Protein 3DWA (pdb70)

Structure (mmCIF, N/CA/C/O backbone):
data_3DWA
#
_entry.id   3DWA
#
_cell.length_a   97.63
_cell.length_b   97.63
_cell.length_c   165.36
_cell.angle_alpha   90.00
_cell.angle_beta   90.00
_cell.angle_gamma   120.00
#
_symmetry.space_group_name_H-M   'P 65'
#
loop_
_entity.id
_entity.type
_entity.pdbx_description
1 polymer 'Subtilase cytotoxin, subunit B'
2 non-polymer 'PENTAETHYLENE GLYCOL'
3 water water
#
loop_
_atom_site.group_PDB
_atom_site.id
_atom_site.type_symbol
_atom_site.label_atom_id
_atom_site.label_alt_id
_atom_site.label_comp_id
_atom_site.label_asym_id
_atom_site.label_entity_id
_atom_site.label_seq_id
_atom_site.pdbx_PDB_ins_code
_atom_site.Cartn_x
_atom_site.Cartn_y
_atom_site.Cartn_z
_atom_site.occupancy
_atom_site.B_iso_or_equiv
_atom_site.auth_seq_id
_atom_site.auth_comp_id
_atom_site.auth_asym_id
_atom_site.auth_atom_id
_atom_site.pdbx_PDB_model_num
ATOM 1 N N . GLU A 1 1 ? 13.982 61.689 23.196 1.00 30.05 1 GLU A N 1
ATOM 2 C CA . GLU A 1 1 ? 14.469 61.376 21.807 1.00 29.91 1 GLU A CA 1
ATOM 3 C C . GLU A 1 1 ? 13.575 62.129 20.849 1.00 28.02 1 GLU A C 1
ATOM 4 O O . GLU A 1 1 ? 12.510 62.545 21.250 1.00 28.12 1 GLU A O 1
ATOM 10 N N . TRP A 1 2 ? 14.008 62.286 19.598 1.00 27.01 2 TRP A N 1
ATOM 11 C CA . TRP A 1 2 ? 13.181 62.933 18.553 1.00 26.62 2 TRP A CA 1
ATOM 12 C C . TRP A 1 2 ? 13.643 62.411 17.217 1.00 26.28 2 TRP A C 1
ATOM 13 O O . TRP A 1 2 ? 14.845 62.283 16.990 1.00 24.83 2 TRP A O 1
ATOM 24 N N . THR A 1 3 ? 12.690 62.104 16.332 1.00 26.22 3 THR A N 1
ATOM 25 C CA . THR A 1 3 ? 13.023 61.851 14.912 1.00 26.39 3 THR A CA 1
ATOM 26 C C . THR A 1 3 ? 14.104 62.767 14.307 1.00 26.55 3 THR A C 1
ATOM 27 O O . THR A 1 3 ? 14.987 62.288 13.630 1.00 26.52 3 THR A O 1
ATOM 31 N N . GLY A 1 4 ? 14.038 64.073 14.562 1.00 27.18 4 GLY A N 1
ATOM 32 C CA . GLY A 1 4 ? 14.983 65.010 13.971 1.00 28.51 4 GLY A CA 1
ATOM 33 C C . GLY A 1 4 ? 16.224 65.333 14.802 1.00 30.78 4 GLY A C 1
ATOM 34 O O . GLY A 1 4 ? 16.894 66.348 14.539 1.00 31.03 4 GLY A O 1
ATOM 35 N N . ASP A 1 5 ? 16.554 64.496 15.794 1.00 31.15 5 ASP A N 1
ATOM 36 C CA . ASP A 1 5 ? 17.873 64.600 16.465 1.00 32.04 5 ASP A CA 1
ATOM 37 C C . ASP A 1 5 ? 18.997 64.600 15.442 1.00 33.07 5 ASP A C 1
ATOM 38 O O . ASP A 1 5 ? 18.863 64.007 14.366 1.00 32.27 5 ASP A O 1
ATOM 43 N N . ALA A 1 6 ? 20.112 65.255 15.795 1.00 34.08 6 ALA A N 1
ATOM 44 C CA . ALA A 1 6 ? 21.324 65.260 15.005 1.00 34.39 6 ALA A CA 1
ATOM 45 C C . ALA A 1 6 ? 22.108 63.979 15.238 1.00 34.88 6 ALA A C 1
ATOM 46 O O . ALA A 1 6 ? 23.104 63.965 15.988 1.00 35.22 6 ALA A O 1
ATOM 48 N N . ARG A 1 7 ? 21.671 62.922 14.544 1.00 34.93 7 ARG A N 1
ATOM 49 C CA . ARG A 1 7 ? 22.128 61.535 14.699 1.00 34.54 7 ARG A CA 1
ATOM 50 C C . ARG A 1 7 ? 22.010 60.827 13.331 1.00 34.45 7 ARG A C 1
ATOM 51 O O . ARG A 1 7 ? 21.277 61.318 12.450 1.00 33.64 7 ARG A O 1
ATOM 59 N N . ASP A 1 8 ? 22.732 59.725 13.120 1.00 33.42 8 ASP A N 1
ATOM 60 C CA . ASP A 1 8 ? 22.451 58.854 11.953 1.00 33.73 8 ASP A CA 1
ATOM 61 C C . ASP A 1 8 ? 21.040 58.320 12.153 1.00 31.39 8 ASP A C 1
ATOM 62 O O . ASP A 1 8 ? 20.690 58.002 13.269 1.00 30.19 8 ASP A O 1
ATOM 67 N N . GLY A 1 9 ? 20.203 58.296 11.122 1.00 29.99 9 GLY A N 1
ATOM 68 C CA . GLY A 1 9 ? 20.407 58.989 9.864 1.00 28.29 9 GLY A CA 1
ATOM 69 C C . GLY A 1 9 ? 19.106 59.055 9.056 1.00 27.71 9 GLY A C 1
ATOM 70 O O . GLY A 1 9 ? 18.016 58.766 9.564 1.00 23.83 9 GLY A O 1
ATOM 79 N N . PHE A 1 11 ? 17.661 58.679 4.711 1.00 28.69 11 PHE A N 1
ATOM 80 C CA . PHE A 1 11 ? 17.884 58.587 3.262 1.00 29.10 11 PHE A CA 1
ATOM 81 C C . PHE A 1 11 ? 16.682 59.171 2.560 1.00 28.71 11 PHE A C 1
ATOM 82 O O . PHE A 1 11 ? 15.538 58.809 2.900 1.00 28.47 11 PHE A O 1
ATOM 90 N N . SER A 1 12 ? 16.936 60.091 1.632 1.00 26.69 12 SER A N 1
ATOM 91 C CA . SER A 1 12 ? 15.893 60.881 0.958 1.00 27.65 12 SER A CA 1
ATOM 92 C C . SER A 1 12 ? 15.665 60.411 -0.472 1.00 27.09 12 SER A C 1
ATOM 93 O O . SER A 1 12 ? 16.597 59.905 -1.107 1.00 26.54 12 SER A O 1
ATOM 96 N N . GLY A 1 13 ? 14.439 60.550 -0.984 1.00 26.46 13 GLY A N 1
ATOM 97 C CA . GLY A 1 13 ? 14.164 60.159 -2.365 1.00 25.15 13 GLY A CA 1
ATOM 98 C C . GLY A 1 13 ? 14.158 58.648 -2.579 1.00 26.14 13 GLY A C 1
ATOM 99 O O . GLY A 1 13 ? 14.454 58.153 -3.684 1.00 25.17 13 GLY A O 1
ATOM 100 N N . VAL A 1 14 ? 13.785 57.909 -1.532 1.00 25.17 14 VAL A N 1
ATOM 101 C CA . VAL A 1 14 ? 13.701 56.445 -1.605 1.00 25.07 14 VAL A CA 1
ATOM 102 C C . VAL A 1 14 ? 12.313 55.901 -1.976 1.00 24.34 14 VAL A C 1
ATOM 103 O O . VAL A 1 14 ? 11.296 56.257 -1.361 1.00 24.03 14 VAL A O 1
ATOM 107 N N . VAL A 1 15 ? 12.262 55.018 -2.970 1.00 22.38 15 VAL A N 1
ATOM 108 C CA . VAL A 1 15 ? 11.047 54.270 -3.212 1.00 22.41 15 VAL A CA 1
ATOM 109 C C . VAL A 1 15 ? 10.985 52.998 -2.352 1.00 22.09 15 VAL A C 1
ATOM 110 O O . VAL A 1 15 ? 11.906 52.183 -2.404 1.00 22.27 15 VAL A O 1
ATOM 114 N N . ILE A 1 16 ? 9.880 52.800 -1.618 1.00 20.94 16 ILE A N 1
ATOM 115 C CA . ILE A 1 16 ? 9.745 51.622 -0.758 1.00 20.09 16 ILE A CA 1
ATOM 116 C C . ILE A 1 16 ? 9.318 50.449 -1.613 1.00 21.03 16 ILE A C 1
ATOM 117 O O . ILE A 1 16 ? 8.188 50.437 -2.104 1.00 20.99 16 ILE A O 1
ATOM 122 N N . THR A 1 17 ? 10.198 49.458 -1.819 1.00 21.15 17 THR A N 1
ATOM 123 C CA . THR A 1 17 ? 9.881 48.399 -2.768 1.00 22.66 17 THR A CA 1
ATOM 124 C C . THR A 1 17 ? 9.660 47.021 -2.188 1.00 21.10 17 THR A C 1
ATOM 125 O O . THR A 1 17 ? 9.223 46.122 -2.896 1.00 21.04 17 THR A O 1
ATOM 129 N N . GLN A 1 18 ? 9.971 46.847 -0.911 1.00 20.99 18 GLN A N 1
ATOM 130 C CA . GLN A 1 18 ? 9.791 45.557 -0.261 1.00 21.00 18 GLN A CA 1
ATOM 131 C C . GLN A 1 18 ? 9.199 45.796 1.111 1.00 19.92 18 GLN A C 1
ATOM 132 O O . GLN A 1 18 ? 9.455 46.814 1.733 1.00 18.64 18 GLN A O 1
ATOM 138 N N . PHE A 1 19 ? 8.447 44.808 1.591 1.00 19.84 19 PHE A N 1
ATOM 139 C CA . PHE A 1 19 ? 7.684 44.912 2.819 1.00 19.72 19 PHE A CA 1
ATOM 140 C C . PHE A 1 19 ? 7.568 43.508 3.423 1.00 19.10 19 PHE A C 1
ATOM 141 O O . PHE A 1 19 ? 7.233 42.540 2.727 1.00 19.10 19 PHE A O 1
ATOM 149 N N . HIS A 1 20 ? 7.851 43.421 4.716 1.00 17.83 20 HIS A N 1
ATOM 150 C CA . HIS A 1 20 ? 7.762 42.173 5.447 1.00 17.65 20 HIS A CA 1
ATOM 151 C C . HIS A 1 20 ? 7.129 42.472 6.781 1.00 16.82 20 HIS A C 1
ATOM 152 O O . HIS A 1 20 ? 7.468 43.504 7.407 1.00 16.92 20 HIS A O 1
ATOM 159 N N . THR A 1 21 ? 6.235 41.575 7.210 1.00 16.65 21 THR A N 1
ATOM 160 C CA . THR A 1 21 ? 5.677 41.649 8.555 1.00 16.94 21 THR A CA 1
ATOM 161 C C . THR A 1 21 ? 5.853 40.314 9.285 1.00 15.47 21 THR A C 1
ATOM 162 O O . THR A 1 21 ? 5.747 39.244 8.704 1.00 14.82 21 THR A O 1
ATOM 166 N N . GLY A 1 22 ? 6.096 40.374 10.590 1.00 15.53 22 GLY A N 1
ATOM 167 C CA . GLY A 1 22 ? 6.268 39.132 11.360 1.00 15.03 22 GLY A CA 1
ATOM 168 C C . GLY A 1 22 ? 6.030 39.380 12.825 1.00 15.61 22 GLY A C 1
ATOM 169 O O . GLY A 1 22 ? 5.430 40.381 13.210 1.00 14.21 22 GLY A O 1
ATOM 170 N N . GLN A 1 23 ? 6.474 38.435 13.648 1.00 16.63 23 GLN A N 1
ATOM 171 C CA . GLN A 1 23 ? 6.401 38.602 15.102 1.00 17.82 23 GLN A CA 1
ATOM 172 C C . GLN A 1 23 ? 7.707 38.135 15.723 1.00 18.05 23 GLN A C 1
ATOM 173 O O . GLN A 1 23 ? 8.298 37.183 15.256 1.00 18.30 23 GLN A O 1
ATOM 179 N N . ILE A 1 24 ? 8.131 38.794 16.786 1.00 19.31 24 ILE A N 1
ATOM 180 C CA . ILE A 1 24 ? 9.246 38.289 17.619 1.00 20.47 24 ILE A CA 1
ATOM 181 C C . ILE A 1 24 ? 8.931 38.616 19.119 1.00 21.49 24 ILE A C 1
ATOM 182 O O . ILE A 1 24 ? 8.514 39.720 19.435 1.00 21.19 24 ILE A O 1
ATOM 187 N N . ASP A 1 25 ? 9.079 37.649 20.020 1.00 22.91 25 ASP A N 1
ATOM 188 C CA . ASP A 1 25 ? 8.893 37.900 21.455 1.00 24.65 25 ASP A CA 1
ATOM 189 C C . ASP A 1 25 ? 7.587 38.548 21.778 1.00 24.67 25 ASP A C 1
ATOM 190 O O . ASP A 1 25 ? 7.556 39.547 22.499 1.00 23.49 25 ASP A O 1
ATOM 195 N N . ASN A 1 26 ? 6.520 37.981 21.205 1.00 24.71 26 ASN A N 1
ATOM 196 C CA . ASN A 1 26 ? 5.162 38.400 21.447 1.00 25.30 26 ASN A CA 1
ATOM 197 C C . ASN A 1 26 ? 4.781 39.802 20.963 1.00 24.4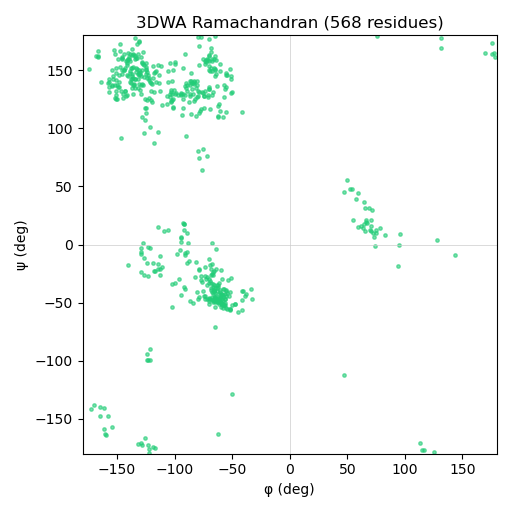6 26 ASN A C 1
ATOM 198 O O . ASN A 1 26 ? 3.769 40.377 21.400 1.00 23.11 26 ASN A O 1
ATOM 203 N N . LYS A 1 27 ? 5.561 40.342 20.037 1.00 23.86 27 LYS A N 1
ATOM 204 C CA . LYS A 1 27 ? 5.308 41.686 19.497 1.00 24.44 27 LYS A CA 1
ATOM 205 C C . LYS A 1 27 ? 5.322 41.589 17.972 1.00 23.46 27 LYS A C 1
ATOM 206 O O . LYS A 1 27 ? 6.293 41.084 17.442 1.00 23.51 27 LYS A O 1
ATOM 212 N N . PRO A 1 28 ? 4.284 42.125 17.279 1.00 21.30 28 PRO A N 1
ATOM 213 C CA . PRO A 1 28 ? 4.411 42.244 15.833 1.00 20.29 28 PRO A CA 1
ATOM 214 C C . PRO A 1 28 ? 5.460 43.294 15.425 1.00 19.86 28 PRO A C 1
ATOM 215 O O . PRO A 1 28 ? 5.739 44.244 16.171 1.00 20.05 28 PRO A O 1
ATOM 219 N N . TYR A 1 29 ? 6.055 43.097 14.255 1.00 18.15 29 TYR A N 1
ATOM 220 C CA . TYR A 1 29 ? 7.016 44.062 13.708 1.00 18.35 29 TYR A CA 1
ATOM 221 C C . TYR A 1 29 ? 6.766 44.143 12.200 1.00 17.93 29 TYR A C 1
ATOM 222 O O . TYR A 1 29 ? 6.208 43.202 11.588 1.00 16.69 29 TYR A O 1
ATOM 231 N N . PHE A 1 30 ? 7.196 45.234 11.591 1.00 17.48 30 PHE A N 1
ATOM 232 C CA . PHE A 1 30 ? 7.335 45.215 10.126 1.00 19.20 30 PHE A CA 1
ATOM 233 C C . PHE A 1 30 ? 8.677 45.789 9.679 1.00 19.29 30 PHE A C 1
ATOM 234 O O . PHE A 1 30 ? 9.334 46.476 10.430 1.00 18.80 30 PHE A O 1
ATOM 242 N N . CYS A 1 31 ? 9.073 45.473 8.459 1.00 20.50 31 CYS A N 1
ATOM 243 C CA . CYS A 1 31 ? 10.293 46.023 7.885 1.00 22.32 31 CYS A CA 1
ATOM 244 C C . CYS A 1 31 ? 10.075 46.440 6.440 1.00 20.98 31 CYS A C 1
ATOM 245 O O . CYS A 1 31 ? 9.302 45.833 5.712 1.00 20.52 31 CYS A O 1
ATOM 248 N N . ILE A 1 32 ? 10.773 47.493 6.038 1.00 19.55 32 ILE A N 1
ATOM 249 C CA . ILE A 1 32 ? 10.655 47.986 4.673 1.00 19.89 32 ILE A CA 1
ATOM 250 C C . ILE A 1 32 ? 12.048 48.097 4.075 1.00 20.40 32 ILE A C 1
ATOM 251 O O . ILE A 1 32 ? 13.001 48.236 4.801 1.00 19.44 32 ILE A O 1
ATOM 256 N N . GLU A 1 33 ? 12.143 48.032 2.760 1.00 22.41 33 GLU A N 1
ATOM 257 C CA . GLU A 1 33 ? 13.404 48.207 2.066 1.00 24.70 33 GLU A CA 1
ATOM 258 C C . GLU A 1 33 ? 13.143 49.083 0.866 1.00 26.38 33 GLU A C 1
ATOM 259 O O . GLU A 1 33 ? 12.087 48.992 0.220 1.00 25.07 33 GLU A O 1
ATOM 265 N N . GLY A 1 34 ? 14.098 49.951 0.583 1.00 28.50 34 GLY A N 1
ATOM 266 C CA . GLY A 1 34 ? 13.988 50.784 -0.604 1.00 32.60 34 GLY A CA 1
ATOM 267 C C . GLY A 1 34 ? 15.320 51.196 -1.179 1.00 34.74 34 GLY A C 1
ATOM 268 O O . GLY A 1 34 ? 16.350 51.069 -0.522 1.00 33.62 34 GLY A O 1
ATOM 269 N N . LYS A 1 35 ? 15.296 51.672 -2.418 1.00 37.98 35 LYS A N 1
ATOM 270 C CA . LYS A 1 35 ? 16.510 52.208 -3.053 1.00 42.34 35 LYS A CA 1
ATOM 271 C C . LYS A 1 35 ? 16.302 53.647 -3.485 1.00 43.68 35 LYS A C 1
ATOM 272 O O . LYS A 1 35 ? 15.212 54.034 -3.930 1.00 44.03 35 LYS A O 1
ATOM 278 N N . GLN A 1 36 ? 17.353 54.427 -3.312 1.00 46.53 36 GLN A N 1
ATOM 279 C CA . GLN A 1 36 ? 17.504 55.721 -3.966 1.00 49.33 36 GLN A CA 1
ATOM 280 C C . GLN A 1 36 ? 17.744 55.543 -5.475 1.00 51.30 36 GLN A C 1
ATOM 281 O O . GLN A 1 36 ? 17.861 54.407 -5.974 1.00 51.74 36 GLN A O 1
ATOM 287 N N . SER A 1 37 ? 17.833 56.668 -6.192 1.00 53.31 37 SER A N 1
ATOM 288 C CA . SER A 1 37 ? 18.409 56.703 -7.548 1.00 55.06 37 SER A CA 1
ATOM 289 C C . SER A 1 37 ? 19.860 56.186 -7.544 1.00 55.56 37 SER A C 1
ATOM 290 O O . SER A 1 37 ? 20.287 55.488 -8.477 1.00 56.62 37 SER A O 1
ATOM 293 N N . ALA A 1 38 ? 20.607 56.524 -6.490 1.00 55.51 38 ALA A N 1
ATOM 294 C CA . ALA A 1 38 ? 22.006 56.099 -6.323 1.00 55.37 38 ALA A CA 1
ATOM 295 C C . ALA A 1 38 ? 22.199 54.573 -6.185 1.00 55.03 38 ALA A C 1
ATOM 296 O O . ALA A 1 38 ? 23.342 54.079 -6.112 1.00 55.29 38 ALA A O 1
ATOM 298 N N . GLY A 1 39 ? 21.090 53.829 -6.155 1.00 53.98 39 GLY A N 1
ATOM 299 C CA . GLY A 1 39 ? 21.145 52.382 -5.960 1.00 52.25 39 GLY A CA 1
ATOM 300 C C . GLY A 1 39 ? 21.475 51.996 -4.535 1.00 50.88 39 GLY A C 1
ATOM 301 O O . GLY A 1 39 ? 21.546 50.814 -4.217 1.00 51.30 39 GLY A O 1
ATOM 302 N N . SER A 1 40 ? 21.692 53.007 -3.690 1.00 49.91 40 SER A N 1
ATOM 303 C CA . SER A 1 40 ? 21.810 52.859 -2.220 1.00 48.17 40 SER A CA 1
ATOM 304 C C . SER A 1 40 ? 20.520 52.323 -1.572 1.00 46.01 40 SER A C 1
ATOM 305 O O . SER A 1 40 ? 19.499 53.042 -1.513 1.00 46.58 40 SER A O 1
ATOM 308 N N . SER A 1 41 ? 20.605 51.081 -1.089 1.00 42.89 41 SER A N 1
ATOM 309 C CA . SER A 1 41 ? 19.556 50.369 -0.349 1.00 40.04 41 SER A CA 1
ATOM 310 C C . SER A 1 41 ? 19.571 50.675 1.153 1.00 37.53 41 SER A C 1
ATOM 311 O O . SER A 1 41 ? 20.632 50.825 1.757 1.00 37.16 41 SER A O 1
ATOM 314 N N . ILE A 1 42 ? 18.386 50.809 1.741 1.00 33.72 42 ILE A N 1
ATOM 315 C CA . ILE A 1 42 ? 18.218 50.999 3.181 1.00 30.10 42 ILE A CA 1
ATOM 316 C C . ILE A 1 42 ? 17.057 50.109 3.665 1.00 28.10 42 ILE A C 1
ATOM 317 O O . ILE A 1 42 ? 16.055 50.012 2.981 1.00 27.03 42 ILE A O 1
ATOM 322 N N . SER A 1 43 ? 17.239 49.401 4.782 1.00 25.55 43 SER A N 1
ATOM 323 C CA . SER A 1 43 ? 16.164 48.662 5.434 1.00 23.97 43 SER A CA 1
ATOM 324 C C . SER A 1 43 ? 15.977 49.290 6.804 1.00 23.12 43 SER A C 1
ATOM 325 O O . SER A 1 43 ? 16.933 49.796 7.392 1.00 23.05 43 SER A O 1
ATOM 328 N N . ALA A 1 44 ? 14.753 49.270 7.311 1.00 21.25 44 ALA A N 1
ATOM 329 C CA . ALA A 1 44 ? 14.507 49.630 8.725 1.00 20.63 44 ALA A CA 1
ATOM 330 C C . ALA A 1 44 ? 13.225 48.939 9.164 1.00 19.62 44 ALA A C 1
ATOM 331 O O . ALA A 1 44 ? 12.366 48.687 8.328 1.00 18.45 44 ALA A O 1
ATOM 333 N N . CYS A 1 45 ? 13.141 48.610 10.459 1.00 18.81 45 CYS A N 1
ATOM 334 C CA . CYS A 1 45 ? 12.052 47.871 11.044 1.00 20.45 45 CYS A CA 1
ATOM 335 C C . CYS A 1 45 ? 11.426 48.643 12.199 1.00 19.51 45 CYS A C 1
ATOM 336 O O . CYS A 1 45 ? 12.089 49.412 12.894 1.00 18.12 45 CYS A O 1
ATOM 339 N N . SER A 1 46 ? 10.128 48.464 12.389 1.00 20.34 46 SER A N 1
ATOM 340 C CA . SER A 1 46 ? 9.436 49.079 13.489 1.00 21.99 46 SER A CA 1
ATOM 341 C C . SER A 1 46 ? 8.777 47.965 14.291 1.00 24.63 46 SER A C 1
ATOM 342 O O . SER A 1 46 ? 8.121 47.067 13.726 1.00 23.39 46 SER A O 1
ATOM 353 N N . LYS A 1 48 ? 6.120 46.919 17.509 1.00 30.78 48 LYS A N 1
ATOM 354 C CA . LYS A 1 48 ? 5.035 47.372 18.378 1.00 32.00 48 LYS A CA 1
ATOM 355 C C . LYS A 1 48 ? 5.391 47.294 19.853 1.00 34.40 48 LYS A C 1
ATOM 356 O O . LYS A 1 48 ? 5.785 46.238 20.349 1.00 33.66 48 LYS A O 1
ATOM 362 N N . ASN A 1 49 ? 5.240 48.413 20.559 1.00 37.40 49 ASN A N 1
ATOM 363 C CA . ASN A 1 49 ? 5.486 48.456 22.007 1.00 40.36 49 ASN A CA 1
ATOM 364 C C . ASN A 1 49 ? 6.940 48.229 22.385 1.00 41.52 49 ASN A C 1
ATOM 365 O O . ASN A 1 49 ? 7.229 47.861 23.519 1.00 42.28 49 ASN A O 1
ATOM 370 N N . SER A 1 50 ? 7.858 48.442 21.450 1.00 43.53 50 SER A N 1
ATOM 371 C CA . SER A 1 50 ? 9.303 48.328 21.751 1.00 45.61 50 SER A CA 1
ATOM 372 C C . SER A 1 50 ? 9.789 49.401 22.781 1.00 46.90 50 SER A C 1
ATOM 373 O O . SER A 1 50 ? 9.002 50.264 23.252 1.00 47.88 50 SER A O 1
ATOM 376 N N . SER A 1 51 ? 11.070 49.372 23.134 1.00 47.34 51 SER A N 1
ATOM 377 C CA . SER A 1 51 ? 11.522 50.306 24.146 1.00 47.51 51 SER A CA 1
ATOM 378 C C . SER A 1 51 ? 11.399 51.738 23.645 1.00 47.06 51 SER A C 1
ATOM 379 O O . SER A 1 51 ? 10.538 52.514 24.125 1.00 47.93 51 SER A O 1
ATOM 382 N N . VAL A 1 52 ? 12.252 52.103 22.691 1.00 45.17 52 VAL A N 1
ATOM 383 C CA . VAL A 1 52 ? 12.391 53.518 22.357 1.00 43.10 52 VAL A CA 1
ATOM 384 C C . VAL A 1 52 ? 11.357 53.979 21.322 1.00 41.01 52 VAL A C 1
ATOM 385 O O . VAL A 1 52 ? 10.708 54.977 21.522 1.00 40.37 52 VAL A O 1
ATOM 389 N N . TRP A 1 53 ? 11.200 53.236 20.236 1.00 39.06 53 TRP A N 1
ATOM 390 C CA . TRP A 1 53 ? 10.378 53.701 19.112 1.00 37.40 53 TRP A CA 1
ATOM 391 C C . TRP A 1 53 ? 9.044 53.003 18.881 1.00 35.16 53 TRP A C 1
ATOM 392 O O . TRP A 1 53 ? 8.418 53.219 17.860 1.00 34.07 53 TRP A O 1
ATOM 403 N N . GLY A 1 54 ? 8.602 52.195 19.841 1.00 33.56 54 GLY A N 1
ATOM 404 C CA . GLY A 1 54 ? 7.344 51.446 19.719 1.00 31.27 54 GLY A CA 1
ATOM 405 C C . GLY A 1 54 ? 6.053 52.265 19.743 1.00 30.49 54 GLY A C 1
ATOM 406 O O . GLY A 1 54 ? 5.012 51.808 19.246 1.00 30.40 54 GLY A O 1
ATOM 407 N N . ALA A 1 55 ? 6.105 53.482 20.286 1.00 28.50 55 ALA A N 1
ATOM 408 C CA . ALA A 1 55 ? 4.919 54.333 20.324 1.00 28.54 55 ALA A CA 1
ATOM 409 C C . ALA A 1 55 ? 4.448 54.715 18.922 1.00 27.14 55 ALA A C 1
ATOM 410 O O . ALA A 1 55 ? 3.276 55.057 18.713 1.00 28.23 55 ALA A O 1
ATOM 412 N N . SER A 1 56 ? 5.367 54.619 17.968 1.00 26.28 56 SER A N 1
ATOM 413 C CA . SER A 1 56 ? 5.166 55.024 16.589 1.00 25.24 56 SER A CA 1
ATOM 414 C C . SER A 1 56 ? 4.801 53.872 15.651 1.00 24.19 56 SER A C 1
ATOM 415 O O . SER A 1 56 ? 4.484 54.099 14.490 1.00 23.63 56 SER A O 1
ATOM 418 N N . PHE A 1 57 ? 4.871 52.637 16.136 1.00 23.54 57 PHE A N 1
ATOM 419 C CA . PHE A 1 57 ? 4.550 51.448 15.290 1.00 21.92 57 PHE A CA 1
ATOM 420 C C . PHE A 1 57 ? 3.324 51.605 14.362 1.00 21.39 57 PHE A C 1
ATOM 421 O O . PHE A 1 57 ? 3.375 51.342 13.165 1.00 20.42 57 PHE A O 1
ATOM 429 N N . SER A 1 58 ? 2.239 52.086 14.932 1.00 21.18 58 SER A N 1
ATOM 430 C CA . SER A 1 58 ? 0.961 52.063 14.292 1.00 21.27 58 SER A CA 1
ATOM 431 C C . SER A 1 58 ? 0.901 53.094 13.192 1.00 20.61 58 SER A C 1
ATOM 432 O O . SER A 1 58 ? 0.424 52.790 12.136 1.00 19.38 58 SER A O 1
ATOM 435 N N . THR A 1 59 ? 1.401 54.304 13.469 1.00 19.02 59 THR A N 1
ATOM 436 C CA . THR A 1 59 ? 1.474 55.395 12.485 1.00 19.95 59 THR A CA 1
ATOM 437 C C . THR A 1 59 ? 2.408 55.044 11.333 1.00 18.59 59 THR A C 1
ATOM 438 O O . THR A 1 59 ? 2.083 55.247 10.176 1.00 18.79 59 THR A O 1
ATOM 442 N N . LEU A 1 60 ? 3.577 54.538 11.672 1.00 18.23 60 LEU A N 1
ATOM 443 C CA . LEU A 1 60 ? 4.613 54.192 10.701 1.00 18.81 60 LEU A CA 1
ATOM 444 C C . LEU A 1 60 ? 4.197 53.012 9.793 1.00 19.16 60 LEU A C 1
ATOM 445 O O . LEU A 1 60 ? 4.437 53.024 8.585 1.00 19.19 60 LEU A O 1
ATOM 450 N N . TYR A 1 61 ? 3.484 52.038 10.349 1.00 19.70 61 TYR A N 1
ATOM 451 C CA . TYR A 1 61 ? 2.964 50.948 9.548 1.00 20.20 61 TYR A CA 1
ATOM 452 C C . TYR A 1 61 ? 1.980 51.439 8.500 1.00 21.10 61 TYR A C 1
ATOM 453 O O . TYR A 1 61 ? 2.108 51.062 7.319 1.00 18.87 61 TYR A O 1
ATOM 462 N N . ASN A 1 62 ? 1.014 52.249 8.955 1.00 20.86 62 ASN A N 1
ATOM 463 C CA . ASN A 1 62 ? 0.024 52.903 8.100 1.00 22.47 62 ASN A CA 1
ATOM 464 C C . ASN A 1 62 ? 0.721 53.706 6.994 1.00 21.19 62 ASN A C 1
ATOM 465 O O . ASN A 1 62 ? 0.483 53.443 5.823 1.00 19.26 62 ASN A O 1
ATOM 470 N N . GLN A 1 63 ? 1.622 54.618 7.392 1.00 20.46 63 GLN A N 1
ATOM 471 C CA . GLN A 1 63 ? 2.349 55.486 6.478 1.00 20.86 63 GLN A CA 1
ATOM 472 C C . GLN A 1 63 ? 3.160 54.652 5.502 1.00 19.48 63 GLN A C 1
ATOM 473 O O . GLN A 1 63 ? 3.100 54.890 4.303 1.00 20.26 63 GLN A O 1
ATOM 479 N N . ALA A 1 64 ? 3.928 53.695 6.013 1.00 18.02 64 ALA A N 1
ATOM 480 C CA . ALA A 1 64 ? 4.798 52.856 5.165 1.00 18.43 64 ALA A CA 1
ATOM 481 C C . ALA A 1 64 ? 4.036 52.065 4.127 1.00 18.15 64 ALA A C 1
ATOM 482 O O . ALA A 1 64 ? 4.465 52.000 2.959 1.00 18.73 64 ALA A O 1
ATOM 484 N N . LEU A 1 65 ? 2.940 51.434 4.547 1.00 17.51 65 LEU A N 1
ATOM 485 C CA . LEU A 1 65 ? 2.137 50.654 3.613 1.00 17.93 65 LEU A CA 1
ATOM 486 C C . LEU A 1 65 ? 1.500 51.571 2.565 1.00 17.73 65 LEU A C 1
ATOM 487 O O . LEU A 1 65 ? 1.415 51.215 1.387 1.00 16.56 65 LEU A O 1
ATOM 492 N N . TYR A 1 66 ? 1.033 52.737 3.019 1.00 18.85 66 TYR A N 1
ATOM 493 C CA . TYR A 1 66 ? 0.563 53.809 2.121 1.00 18.42 66 TYR A CA 1
ATOM 494 C C . TYR A 1 66 ? 1.627 54.144 1.045 1.00 18.49 66 TYR A C 1
ATOM 495 O O . TYR A 1 66 ? 1.350 54.085 -0.177 1.00 18.77 66 TYR A O 1
ATOM 504 N N . PHE A 1 67 ? 2.840 54.501 1.480 1.00 18.92 67 PHE A N 1
ATOM 505 C CA . PHE A 1 67 ? 3.957 54.808 0.528 1.00 18.97 67 PHE A CA 1
ATOM 506 C C . PHE A 1 67 ? 4.442 53.650 -0.378 1.00 20.02 67 PHE A C 1
ATOM 507 O O . PHE A 1 67 ? 4.890 53.886 -1.544 1.00 19.94 67 PHE A O 1
ATOM 515 N N . TYR A 1 68 ? 4.413 52.423 0.155 1.00 19.65 68 TYR A N 1
ATOM 516 C CA . TYR A 1 68 ? 4.670 51.228 -0.647 1.00 20.07 68 TYR A CA 1
ATOM 517 C C . TYR A 1 68 ? 3.618 51.143 -1.775 1.00 21.35 68 TYR A C 1
ATOM 518 O O . TYR A 1 68 ? 3.959 50.807 -2.917 1.00 20.72 68 TYR A O 1
ATOM 527 N N . THR A 1 69 ? 2.358 51.453 -1.444 1.00 20.49 69 THR A N 1
ATOM 528 C CA . THR A 1 69 ? 1.266 51.451 -2.387 1.00 21.44 69 THR A CA 1
ATOM 529 C C . THR A 1 69 ? 1.390 52.522 -3.520 1.00 22.89 69 THR A C 1
ATOM 530 O O . THR A 1 69 ? 1.204 52.197 -4.696 1.00 22.83 69 THR A O 1
ATOM 534 N N . THR A 1 70 ? 1.664 53.780 -3.169 1.00 22.90 70 THR A N 1
ATOM 535 C CA . THR A 1 70 ? 1.772 54.837 -4.195 1.00 23.95 70 THR A CA 1
ATOM 536 C C . THR A 1 70 ? 3.064 54.745 -5.024 1.00 24.66 70 THR A C 1
ATOM 537 O O . THR A 1 70 ? 3.063 55.147 -6.193 1.00 25.44 70 THR A O 1
ATOM 541 N N . GLY A 1 71 ? 4.128 54.182 -4.434 1.00 23.99 71 GLY A N 1
ATOM 542 C CA . GLY A 1 71 ? 5.444 54.139 -5.053 1.00 23.81 71 GLY A CA 1
ATOM 543 C C . GLY A 1 71 ? 6.130 55.513 -5.129 1.00 23.90 71 GLY A C 1
ATOM 544 O O . GLY A 1 71 ? 7.098 55.675 -5.878 1.00 24.42 71 GLY A O 1
ATOM 545 N N . GLN A 1 72 ? 5.651 56.508 -4.374 1.00 22.61 72 GLN A N 1
ATOM 546 C CA . GLN A 1 72 ? 6.277 57.844 -4.405 1.00 22.06 72 GLN A CA 1
ATOM 547 C C . GLN A 1 72 ? 7.613 57.771 -3.656 1.00 22.39 72 GLN A C 1
ATOM 548 O O . GLN A 1 72 ? 7.757 56.896 -2.774 1.00 21.33 72 GLN A O 1
ATOM 554 N N . PRO A 1 73 ? 8.573 58.685 -3.983 1.00 21.95 73 PRO A N 1
ATOM 555 C CA . PRO A 1 73 ? 9.860 58.697 -3.292 1.00 22.22 73 PRO A CA 1
ATOM 556 C C . PRO A 1 73 ? 9.687 59.420 -1.958 1.00 21.20 73 PRO A C 1
ATOM 557 O O . PRO A 1 73 ? 8.992 60.445 -1.926 1.00 21.69 73 PRO A O 1
ATOM 561 N N . VAL A 1 74 ? 10.279 58.890 -0.880 1.00 21.24 74 VAL A N 1
ATOM 562 C CA . VAL A 1 74 ? 10.029 59.385 0.497 1.00 20.79 74 VAL A CA 1
ATOM 563 C C . VAL A 1 74 ? 11.333 59.487 1.287 1.00 21.54 74 VAL A C 1
ATOM 564 O O . VAL A 1 74 ? 12.354 58.995 0.851 1.00 21.03 74 VAL A O 1
ATOM 568 N N . ARG A 1 75 ? 11.307 60.131 2.447 1.00 21.71 75 ARG A N 1
ATOM 569 C CA . ARG A 1 75 ? 12.481 60.100 3.322 1.00 22.08 75 ARG A CA 1
ATOM 570 C C . ARG A 1 75 ? 12.319 59.040 4.372 1.00 22.63 75 ARG A C 1
ATOM 571 O O . ARG A 1 75 ? 11.307 59.024 5.066 1.00 22.15 75 ARG A O 1
ATOM 579 N N . ILE A 1 76 ? 13.324 58.172 4.508 1.00 22.62 76 ILE A N 1
ATOM 580 C CA . ILE A 1 76 ? 13.329 57.191 5.570 1.00 22.46 76 ILE A CA 1
ATOM 581 C C . ILE A 1 76 ? 14.292 57.709 6.611 1.00 22.67 76 ILE A C 1
ATOM 582 O O . ILE A 1 76 ? 15.480 57.921 6.312 1.00 21.08 76 ILE A O 1
ATOM 587 N N . TYR A 1 77 ? 13.771 57.856 7.828 1.00 21.87 77 TYR A N 1
ATOM 588 C CA . TYR A 1 77 ? 14.533 58.221 8.980 1.00 21.48 77 TYR A CA 1
ATOM 589 C C . TYR A 1 77 ? 14.716 56.931 9.737 1.00 22.57 77 TYR A C 1
ATOM 590 O O . TYR A 1 77 ? 13.727 56.196 9.972 1.00 20.72 77 TYR A O 1
ATOM 599 N N . TYR A 1 78 ? 15.959 56.672 10.159 1.00 22.74 78 TYR A N 1
ATOM 600 C CA . TYR A 1 78 ? 16.297 55.444 10.871 1.00 24.73 78 TYR A CA 1
ATOM 601 C C . TYR A 1 78 ? 17.281 55.717 12.031 1.00 25.48 78 TYR A C 1
ATOM 602 O O . TYR A 1 78 ? 17.989 56.754 12.085 1.00 25.30 78 TYR A O 1
ATOM 611 N N . GLU A 1 79 ? 17.337 54.772 12.952 1.00 25.83 79 GLU A N 1
ATOM 612 C CA . GLU A 1 79 ? 18.403 54.756 13.960 1.00 27.18 79 GLU A CA 1
ATOM 613 C C . GLU A 1 79 ? 19.107 53.406 13.902 1.00 25.63 79 GLU A C 1
ATOM 614 O O . GLU A 1 79 ? 18.497 52.404 14.260 1.00 26.04 79 GLU A O 1
ATOM 620 N N . PRO A 1 80 ? 20.380 53.375 13.480 1.00 25.87 80 PRO A N 1
ATOM 621 C CA . PRO A 1 80 ? 21.093 52.101 13.478 1.00 26.43 80 PRO A CA 1
ATOM 622 C C . PRO A 1 80 ? 21.342 51.506 14.886 1.00 26.88 80 PRO A C 1
ATOM 623 O O . PRO A 1 80 ? 21.269 52.215 15.879 1.00 27.19 80 PRO A O 1
ATOM 627 N N . GLY A 1 81 ? 21.589 50.199 14.942 1.00 27.95 81 GLY A N 1
ATOM 628 C CA . GLY A 1 81 ? 21.926 49.493 16.181 1.00 28.62 81 GLY A CA 1
ATOM 629 C C . GLY A 1 81 ? 20.846 49.305 17.223 1.00 29.39 81 GLY A C 1
ATOM 630 O O . GLY A 1 81 ? 21.156 49.056 18.402 1.00 30.70 81 GLY A O 1
ATOM 631 N N . VAL A 1 82 ? 19.581 49.384 16.827 1.00 29.36 82 VAL A N 1
ATOM 632 C CA . VAL A 1 82 ? 18.508 49.230 17.792 1.00 28.64 82 VAL A CA 1
ATOM 633 C C . VAL A 1 82 ? 18.163 47.744 18.057 1.00 29.01 82 VAL A C 1
ATOM 634 O O . VAL A 1 82 ? 18.069 47.310 19.229 1.00 28.12 82 VAL A O 1
ATOM 638 N N . TRP A 1 83 ? 17.950 46.962 16.991 1.00 28.69 83 TRP A N 1
ATOM 639 C CA . TRP A 1 83 ? 17.577 45.536 17.164 1.00 27.09 83 TRP A CA 1
ATOM 640 C C . TRP A 1 83 ? 18.836 44.703 17.366 1.00 27.07 83 TRP A C 1
ATOM 641 O O . TRP A 1 83 ? 19.875 44.961 16.726 1.00 26.59 83 TRP A O 1
ATOM 652 N N . THR A 1 84 ? 18.769 43.744 18.293 1.00 26.83 84 THR A N 1
ATOM 653 C CA . THR A 1 84 ? 19.995 43.060 18.756 1.00 27.13 84 THR A CA 1
ATOM 654 C C . THR A 1 84 ? 20.013 41.548 18.758 1.00 25.57 84 THR A C 1
ATOM 655 O O . THR A 1 84 ? 21.079 40.970 18.952 1.00 25.46 84 THR A O 1
ATOM 659 N N . TYR A 1 85 ? 18.878 40.900 18.496 1.00 23.83 85 TYR A N 1
ATOM 660 C CA . TYR A 1 85 ? 18.865 39.468 18.416 1.00 22.78 85 TYR A CA 1
ATOM 661 C C . TYR A 1 85 ? 19.637 39.163 17.145 1.00 23.12 85 TYR A C 1
ATOM 662 O O . TYR A 1 85 ? 19.230 39.602 16.063 1.00 23.78 85 TYR A O 1
ATOM 671 N N . PRO A 1 86 ? 20.803 38.474 17.261 1.00 23.45 86 PRO A N 1
ATOM 672 C CA . PRO A 1 86 ? 21.691 38.310 16.096 1.00 22.78 86 PRO A CA 1
ATOM 673 C C . PRO A 1 86 ? 21.091 37.672 14.839 1.00 23.34 86 PRO A C 1
ATOM 674 O O . PRO A 1 86 ? 21.408 38.101 13.715 1.00 22.96 86 PRO A O 1
ATOM 678 N N . PRO A 1 87 ? 20.281 36.606 14.988 1.00 23.17 87 PRO A N 1
ATOM 679 C CA . PRO A 1 87 ? 19.668 36.088 13.745 1.00 23.01 87 PRO A CA 1
ATOM 680 C C . PRO A 1 87 ? 18.736 37.132 13.040 1.00 22.76 87 PRO A C 1
ATOM 681 O O . PRO A 1 87 ? 18.689 37.191 11.826 1.00 23.75 87 PRO A O 1
ATOM 685 N N . PHE A 1 88 ? 18.049 37.953 13.812 1.00 21.34 88 PHE A N 1
ATOM 686 C CA . PHE A 1 88 ? 17.203 39.043 13.311 1.00 21.33 88 PHE A CA 1
ATOM 687 C C . PHE A 1 88 ? 18.025 40.110 12.560 1.00 22.01 88 PHE A C 1
ATOM 688 O O . PHE A 1 88 ? 17.678 40.526 11.435 1.00 22.34 88 PHE A O 1
ATOM 696 N N . VAL A 1 89 ? 19.106 40.562 13.186 1.00 22.07 89 VAL A N 1
ATOM 697 C CA . VAL A 1 89 ? 19.994 41.555 12.606 1.00 22.61 89 VAL A CA 1
ATOM 698 C C . VAL A 1 89 ? 20.570 41.029 11.290 1.00 23.40 89 VAL A C 1
ATOM 699 O O . VAL A 1 89 ? 20.611 41.754 10.300 1.00 23.03 89 VAL A O 1
ATOM 703 N N . LYS A 1 90 ? 21.006 39.772 11.301 1.00 23.67 90 LYS A N 1
ATOM 704 C CA . LYS A 1 90 ? 21.573 39.107 10.147 1.00 25.43 90 LYS A CA 1
ATOM 705 C C . LYS A 1 90 ? 20.612 38.988 8.965 1.00 25.63 90 LYS A C 1
ATOM 706 O O . LYS A 1 90 ? 21.023 39.238 7.840 1.00 26.40 90 LYS A O 1
ATOM 712 N N . ALA A 1 91 ? 19.365 38.535 9.192 1.00 25.41 91 ALA A N 1
ATOM 713 C CA . ALA A 1 91 ? 18.358 38.435 8.082 1.00 24.94 91 ALA A CA 1
ATOM 714 C C . ALA A 1 91 ? 17.716 39.755 7.659 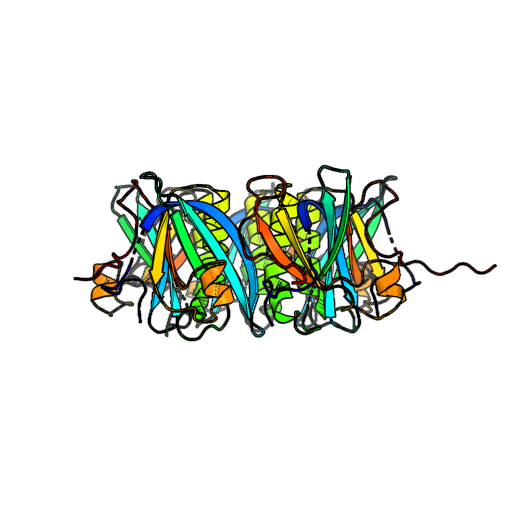1.00 24.82 91 ALA A C 1
ATOM 715 O O . ALA A 1 91 ? 17.234 39.887 6.516 1.00 26.30 91 ALA A O 1
ATOM 717 N N . LEU A 1 92 ? 17.646 40.704 8.580 1.00 24.23 92 LEU A N 1
ATOM 718 C CA . LEU A 1 92 ? 16.964 41.962 8.340 1.00 23.65 92 LEU A CA 1
ATOM 719 C C . LEU A 1 92 ? 17.909 43.128 8.567 1.00 24.23 92 LEU A C 1
ATOM 720 O O . LEU A 1 92 ? 18.704 43.453 7.684 1.00 24.81 92 LEU A O 1
ATOM 725 N N . THR A 1 93 ? 17.844 43.765 9.737 1.00 23.57 93 THR A N 1
ATOM 726 C CA . THR A 1 93 ? 18.682 44.923 9.954 1.00 22.39 93 THR A CA 1
ATOM 727 C C . THR A 1 93 ? 18.656 45.244 11.427 1.00 22.09 93 THR A C 1
ATOM 728 O O . THR A 1 93 ? 17.758 44.790 12.119 1.00 22.46 93 THR A O 1
ATOM 732 N N . SER A 1 94 ? 19.630 46.019 11.900 1.00 20.99 94 SER A N 1
ATOM 733 C CA . SER A 1 94 ? 19.580 46.583 13.259 1.00 21.04 94 SER A CA 1
ATOM 734 C C . SER A 1 94 ? 18.846 47.912 13.280 1.00 20.97 94 SER A C 1
ATOM 735 O O . SER A 1 94 ? 18.497 48.410 14.381 1.00 20.54 94 SER A O 1
ATOM 738 N N . ASN A 1 95 ? 18.638 48.489 12.080 1.00 20.41 95 ASN A N 1
ATOM 739 C CA . ASN A 1 95 ? 17.977 49.810 11.896 1.00 20.65 95 ASN A CA 1
ATOM 740 C C . ASN A 1 95 ? 16.557 49.872 12.377 1.00 20.14 95 ASN A C 1
ATOM 741 O O . ASN A 1 95 ? 15.712 49.165 11.857 1.00 19.75 95 ASN A O 1
ATOM 746 N N . ALA A 1 96 ? 16.270 50.735 13.346 1.00 19.64 96 ALA A N 1
ATOM 747 C CA . ALA A 1 96 ? 14.861 51.056 13.658 1.00 19.52 96 ALA A CA 1
ATOM 748 C C . ALA A 1 96 ? 14.325 52.130 12.726 1.00 19.42 96 ALA A C 1
ATOM 749 O O . ALA A 1 96 ? 15.001 53.130 12.464 1.00 20.06 96 ALA A O 1
ATOM 751 N N . LEU A 1 97 ? 13.077 51.980 12.295 1.00 19.07 97 LEU A N 1
ATOM 752 C CA . LEU A 1 97 ? 12.408 53.050 11.519 1.00 18.66 97 LEU A CA 1
ATOM 753 C C . LEU A 1 97 ? 11.837 54.061 12.507 1.00 18.74 97 LEU A C 1
ATOM 754 O O . LEU A 1 97 ? 11.081 53.688 13.400 1.00 19.56 97 LEU A O 1
ATOM 759 N N . VAL A 1 98 ? 12.227 55.330 12.359 1.00 18.84 98 VAL A N 1
ATOM 760 C CA . VAL A 1 98 ? 11.860 56.380 13.294 1.00 19.47 98 VAL A CA 1
ATOM 761 C C . VAL A 1 98 ? 11.073 57.564 12.680 1.00 19.10 98 VAL A C 1
ATOM 762 O O . VAL A 1 98 ? 10.658 58.490 13.408 1.00 20.21 98 VAL A O 1
ATOM 766 N N . GLY A 1 99 ? 10.850 57.557 11.370 1.00 19.52 99 GLY A N 1
ATOM 767 C CA . GLY A 1 99 ? 10.061 58.643 10.758 1.00 18.00 99 GLY A CA 1
ATOM 768 C C . GLY A 1 99 ? 9.984 58.443 9.262 1.00 18.88 99 GLY A C 1
ATOM 769 O O . GLY A 1 99 ? 10.788 57.693 8.708 1.00 18.41 99 GLY A O 1
ATOM 770 N N . LEU A 1 100 ? 9.014 59.102 8.621 1.00 17.88 100 LEU A N 1
ATOM 771 C CA . LEU A 1 100 ? 8.871 59.125 7.156 1.00 19.58 100 LEU A CA 1
ATOM 772 C C . LEU A 1 100 ? 8.402 60.490 6.748 1.00 18.84 100 LEU A C 1
ATOM 773 O O . LEU A 1 100 ? 7.700 61.127 7.515 1.00 19.54 100 LEU A O 1
ATOM 778 N N . SER A 1 101 ? 8.751 60.889 5.526 1.00 18.88 101 SER A N 1
ATOM 779 C CA . SER A 1 101 ? 8.281 62.143 4.891 1.00 19.38 101 SER A CA 1
ATOM 780 C C . SER A 1 101 ? 8.116 61.951 3.417 1.00 20.77 101 SER A C 1
ATOM 781 O O . SER A 1 101 ? 8.836 61.173 2.813 1.00 19.99 101 SER A O 1
ATOM 784 N N . THR A 1 102 ? 7.177 62.704 2.851 1.00 20.11 102 THR A N 1
ATOM 785 C CA . THR A 1 102 ? 7.062 62.895 1.415 1.00 21.10 102 THR A CA 1
ATOM 786 C C . THR A 1 102 ? 8.256 63.821 0.987 1.00 22.71 102 THR A C 1
ATOM 787 O O . THR A 1 102 ? 8.862 64.492 1.815 1.00 22.96 102 THR A O 1
ATOM 791 N N . CYS A 1 103 ? 8.605 63.796 -0.295 1.00 24.72 103 CYS A N 1
ATOM 792 C CA . CYS A 1 103 ? 9.740 64.538 -0.835 1.00 26.67 103 CYS A CA 1
ATOM 793 C C . CYS A 1 103 ? 9.288 65.351 -2.015 1.00 27.68 103 CYS A C 1
ATOM 794 O O . CYS A 1 103 ? 8.380 64.938 -2.753 1.00 26.42 103 CYS A O 1
ATOM 797 N N . THR A 1 104 ? 9.962 66.481 -2.219 1.00 30.02 104 THR A N 1
ATOM 798 C CA . THR A 1 104 ? 9.720 67.274 -3.443 1.00 32.30 104 THR A CA 1
ATOM 799 C C . THR A 1 104 ? 10.810 66.996 -4.502 1.00 33.32 104 THR A C 1
ATOM 800 O O . THR A 1 104 ? 10.531 66.995 -5.716 1.00 33.34 104 THR A O 1
ATOM 804 N N . THR A 1 105 ? 12.029 66.727 -4.033 1.00 34.03 105 THR A N 1
ATOM 805 C CA . THR A 1 105 ? 13.089 66.241 -4.936 1.00 35.36 105 THR A CA 1
ATOM 806 C C . THR A 1 105 ? 13.702 64.931 -4.412 1.00 36.03 105 THR A C 1
ATOM 807 O O . THR A 1 105 ? 13.148 64.280 -3.518 1.00 37.37 105 THR A O 1
ATOM 811 N N . SER A 1 106 ? 14.838 64.541 -4.974 1.00 37.26 106 SER A N 1
ATOM 812 C CA . SER A 1 106 ? 15.528 63.344 -4.541 1.00 37.39 106 SER A CA 1
ATOM 813 C C . SER A 1 106 ? 16.272 63.685 -3.255 1.00 36.97 106 SER A C 1
ATOM 814 O O . SER A 1 106 ? 16.578 62.791 -2.452 1.00 36.79 106 SER A O 1
ATOM 817 N N . THR A 1 107 ? 16.525 64.980 -3.034 1.00 35.90 107 THR A N 1
ATOM 818 C CA . THR A 1 107 ? 17.231 65.399 -1.821 1.00 35.31 107 THR A CA 1
ATOM 819 C C . THR A 1 107 ? 16.427 66.210 -0.821 1.00 34.35 107 THR A C 1
ATOM 820 O O . THR A 1 107 ? 16.765 66.215 0.367 1.00 35.01 107 THR A O 1
ATOM 824 N N . GLU A 1 108 ? 15.400 66.917 -1.285 1.00 33.39 108 GLU A N 1
ATOM 825 C CA . GLU A 1 108 ? 14.620 67.764 -0.398 1.00 33.47 108 GLU A CA 1
ATOM 826 C C . GLU A 1 108 ? 13.246 67.132 -0.131 1.00 32.09 108 GLU A C 1
ATOM 827 O O . GLU A 1 108 ? 12.496 66.778 -1.059 1.00 31.94 108 GLU A O 1
ATOM 833 N N . CYS A 1 109 ? 12.932 67.011 1.148 1.00 30.86 109 CYS A N 1
ATOM 834 C CA . CYS A 1 109 ? 11.754 66.288 1.600 1.00 29.94 109 CYS A CA 1
ATOM 835 C C . CYS A 1 109 ? 11.253 67.094 2.745 1.00 30.24 109 CYS A C 1
ATOM 836 O O . CYS A 1 109 ? 12.036 67.819 3.349 1.00 29.95 109 CYS A O 1
ATOM 839 N N . PHE A 1 110 ? 9.965 66.945 3.062 1.00 29.47 110 PHE A N 1
ATOM 840 C CA . PHE A 1 110 ? 9.351 67.708 4.130 1.00 29.29 110 PHE A CA 1
ATOM 841 C C . PHE A 1 110 ? 9.772 67.119 5.484 1.00 30.16 110 PHE A C 1
ATOM 842 O O . PHE A 1 110 ? 9.721 65.907 5.681 1.00 32.42 110 PHE A O 1
ATOM 850 N N . GLY A 1 111 ? 10.212 67.937 6.418 1.00 29.89 111 GLY A N 1
ATOM 851 C CA . GLY A 1 111 ? 10.553 67.386 7.711 1.00 30.42 111 GLY A CA 1
ATOM 852 C C . GLY A 1 111 ? 11.899 67.842 8.200 1.00 30.73 111 GLY A C 1
ATOM 853 O O . GLY A 1 111 ? 12.577 68.610 7.507 1.00 30.97 111 GLY A O 1
ATOM 854 N N . PRO A 1 112 ? 12.279 67.418 9.421 1.00 31.38 112 PRO A N 1
ATOM 855 C CA . PRO A 1 112 ? 13.604 67.739 9.947 1.00 32.08 112 PRO A CA 1
ATOM 856 C C . PRO A 1 112 ? 14.688 66.990 9.214 1.00 33.72 112 PRO A C 1
ATOM 857 O O . PRO A 1 112 ? 14.418 65.984 8.526 1.00 33.60 112 PRO A O 1
ATOM 861 N N . ASP A 1 113 ? 15.914 67.476 9.348 1.00 34.75 113 ASP A N 1
ATOM 862 C CA . ASP A 1 113 ? 17.054 66.673 8.948 1.00 36.59 113 ASP A CA 1
ATOM 863 C C . ASP A 1 113 ? 17.461 65.870 10.164 1.00 36.27 113 ASP A C 1
ATOM 864 O O . ASP A 1 113 ? 17.418 66.380 11.275 1.00 36.56 113 ASP A O 1
ATOM 869 N N . ARG A 1 114 ? 17.763 64.598 9.939 1.00 36.93 114 ARG A N 1
ATOM 870 C CA . ARG A 1 114 ? 18.333 63.708 10.957 1.00 38.07 114 ARG A CA 1
ATOM 871 C C . ARG A 1 114 ? 19.746 63.336 10.509 1.00 39.21 114 ARG A C 1
ATOM 872 O O . ARG A 1 114 ? 19.923 62.442 9.690 1.00 37.46 114 ARG A O 1
ATOM 880 N N . LYS A 1 115 ? 20.747 64.054 11.029 1.00 41.97 115 LYS A N 1
ATOM 881 C CA . LYS A 1 115 ? 22.156 63.791 10.688 1.00 45.10 115 LYS A CA 1
ATOM 882 C C . LYS A 1 115 ? 23.163 64.285 11.730 1.00 46.53 115 LYS A C 1
ATOM 883 O O . LYS A 1 115 ? 22.967 65.333 12.338 1.00 45.74 115 LYS A O 1
ATOM 889 N N . LYS A 1 116 ? 24.221 63.501 11.937 1.00 49.28 116 LYS A N 1
ATOM 890 C CA . LYS A 1 116 ? 25.324 63.870 12.836 1.00 52.79 116 LYS A CA 1
ATOM 891 C C . LYS A 1 116 ? 25.829 65.279 12.535 1.00 54.83 116 LYS A C 1
ATOM 892 O O . LYS A 1 116 ? 26.074 65.610 11.370 1.00 55.29 116 LYS A O 1
ATOM 898 N N . ASN A 1 117 ? 25.974 66.099 13.578 1.00 57.52 117 ASN A N 1
ATOM 899 C CA . ASN A 1 117 ? 26.471 67.493 13.447 1.00 60.10 117 ASN A CA 1
ATOM 900 C C . ASN A 1 117 ? 27.641 67.676 12.469 1.00 61.11 117 ASN A C 1
ATOM 901 O O . ASN A 1 117 ? 28.755 67.177 12.724 1.00 61.20 117 ASN A O 1
ATOM 906 N N . SER A 1 118 ? 27.368 68.401 11.373 1.00 62.47 118 SER A N 1
ATOM 907 C CA . SER A 1 118 ? 28.317 68.644 10.247 1.00 63.33 118 SER A CA 1
ATOM 908 C C . SER A 1 118 ? 29.277 67.470 9.905 1.00 63.58 118 SER A C 1
ATOM 909 O O . SER A 1 118 ? 30.428 67.396 10.376 1.00 63.71 118 SER A O 1
ATOM 912 N N . GLU B 1 1 ? -18.115 27.883 21.463 1.00 25.38 1 GLU B N 1
ATOM 913 C CA . GLU B 1 1 ? -18.785 28.195 20.170 1.00 25.88 1 GLU B CA 1
ATOM 914 C C . GLU B 1 1 ? -17.714 28.340 19.056 1.00 25.91 1 GLU B C 1
ATOM 915 O O . GLU B 1 1 ? -16.533 28.674 19.348 1.00 25.47 1 GLU B O 1
ATOM 921 N N . TRP B 1 2 ? -18.131 28.097 17.809 1.00 23.72 2 TRP B N 1
ATOM 922 C CA . TRP B 1 2 ? -17.262 28.206 16.636 1.00 23.64 2 TRP B CA 1
ATOM 923 C C . TRP B 1 2 ? -18.160 28.436 15.401 1.00 23.42 2 TRP B C 1
ATOM 924 O O . TRP B 1 2 ? -19.164 27.735 15.206 1.00 23.89 2 TRP B O 1
ATOM 935 N N . THR B 1 3 ? -17.799 29.431 14.598 1.00 21.42 3 THR B N 1
ATOM 936 C CA . THR B 1 3 ? -18.349 29.630 13.245 1.00 20.92 3 THR B CA 1
ATOM 937 C C . THR B 1 3 ? -18.729 28.344 12.488 1.00 20.74 3 THR B C 1
ATOM 938 O O . THR B 1 3 ? -19.816 28.239 11.892 1.00 22.13 3 THR B O 1
ATOM 942 N N . GLY B 1 4 ? -17.852 27.360 12.497 1.00 21.36 4 GLY B N 1
ATOM 943 C CA . GLY B 1 4 ? -18.092 26.144 11.731 1.00 23.33 4 GLY B CA 1
ATOM 944 C C . GLY B 1 4 ? -18.804 25.023 12.471 1.00 25.08 4 GLY B C 1
ATOM 945 O O . GLY B 1 4 ? -18.727 23.886 12.056 1.00 25.39 4 GLY B O 1
ATOM 946 N N . ASP B 1 5 ? -19.462 25.345 13.585 1.00 26.60 5 ASP B N 1
ATOM 947 C CA . ASP B 1 5 ? -20.291 24.387 14.310 1.00 27.94 5 ASP B CA 1
ATOM 948 C C . ASP B 1 5 ? -21.337 23.820 13.344 1.00 28.43 5 ASP B C 1
ATOM 949 O O . ASP B 1 5 ? -21.831 24.527 12.464 1.00 28.41 5 ASP B O 1
ATOM 954 N N . ALA B 1 6 ? -21.692 22.555 13.526 1.00 29.44 6 ALA B N 1
ATOM 955 C CA . ALA B 1 6 ? -22.804 21.932 12.819 1.00 29.88 6 ALA B CA 1
ATOM 956 C C . ALA B 1 6 ? -24.188 22.441 13.302 1.00 30.31 6 ALA B C 1
ATOM 957 O O . ALA B 1 6 ? -24.919 21.729 13.999 1.00 30.16 6 ALA B O 1
ATOM 959 N N . ARG B 1 7 ? -24.540 23.658 12.876 1.00 30.04 7 ARG B N 1
ATOM 960 C CA . ARG B 1 7 ? -25.668 24.438 13.384 1.00 30.96 7 ARG B CA 1
ATOM 961 C C . ARG B 1 7 ? -26.230 25.226 12.205 1.00 29.83 7 ARG B C 1
ATOM 962 O O . ARG B 1 7 ? -25.526 25.420 11.243 1.00 29.74 7 ARG B O 1
ATOM 970 N N . ASP B 1 8 ? -27.473 25.700 12.291 1.00 28.90 8 ASP B N 1
ATOM 971 C CA . ASP B 1 8 ? -27.974 26.764 11.433 1.00 28.61 8 ASP B CA 1
ATOM 972 C C . ASP B 1 8 ? -27.088 28.027 11.566 1.00 25.72 8 ASP B C 1
ATOM 973 O O . ASP B 1 8 ? -26.846 28.454 12.690 1.00 25.22 8 ASP B O 1
ATOM 978 N N . GLY B 1 9 ? -26.572 28.605 10.484 1.00 23.87 9 GLY B N 1
ATOM 979 C CA . GLY B 1 9 ? -26.574 28.115 9.106 1.00 23.30 9 GLY B CA 1
ATOM 980 C C . GLY B 1 9 ? -25.661 28.968 8.243 1.00 23.36 9 GLY B C 1
ATOM 981 O O . GLY B 1 9 ? -24.981 29.837 8.756 1.00 21.66 9 GLY B O 1
ATOM 990 N N . PHE B 1 11 ? -25.395 30.962 4.120 1.00 27.13 11 PHE B N 1
ATOM 991 C CA . PHE B 1 11 ? -25.802 31.174 2.744 1.00 28.14 11 PHE B CA 1
ATOM 992 C C . PHE B 1 11 ? -24.574 31.478 1.923 1.00 27.36 11 PHE B C 1
ATOM 993 O O . PHE B 1 11 ? -23.820 32.423 2.236 1.00 26.49 11 PHE B O 1
ATOM 1001 N N . SER B 1 12 ? -24.396 30.700 0.859 1.00 25.44 12 SER B N 1
ATOM 1002 C CA . SER B 1 12 ? -23.231 30.805 -0.009 1.00 25.30 12 SER B CA 1
ATOM 1003 C C . SER B 1 12 ? -23.560 31.586 -1.257 1.00 25.56 12 SER B C 1
ATOM 1004 O O . SER B 1 12 ? -24.703 31.653 -1.646 1.00 26.66 12 SER B O 1
ATOM 1007 N N . GLY B 1 13 ? -22.553 32.181 -1.877 1.00 26.14 13 GLY B N 1
ATOM 1008 C CA . GLY B 1 13 ? -22.722 32.887 -3.145 1.00 26.01 13 GLY B CA 1
ATOM 1009 C C . GLY B 1 13 ? -23.595 34.120 -3.042 1.00 26.05 13 GLY B C 1
ATOM 1010 O O . GLY B 1 13 ? -24.270 34.490 -4.001 1.00 26.38 13 GLY B O 1
ATOM 1011 N N . VAL B 1 14 ? -23.566 34.765 -1.884 1.00 24.77 14 VAL B N 1
ATOM 1012 C CA . VAL B 1 14 ? -24.330 36.000 -1.658 1.00 23.53 14 VAL B CA 1
ATOM 1013 C C . VAL B 1 14 ? -23.595 37.283 -2.093 1.00 23.33 14 VAL B C 1
ATOM 1014 O O . VAL B 1 14 ? -22.424 37.475 -1.754 1.00 21.49 14 VAL B O 1
ATOM 1018 N N . VAL B 1 15 ? -24.265 38.139 -2.875 1.00 22.02 15 VAL B N 1
ATOM 1019 C CA . VAL B 1 15 ? -23.794 39.501 -3.043 1.00 21.49 15 VAL B CA 1
ATOM 1020 C C . VAL B 1 15 ? -24.374 40.422 -1.921 1.00 21.83 15 VAL B C 1
ATOM 1021 O O . VAL B 1 15 ? -25.595 40.514 -1.750 1.00 21.78 15 VAL B O 1
ATOM 1025 N N . ILE B 1 16 ? -23.487 41.071 -1.161 1.00 21.63 16 ILE B N 1
ATOM 1026 C CA . ILE B 1 16 ? -23.882 42.045 -0.120 1.00 21.95 16 ILE B CA 1
ATOM 1027 C C . ILE B 1 16 ? -24.260 43.331 -0.794 1.00 22.05 16 ILE B C 1
ATOM 1028 O O . ILE B 1 16 ? -23.443 43.910 -1.457 1.00 21.08 16 ILE B O 1
ATOM 1033 N N . THR B 1 17 ? -25.533 43.738 -0.654 1.00 23.22 17 THR B N 1
ATOM 1034 C CA . THR B 1 17 ? -26.127 44.835 -1.419 1.00 23.70 17 THR B CA 1
ATOM 1035 C C . THR B 1 17 ? -26.597 45.975 -0.546 1.00 23.39 17 THR B C 1
ATOM 1036 O O . THR B 1 17 ? -26.884 47.047 -1.067 1.00 22.73 17 THR B O 1
ATOM 1040 N N . GLN B 1 18 ? -26.730 45.742 0.764 1.00 22.46 18 GLN B N 1
ATOM 1041 C CA . GLN B 1 18 ? -27.180 46.810 1.653 1.00 22.72 18 GLN B CA 1
ATOM 1042 C C . GLN B 1 18 ? -26.374 46.773 2.919 1.00 21.17 18 GLN B C 1
ATOM 1043 O O . GLN B 1 18 ? -25.941 45.727 3.337 1.00 20.59 18 GLN B O 1
ATOM 1049 N N . PHE B 1 19 ? -26.185 47.936 3.516 1.00 18.72 19 PHE B N 1
ATOM 1050 C CA . PHE B 1 19 ? -25.350 48.086 4.674 1.00 18.37 19 PHE B CA 1
ATOM 1051 C C . PHE B 1 19 ? -26.035 49.088 5.601 1.00 18.08 19 PHE B C 1
ATOM 1052 O O . PHE B 1 19 ? -26.420 50.132 5.132 1.00 18.47 19 PHE B O 1
ATOM 1060 N N . HIS B 1 20 ? -26.219 48.745 6.882 1.00 17.18 20 HIS B N 1
ATOM 1061 C CA . HIS B 1 20 ? -26.821 49.668 7.874 1.00 17.61 20 HIS B CA 1
ATOM 1062 C C . HIS B 1 20 ? -25.945 49.669 9.121 1.00 17.23 20 HIS B C 1
ATOM 1063 O O . HIS B 1 20 ? -25.374 48.668 9.482 1.00 16.19 20 HIS B O 1
ATOM 1070 N N . THR B 1 21 ? -25.815 50.838 9.722 1.00 17.11 21 THR B N 1
ATOM 1071 C CA . THR B 1 21 ? -25.045 50.999 10.912 1.00 18.35 21 THR B CA 1
ATOM 1072 C C . THR B 1 21 ? -25.931 51.778 11.904 1.00 18.01 21 THR B C 1
ATOM 1073 O O . THR B 1 21 ? -26.624 52.705 11.523 1.00 17.99 21 THR B O 1
ATOM 1077 N N . GLY B 1 22 ? -25.914 51.371 13.159 1.00 17.05 22 GLY B N 1
ATOM 1078 C CA . GLY B 1 22 ? -26.556 52.137 14.185 1.00 16.82 22 GLY B CA 1
ATOM 1079 C C . GLY B 1 22 ? -26.047 51.743 15.551 1.00 16.96 22 GLY B C 1
ATOM 1080 O O . GLY B 1 22 ? -24.937 51.241 15.665 1.00 17.15 22 GLY B O 1
ATOM 1081 N N . GLN B 1 23 ? -26.834 52.039 16.591 1.00 17.14 23 GLN B N 1
ATOM 1082 C CA . GLN B 1 23 ? -26.432 51.773 17.975 1.00 18.12 23 GLN B CA 1
ATOM 1083 C C . GLN B 1 23 ? -27.667 51.277 18.723 1.00 17.37 23 GLN B C 1
ATOM 1084 O O . GLN B 1 23 ? -28.764 51.765 18.462 1.00 17.76 23 GLN B O 1
ATOM 1090 N N . ILE B 1 24 ? -27.490 50.349 19.669 1.00 18.50 24 ILE B N 1
ATOM 1091 C CA . ILE B 1 24 ? -28.564 49.954 20.589 1.00 19.16 24 ILE B CA 1
ATOM 1092 C C . ILE B 1 24 ? -27.913 49.687 21.980 1.00 20.34 24 ILE B C 1
ATOM 1093 O O . ILE B 1 24 ? -26.862 49.075 22.072 1.00 20.40 24 ILE B O 1
ATOM 1098 N N . ASP B 1 25 ? -28.488 50.240 23.054 1.00 21.29 25 ASP B N 1
ATOM 1099 C CA . ASP B 1 25 ? -27.983 49.975 24.399 1.00 22.90 25 ASP B CA 1
ATOM 1100 C C . ASP B 1 25 ? -26.495 50.174 24.504 1.00 22.79 25 ASP B C 1
ATOM 1101 O O . ASP B 1 25 ? -25.738 49.278 24.923 1.00 21.96 25 ASP B O 1
ATOM 1106 N N . ASN B 1 26 ? -26.074 51.367 24.128 1.00 23.92 26 ASN B N 1
ATOM 1107 C CA . ASN B 1 26 ? -24.680 51.757 24.246 1.00 24.99 26 ASN B CA 1
ATOM 1108 C C . ASN B 1 26 ? -23.686 50.943 23.396 1.00 23.64 26 ASN B C 1
ATOM 1109 O O . ASN B 1 26 ? -22.481 51.041 23.610 1.00 23.29 26 ASN B O 1
ATOM 1114 N N . LYS B 1 27 ? -24.192 50.167 22.425 1.00 23.31 27 LYS B N 1
ATOM 1115 C CA . LYS B 1 27 ? -23.342 49.364 21.516 1.00 22.62 27 LYS B CA 1
ATOM 1116 C C . LYS B 1 27 ? -23.558 49.645 20.016 1.00 21.79 27 LYS B C 1
ATOM 1117 O O . LYS B 1 27 ? -24.684 49.468 19.518 1.00 20.67 27 LYS B O 1
ATOM 1123 N N . PRO B 1 28 ? -22.472 50.005 19.274 1.00 20.32 28 PRO B N 1
ATOM 1124 C CA . PRO B 1 28 ? -22.621 50.128 17.840 1.00 19.69 28 PRO B CA 1
ATOM 1125 C C . PRO B 1 28 ? -22.889 48.738 17.225 1.00 18.02 28 PRO B C 1
ATOM 1126 O O . PRO B 1 28 ? -22.441 47.732 17.743 1.00 17.48 28 PRO B O 1
ATOM 1130 N N . TYR B 1 29 ? -23.631 48.674 16.137 1.00 16.93 29 TYR B N 1
ATOM 1131 C CA . TYR B 1 29 ? -23.772 47.381 15.447 1.00 16.88 29 TYR B CA 1
ATOM 1132 C C . TYR B 1 29 ? -23.821 47.725 13.930 1.00 16.31 29 TYR B C 1
ATOM 1133 O O . TYR B 1 29 ? -24.094 48.876 13.610 1.00 16.64 29 TYR B O 1
ATOM 1142 N N . PHE B 1 30 ? -23.627 46.761 13.027 1.00 15.30 30 PHE B N 1
ATOM 1143 C CA . PHE B 1 30 ? -23.985 46.960 11.623 1.00 16.66 30 PHE B CA 1
ATOM 1144 C C . PHE B 1 30 ? -24.830 45.783 11.172 1.00 17.95 30 PHE B C 1
ATOM 1145 O O . PHE B 1 30 ? -24.807 44.704 11.789 1.00 18.63 30 PHE B O 1
ATOM 1153 N N . CYS B 1 31 ? -25.547 45.976 10.077 1.00 20.86 31 CYS B N 1
ATOM 1154 C CA . CYS B 1 31 ? -26.352 44.915 9.519 1.00 21.95 31 CYS B CA 1
ATOM 1155 C C . CYS B 1 31 ? -26.121 44.935 8.007 1.00 20.91 31 CYS B C 1
ATOM 1156 O O . CYS B 1 31 ? -25.921 46.004 7.415 1.00 20.43 31 CYS B O 1
ATOM 1159 N N . ILE B 1 32 ? -26.091 43.760 7.397 1.00 19.75 32 ILE B N 1
ATOM 1160 C CA . ILE B 1 32 ? -25.968 43.653 5.932 1.00 21.01 32 ILE B CA 1
ATOM 1161 C C . ILE B 1 32 ? -27.117 42.829 5.390 1.00 22.09 32 ILE B C 1
ATOM 1162 O O . ILE B 1 32 ? -27.682 41.988 6.093 1.00 22.58 32 ILE B O 1
ATOM 1167 N N . GLU B 1 33 ? -27.423 43.052 4.127 1.00 22.49 33 GLU B N 1
ATOM 1168 C CA . GLU B 1 33 ? -28.391 42.267 3.429 1.00 23.65 33 GLU B CA 1
ATOM 1169 C C . GLU B 1 33 ? -27.734 41.855 2.143 1.00 23.69 33 GLU B C 1
ATOM 1170 O O . GLU B 1 33 ? -27.130 42.659 1.435 1.00 23.27 33 GLU B O 1
ATOM 1176 N N . GLY B 1 34 ? -27.871 40.590 1.852 1.00 25.07 34 GLY B N 1
ATOM 1177 C CA . GLY B 1 34 ? -27.369 40.059 0.615 1.00 28.18 34 GLY B CA 1
ATOM 1178 C C . GLY B 1 34 ? -28.439 39.284 -0.105 1.00 28.92 34 GLY B C 1
ATOM 1179 O O . GLY B 1 34 ? -29.373 38.822 0.509 1.00 29.25 34 GLY B O 1
ATOM 1180 N N . LYS B 1 35 ? -28.274 39.166 -1.407 1.00 30.38 35 LYS B N 1
ATOM 1181 C CA . LYS B 1 35 ? -29.108 38.339 -2.226 1.00 32.23 35 LYS B CA 1
ATOM 1182 C C . LYS B 1 35 ? -28.314 37.150 -2.783 1.00 32.77 35 LYS B C 1
ATOM 1183 O O . LYS B 1 35 ? -27.204 37.315 -3.325 1.00 30.45 35 LYS B O 1
ATOM 1189 N N . GLN B 1 36 ? -28.872 35.946 -2.666 1.00 35.27 36 GLN B N 1
ATOM 1190 C CA . GLN B 1 36 ? -28.307 34.801 -3.400 1.00 38.37 36 GLN B CA 1
ATOM 1191 C C . GLN B 1 36 ? -28.825 34.950 -4.821 1.00 39.64 36 GLN B C 1
ATOM 1192 O O . GLN B 1 36 ? -29.634 35.842 -5.041 1.00 39.24 36 GLN B O 1
ATOM 1198 N N . SER B 1 37 ? -28.352 34.179 -5.806 1.00 41.87 37 SER B N 1
ATOM 1199 C CA . SER B 1 37 ? -29.138 34.095 -7.088 1.00 45.53 37 SER B CA 1
ATOM 1200 C C . SER B 1 37 ? -29.047 32.740 -7.736 1.00 46.63 37 SER B C 1
ATOM 1201 O O . SER B 1 37 ? -28.133 32.543 -8.498 1.00 47.13 37 SER B O 1
ATOM 1204 N N . ALA B 1 38 ? -29.959 31.799 -7.444 1.00 48.88 38 ALA B N 1
ATOM 1205 C CA . ALA B 1 38 ? -31.102 31.915 -6.482 1.00 49.94 38 ALA B CA 1
ATOM 1206 C C . ALA B 1 38 ? -31.983 33.204 -6.565 1.00 50.16 38 ALA B C 1
ATOM 1207 O O . ALA B 1 38 ? -32.701 33.385 -7.566 1.00 51.48 38 ALA B O 1
ATOM 1209 N N . GLY B 1 39 ? -31.945 34.073 -5.546 1.00 49.69 39 GLY B N 1
ATOM 1210 C CA . GLY B 1 39 ? -32.661 35.368 -5.566 1.00 48.79 39 GLY B CA 1
ATOM 1211 C C . GLY B 1 39 ? -33.242 35.801 -4.230 1.00 48.34 39 GLY B C 1
ATOM 1212 O O . GLY B 1 39 ? -33.724 36.928 -4.078 1.00 48.09 39 GLY B O 1
ATOM 1213 N N . SER B 1 40 ? -33.196 34.891 -3.255 1.00 48.46 40 SER B N 1
ATOM 1214 C CA . SER B 1 40 ? -33.687 35.144 -1.891 1.00 47.80 40 SER B CA 1
ATOM 1215 C C . SER B 1 40 ? -32.687 35.963 -1.060 1.00 47.42 40 SER B C 1
ATOM 1216 O O . SER B 1 40 ? -31.481 35.959 -1.336 1.00 48.18 40 SER B O 1
ATOM 1219 N N . SER B 1 41 ? -33.204 36.675 -0.059 1.00 45.77 41 SER B N 1
ATOM 1220 C CA . SER B 1 41 ? -32.385 37.532 0.802 1.00 44.26 41 SER B CA 1
ATOM 1221 C C . SER B 1 41 ? -32.060 36.934 2.163 1.00 42.38 41 SER B C 1
ATOM 1222 O O . SER B 1 41 ? -32.822 36.117 2.726 1.00 42.57 41 SER B O 1
ATOM 1225 N N . ILE B 1 42 ? -30.899 37.328 2.676 1.00 38.65 42 ILE B N 1
ATOM 1226 C CA . ILE B 1 42 ? -30.505 37.003 4.038 1.00 35.15 42 ILE B CA 1
ATOM 1227 C C . ILE B 1 42 ? -30.078 38.337 4.678 1.00 32.13 42 ILE B C 1
ATOM 1228 O O . ILE B 1 42 ? -29.571 39.219 4.010 1.00 33.02 42 ILE B O 1
ATOM 1233 N N . SER B 1 43 ? -30.340 38.518 5.948 1.00 28.66 43 SER B N 1
ATOM 1234 C CA . SER B 1 43 ? -29.764 39.628 6.667 1.00 26.65 43 SER B CA 1
ATOM 1235 C C . SER B 1 43 ? -29.049 38.999 7.846 1.00 24.04 43 SER B C 1
ATOM 1236 O O . SER B 1 43 ? -29.455 37.931 8.285 1.00 23.15 43 SER B O 1
ATOM 1239 N N . ALA B 1 44 ? -28.013 39.674 8.340 1.00 21.67 44 ALA B N 1
ATOM 1240 C CA . ALA B 1 44 ? -27.297 39.292 9.549 1.00 20.90 44 ALA B CA 1
ATOM 1241 C C . ALA B 1 44 ? -26.681 40.553 10.157 1.00 21.45 44 ALA B C 1
ATOM 1242 O O . ALA B 1 44 ? -26.249 41.447 9.409 1.00 20.21 44 ALA B O 1
ATOM 1244 N N . CYS B 1 45 ? -26.630 40.628 11.490 1.00 20.31 45 CYS B N 1
ATOM 1245 C CA . CYS B 1 45 ? -26.042 41.779 12.144 1.00 20.38 45 CYS B CA 1
ATOM 1246 C C . CYS B 1 45 ? -24.946 41.379 13.107 1.00 19.97 45 CYS B C 1
ATOM 1247 O O . CYS B 1 45 ? -24.990 40.291 13.669 1.00 19.95 45 CYS B O 1
ATOM 1250 N N . SER B 1 46 ? -23.957 42.264 13.286 1.00 18.58 46 SER B N 1
ATOM 1251 C CA . SER B 1 46 ? -22.913 42.075 14.259 1.00 18.34 46 SER B CA 1
ATOM 1252 C C . SER B 1 46 ? -22.943 43.274 15.203 1.00 19.59 46 SER B C 1
ATOM 1253 O O . SER B 1 46 ? -23.170 44.408 14.768 1.00 19.81 46 SER B O 1
ATOM 1264 N N . LYS B 1 48 ? -21.051 45.304 18.593 1.00 21.03 48 LYS B N 1
ATOM 1265 C CA . LYS B 1 48 ? -19.802 45.395 19.365 1.00 22.76 48 LYS B CA 1
ATOM 1266 C C . LYS B 1 48 ? -20.096 45.035 20.819 1.00 23.45 48 LYS B C 1
ATOM 1267 O O . LYS B 1 48 ? -21.172 45.386 21.348 1.00 22.89 48 LYS B O 1
ATOM 1273 N N . ASN B 1 49 ? -19.190 44.278 21.431 1.00 26.13 49 ASN B N 1
ATOM 1274 C CA . ASN B 1 49 ? -19.350 43.824 22.817 1.00 28.63 49 ASN B CA 1
ATOM 1275 C C . ASN B 1 49 ? -20.612 42.990 23.052 1.00 29.52 49 ASN B C 1
ATOM 1276 O O . ASN B 1 49 ? -21.005 42.861 24.204 1.00 30.82 49 ASN B O 1
ATOM 1281 N N . SER B 1 50 ? -21.284 42.485 22.010 1.00 29.65 50 SER B N 1
ATOM 1282 C CA . SER B 1 50 ? -22.450 41.616 22.228 1.00 30.04 50 SER B CA 1
ATOM 1283 C C . SER B 1 50 ? -22.001 40.328 22.916 1.00 30.85 50 SER B C 1
ATOM 1284 O O . SER B 1 50 ? -20.816 40.004 22.924 1.00 30.44 50 SER B O 1
ATOM 1287 N N . SER B 1 51 ? -22.936 39.588 23.509 1.00 31.86 51 SER B N 1
ATOM 1288 C CA . SER B 1 51 ? -22.524 38.556 24.462 1.00 32.97 51 SER B CA 1
ATOM 1289 C C . SER B 1 51 ? -21.716 37.431 23.865 1.00 32.52 51 SER B C 1
ATOM 1290 O O . SER B 1 51 ? -20.661 37.125 24.371 1.00 33.59 51 SER B O 1
ATOM 1293 N N . VAL B 1 52 ? -22.212 36.785 22.814 1.00 32.04 52 VAL B N 1
ATOM 1294 C CA . VAL B 1 52 ? -21.535 35.586 22.318 1.00 31.42 52 VAL B CA 1
ATOM 1295 C C . VAL B 1 52 ? -20.545 35.911 21.174 1.00 30.58 52 VAL B C 1
ATOM 1296 O O . VAL B 1 52 ? -19.430 35.398 21.156 1.00 30.32 52 VAL B O 1
ATOM 1300 N N . TRP B 1 53 ? -20.965 36.762 20.238 1.00 28.28 53 TRP B N 1
ATOM 1301 C CA . TRP B 1 53 ? -20.241 36.926 19.008 1.00 26.30 53 TRP B CA 1
ATOM 1302 C C . TRP B 1 53 ? -19.624 38.296 18.825 1.00 25.75 53 TRP B C 1
ATOM 1303 O O . TRP B 1 53 ? -19.204 38.643 17.700 1.00 26.58 53 TRP B O 1
ATOM 1314 N N . GLY B 1 54 ? -19.536 39.065 19.906 1.00 24.76 54 GLY B N 1
ATOM 1315 C CA . GLY B 1 54 ? -19.076 40.434 19.810 1.00 23.66 54 GLY B CA 1
ATOM 1316 C C . GLY B 1 54 ? -17.577 40.614 19.691 1.00 23.46 54 GLY B C 1
ATOM 1317 O O . GLY B 1 54 ? -17.123 41.665 19.204 1.00 23.15 54 GLY B O 1
ATOM 1318 N N . ALA B 1 55 ? -16.820 39.600 20.133 1.00 22.22 55 ALA B N 1
ATOM 1319 C CA . ALA B 1 55 ? -15.369 39.539 19.922 1.00 22.16 55 ALA B CA 1
ATOM 1320 C C . ALA B 1 55 ? -14.985 39.752 18.444 1.00 21.65 55 ALA B C 1
ATOM 1321 O O . ALA B 1 55 ? -13.908 40.273 18.144 1.00 22.03 55 ALA B O 1
ATOM 1323 N N . SER B 1 56 ? -15.902 39.373 17.558 1.00 20.62 56 SER B N 1
ATOM 1324 C CA . SER B 1 56 ? -15.757 39.410 16.104 1.00 20.86 56 SER B CA 1
ATOM 1325 C C . SER B 1 56 ? -16.202 40.677 15.388 1.00 19.40 56 SER B C 1
ATOM 1326 O O . SER B 1 56 ? -15.999 40.808 14.182 1.00 18.10 56 SER B O 1
ATOM 1329 N N . PHE B 1 57 ? -16.820 41.595 16.120 1.00 18.94 57 PHE B N 1
ATOM 1330 C CA . PHE B 1 57 ? -17.386 42.811 15.503 1.00 18.58 57 PHE B CA 1
ATOM 1331 C C . PHE B 1 57 ? -16.430 43.595 14.575 1.00 18.49 57 PHE B C 1
ATOM 1332 O O . PHE B 1 57 ? -16.779 43.900 13.429 1.00 16.12 57 PHE B O 1
ATOM 1340 N N . SER B 1 58 ? -15.233 43.915 15.068 1.00 18.79 58 SER B N 1
ATOM 1341 C CA . SER B 1 58 ? -14.353 44.794 14.299 1.00 20.09 58 SER B CA 1
ATOM 1342 C C . SER B 1 58 ? -13.824 44.128 13.007 1.00 19.41 58 SER B C 1
ATOM 1343 O O . SER B 1 58 ? -13.733 44.788 11.991 1.00 19.37 58 SER B O 1
ATOM 1346 N N . THR B 1 59 ? -13.527 42.821 13.045 1.00 18.40 59 THR B N 1
ATOM 1347 C CA . THR B 1 59 ? -13.041 42.080 11.871 1.00 18.70 59 THR B CA 1
ATOM 1348 C C . THR B 1 59 ? -14.149 41.908 10.844 1.00 17.03 59 THR B C 1
ATOM 1349 O O . THR B 1 59 ? -13.957 42.116 9.638 1.00 17.98 59 THR B O 1
ATOM 1353 N N . LEU B 1 60 ? -15.321 41.523 11.322 1.00 17.35 60 LEU B N 1
ATOM 1354 C CA . LEU B 1 60 ? -16.489 41.360 10.426 1.00 17.64 60 LEU B CA 1
ATOM 1355 C C . LEU B 1 60 ? -16.952 42.681 9.796 1.00 17.27 60 LEU B C 1
ATOM 1356 O O . LEU B 1 60 ? -17.394 42.686 8.631 1.00 17.87 60 LEU B O 1
ATOM 1361 N N . TYR B 1 61 ? -16.894 43.785 10.548 1.00 16.36 61 TYR B N 1
ATOM 1362 C CA . TYR B 1 61 ? -17.293 45.093 9.987 1.00 18.05 61 TYR B CA 1
ATOM 1363 C C . TYR B 1 61 ? -16.416 45.390 8.784 1.00 18.21 61 TYR B C 1
ATOM 1364 O O . TYR B 1 61 ? -16.896 45.733 7.700 1.00 17.22 61 TYR B O 1
ATOM 1373 N N . ASN B 1 62 ? -15.118 45.289 9.029 1.00 19.11 62 ASN B N 1
ATOM 1374 C CA . ASN B 1 62 ? -14.096 45.570 8.045 1.00 21.00 62 ASN B CA 1
ATOM 1375 C C . ASN B 1 62 ? -14.286 44.684 6.787 1.00 19.37 62 ASN B C 1
ATOM 1376 O O . ASN B 1 62 ? -14.323 45.195 5.668 1.00 19.97 62 ASN B O 1
ATOM 1381 N N . GLN B 1 63 ? -14.394 43.367 6.996 1.00 18.05 63 GLN B N 1
ATOM 1382 C CA . GLN B 1 63 ? -14.575 42.350 5.928 1.00 18.02 63 GLN B CA 1
ATOM 1383 C C . GLN B 1 63 ? -15.888 42.560 5.113 1.00 17.25 63 GLN B C 1
ATOM 1384 O O . GLN B 1 63 ? -15.865 42.560 3.867 1.00 15.24 63 GLN B O 1
ATOM 1390 N N . ALA B 1 64 ? -17.012 42.728 5.820 1.00 15.70 64 ALA B N 1
ATOM 1391 C CA . ALA B 1 64 ? -18.320 42.963 5.197 1.00 16.38 64 ALA B CA 1
ATOM 1392 C C . ALA B 1 64 ? -18.329 44.262 4.348 1.00 16.40 64 ALA B C 1
ATOM 1393 O O . ALA B 1 64 ? -18.826 44.286 3.222 1.00 17.20 64 ALA B O 1
ATOM 1395 N N . LEU B 1 65 ? -17.793 45.335 4.897 1.00 14.99 65 LEU B N 1
ATOM 1396 C CA . LEU B 1 65 ? -17.608 46.544 4.125 1.00 16.30 65 LEU B CA 1
ATOM 1397 C C . LEU B 1 65 ? -16.728 46.365 2.876 1.00 16.27 65 LEU B C 1
ATOM 1398 O O . LEU B 1 65 ? -17.033 46.923 1.812 1.00 17.20 65 LEU B O 1
ATOM 1403 N N . TYR B 1 66 ? -15.628 45.622 3.023 1.00 17.47 66 TYR B N 1
ATOM 1404 C CA . TYR B 1 66 ? -14.775 45.216 1.906 1.00 17.46 66 TYR B CA 1
ATOM 1405 C C . TYR B 1 66 ? -15.596 44.477 0.838 1.00 17.69 66 TYR B C 1
ATOM 1406 O O . TYR B 1 66 ? -15.528 44.831 -0.356 1.00 17.79 66 TYR B O 1
ATOM 1415 N N . PHE B 1 67 ? -16.321 43.421 1.235 1.00 17.06 67 PHE B N 1
ATOM 1416 C CA . PHE B 1 67 ? -17.080 42.633 0.282 1.00 16.27 67 PHE B CA 1
ATOM 1417 C C . PHE B 1 67 ? -18.284 43.413 -0.280 1.00 17.08 67 PHE B C 1
ATOM 1418 O O . PHE B 1 67 ? -18.672 43.228 -1.427 1.00 17.09 67 PHE B O 1
ATOM 1426 N N . TYR B 1 68 ? -18.872 44.307 0.498 1.00 16.77 68 TYR B N 1
ATOM 1427 C CA . TYR B 1 68 ? -19.884 45.226 -0.084 1.00 17.24 68 TYR B CA 1
ATOM 1428 C C . TYR B 1 68 ? -19.284 46.048 -1.246 1.00 17.62 68 TYR B C 1
ATOM 1429 O O . TYR B 1 68 ? -19.894 46.196 -2.301 1.00 17.32 68 TYR B O 1
ATOM 1438 N N . THR B 1 69 ? -18.063 46.541 -1.043 1.00 17.75 69 THR B N 1
ATOM 1439 C CA . THR B 1 69 ? -17.366 47.350 -2.001 1.00 19.05 69 THR B CA 1
ATOM 1440 C C . THR B 1 69 ? -17.025 46.526 -3.234 1.00 19.04 69 THR B C 1
ATOM 1441 O O . THR B 1 69 ? -17.277 46.949 -4.334 1.00 20.48 69 THR B O 1
ATOM 1445 N N . THR B 1 70 ? -16.444 45.358 -3.080 1.00 18.50 70 THR B N 1
ATOM 1446 C CA . THR B 1 70 ? -16.114 44.591 -4.292 1.00 19.55 70 THR B CA 1
ATOM 1447 C C . THR B 1 70 ? -17.351 44.027 -5.048 1.00 20.46 70 THR B C 1
ATOM 1448 O O . THR B 1 70 ? -17.297 43.862 -6.267 1.00 20.23 70 THR B O 1
ATOM 1452 N N . GLY B 1 71 ? -18.407 43.673 -4.313 1.00 19.77 71 GLY B N 1
ATOM 1453 C CA . GLY B 1 71 ? -19.611 43.065 -4.872 1.00 20.29 71 GLY B CA 1
ATOM 1454 C C . GLY B 1 71 ? -19.440 41.593 -5.254 1.00 21.25 71 GLY B C 1
ATOM 1455 O O . GLY B 1 71 ? -20.284 41.017 -5.941 1.00 20.56 71 GLY B O 1
ATOM 1456 N N . GLN B 1 72 ? -18.348 40.983 -4.816 1.00 20.14 72 GLN B N 1
ATOM 1457 C CA . GLN B 1 72 ? -18.118 39.561 -5.031 1.00 18.76 72 GLN B CA 1
ATOM 1458 C C . GLN B 1 72 ? -19.063 38.698 -4.211 1.00 19.31 72 GLN B C 1
ATOM 1459 O O . GLN B 1 72 ? -19.464 39.091 -3.124 1.00 18.30 72 GLN B O 1
ATOM 1465 N N . PRO B 1 73 ? -19.408 37.498 -4.727 1.00 20.02 73 PRO B N 1
ATOM 1466 C CA . PRO B 1 73 ? -20.233 36.582 -3.992 1.00 20.28 73 PRO B CA 1
ATOM 1467 C C . PRO B 1 73 ? -19.469 35.983 -2.791 1.00 20.38 73 PRO B C 1
ATOM 1468 O O . PRO B 1 73 ? -18.343 35.520 -2.980 1.00 20.23 73 PRO B O 1
ATOM 1472 N N . VAL B 1 74 ? -20.103 35.950 -1.612 1.00 19.45 74 VAL B N 1
ATOM 1473 C CA . VAL B 1 74 ? -19.449 35.477 -0.379 1.00 19.69 74 VAL B CA 1
ATOM 1474 C C . VAL B 1 74 ? -20.396 34.597 0.388 1.00 20.30 74 VAL B C 1
ATOM 1475 O O . VAL B 1 74 ? -21.612 34.571 0.115 1.00 20.45 74 VAL B O 1
ATOM 1479 N N . ARG B 1 75 ? -19.835 33.835 1.317 1.00 19.37 75 ARG B N 1
ATOM 1480 C CA . ARG B 1 75 ? -20.612 33.044 2.208 1.00 19.51 75 ARG B CA 1
ATOM 1481 C C . ARG B 1 75 ? -20.813 33.870 3.457 1.00 20.63 75 ARG B C 1
ATOM 1482 O O . ARG B 1 75 ? -19.842 34.407 4.006 1.00 19.26 75 ARG B O 1
ATOM 1490 N N . ILE B 1 76 ? -22.069 33.971 3.888 1.00 20.41 76 ILE B N 1
ATOM 1491 C CA . ILE B 1 76 ? -22.426 34.535 5.179 1.00 21.87 76 ILE B CA 1
ATOM 1492 C C . ILE B 1 76 ? -22.718 33.371 6.104 1.00 21.64 76 ILE B C 1
ATOM 1493 O O . ILE B 1 76 ? -23.567 32.525 5.806 1.00 21.98 76 ILE B O 1
ATOM 1498 N N . TYR B 1 77 ? -22.037 33.352 7.235 1.00 21.04 77 TYR B N 1
ATOM 1499 C CA . TYR B 1 77 ? -22.332 32.425 8.322 1.00 21.21 77 TYR B CA 1
ATOM 1500 C C . TYR B 1 77 ? -23.121 33.188 9.362 1.00 21.49 77 TYR B C 1
ATOM 1501 O O . TYR B 1 77 ? -22.748 34.296 9.720 1.00 19.97 77 TYR B O 1
ATOM 1510 N N . TYR B 1 78 ? -24.217 32.591 9.845 1.00 21.81 78 TYR B N 1
ATOM 1511 C CA . TYR B 1 78 ? -25.098 33.282 10.741 1.00 22.59 78 TYR B CA 1
ATOM 1512 C C . TYR B 1 78 ? -25.613 32.343 11.848 1.00 23.67 78 TYR B C 1
ATOM 1513 O O . TYR B 1 78 ? -25.634 31.079 11.737 1.00 21.95 78 TYR B O 1
ATOM 1522 N N . GLU B 1 79 ? -26.071 32.972 12.920 1.00 24.35 79 GLU B N 1
ATOM 1523 C CA . GLU B 1 79 ? -26.761 32.250 13.931 1.00 25.41 79 GLU B CA 1
ATOM 1524 C C . GLU B 1 79 ? -28.128 32.887 14.170 1.00 25.25 79 GLU B C 1
ATOM 1525 O O . GLU B 1 79 ? -28.192 34.032 14.619 1.00 26.11 79 GLU B O 1
ATOM 1531 N N . PRO B 1 80 ? -29.220 32.134 13.914 1.00 24.99 80 PRO B N 1
ATOM 1532 C CA . PRO B 1 80 ? -30.578 32.651 14.101 1.00 24.95 80 PRO B CA 1
ATOM 1533 C C . PRO B 1 80 ? -30.865 32.923 15.578 1.00 23.98 80 PRO B C 1
ATOM 1534 O O . PRO B 1 80 ? -30.285 32.263 16.425 1.00 24.12 80 PRO B O 1
ATOM 1538 N N . GLY B 1 81 ? -31.746 33.867 15.884 1.00 23.54 81 GLY B N 1
ATOM 1539 C CA . GLY B 1 81 ? -32.294 33.964 17.238 1.00 24.15 81 GLY B CA 1
ATOM 1540 C C . GLY B 1 81 ? -31.400 34.620 18.285 1.00 24.69 81 GLY B C 1
ATOM 1541 O O . GLY B 1 81 ? -31.688 34.530 19.485 1.00 23.75 81 GLY B O 1
ATOM 1542 N N . VAL B 1 82 ? -30.331 35.311 17.852 1.00 24.32 82 VAL B N 1
ATOM 1543 C CA . VAL B 1 82 ? -29.432 35.987 18.812 1.00 23.74 82 VAL B CA 1
ATOM 1544 C C . VAL B 1 82 ? -29.989 37.307 19.305 1.00 23.23 82 VAL B C 1
ATOM 1545 O O . VAL B 1 82 ? -29.952 37.579 20.504 1.00 22.50 82 VAL B O 1
ATOM 1549 N N . TRP B 1 83 ? -30.479 38.135 18.380 1.00 23.50 83 TRP B N 1
ATOM 1550 C CA . TRP B 1 83 ? -31.022 39.475 18.721 1.00 23.38 83 TRP B CA 1
ATOM 1551 C C . TRP B 1 83 ? -32.486 39.285 19.139 1.00 23.82 83 TRP B C 1
ATOM 1552 O O . TRP B 1 83 ? -33.220 38.542 18.504 1.00 23.45 83 TRP B O 1
ATOM 1563 N N . THR B 1 84 ? -32.871 39.909 20.248 1.00 24.58 84 THR B N 1
ATOM 1564 C CA . THR B 1 84 ? -34.188 39.637 20.841 1.00 25.40 84 THR B CA 1
ATOM 1565 C C . THR B 1 84 ? -35.070 40.861 21.096 1.00 24.63 84 THR B C 1
ATOM 1566 O O . THR B 1 84 ? -36.257 40.671 21.349 1.00 24.80 84 THR B O 1
ATOM 1570 N N . TYR B 1 85 ? -34.533 42.097 20.990 1.00 23.61 85 TYR B N 1
ATOM 1571 C CA . TYR B 1 85 ? -35.360 43.319 21.131 1.00 22.72 85 TYR B CA 1
ATOM 1572 C C . TYR B 1 85 ? -36.387 43.290 20.004 1.00 22.73 85 TYR B C 1
ATOM 1573 O O . TYR B 1 85 ? -36.011 43.396 18.820 1.00 22.05 85 TYR B O 1
ATOM 1582 N N . PRO B 1 86 ? -37.711 43.071 20.336 1.00 22.78 86 PRO B N 1
ATOM 1583 C CA . PRO B 1 86 ? -38.641 42.902 19.210 1.00 21.61 86 PRO B CA 1
ATOM 1584 C C . PRO B 1 86 ? -38.688 43.965 18.083 1.00 21.95 86 PRO B C 1
ATOM 1585 O O . PRO B 1 86 ? -38.764 43.597 16.913 1.00 21.94 86 PRO B O 1
ATOM 1589 N N . PRO B 1 87 ? -38.684 45.271 18.400 1.00 22.37 87 PRO B N 1
ATOM 1590 C CA . PRO B 1 87 ? -38.651 46.204 17.249 1.00 21.30 87 PRO B CA 1
ATOM 1591 C C . PRO B 1 87 ? -37.396 46.074 16.352 1.00 20.90 87 PRO B C 1
ATOM 1592 O O . PRO B 1 87 ? -37.477 46.259 15.125 1.00 20.64 87 PRO B O 1
ATOM 1596 N N . PHE B 1 88 ? -36.267 45.742 16.960 1.00 20.77 88 PHE B N 1
ATOM 1597 C CA . PHE B 1 88 ? -35.003 45.446 16.250 1.00 20.92 88 PHE B CA 1
ATOM 1598 C C . PHE B 1 88 ? -35.151 44.237 15.325 1.00 20.76 88 PHE B C 1
ATOM 1599 O O . PHE B 1 88 ? -34.852 44.310 14.100 1.00 22.15 88 PHE B O 1
ATOM 1607 N N . VAL B 1 89 ? -35.666 43.147 15.879 1.00 21.32 89 VAL B N 1
ATOM 1608 C CA . VAL B 1 89 ? -35.870 41.905 15.128 1.00 21.54 89 VAL B CA 1
ATOM 1609 C C . VAL B 1 89 ? -36.840 42.153 13.986 1.00 23.15 89 VAL B C 1
ATOM 1610 O O . VAL B 1 89 ? -36.593 41.687 12.876 1.00 24.33 89 VAL B O 1
ATOM 1614 N N . LYS B 1 90 ? -37.915 42.905 14.249 1.00 23.52 90 LYS B N 1
ATOM 1615 C CA . LYS B 1 90 ? -38.889 43.285 13.241 1.00 25.31 90 LYS B CA 1
ATOM 1616 C C . LYS B 1 90 ? -38.323 44.060 12.050 1.00 23.61 90 LYS B C 1
ATOM 1617 O O . LYS B 1 90 ? -38.665 43.777 10.894 1.00 23.34 90 LYS B O 1
ATOM 1623 N N . ALA B 1 91 ? -37.537 45.092 12.341 1.00 23.20 91 ALA B N 1
ATOM 1624 C CA . ALA B 1 91 ? -36.979 46.013 11.343 1.00 22.40 91 ALA B CA 1
ATOM 1625 C C . ALA B 1 91 ? -35.810 45.395 10.580 1.00 22.97 91 ALA B C 1
ATOM 1626 O O . ALA B 1 91 ? -35.578 45.703 9.395 1.00 23.97 91 ALA B O 1
ATOM 1628 N N . LEU B 1 92 ? -35.070 44.549 11.281 1.00 22.48 92 LEU B N 1
ATOM 1629 C CA . LEU B 1 92 ? -33.801 44.008 10.809 1.00 22.57 92 LEU B CA 1
ATOM 1630 C C . LEU B 1 92 ? -33.847 42.498 10.831 1.00 21.93 92 LEU B C 1
ATOM 1631 O O . LEU B 1 92 ? -34.369 41.900 9.927 1.00 22.85 92 LEU B O 1
ATOM 1636 N N . THR B 1 93 ? -33.279 41.885 11.846 1.00 21.39 93 THR B N 1
ATOM 1637 C CA . THR B 1 93 ? -33.230 40.418 11.900 1.00 20.81 93 THR B CA 1
ATOM 1638 C C . THR B 1 93 ? -32.843 39.989 13.302 1.00 20.62 93 THR B C 1
ATOM 1639 O O . THR B 1 93 ? -32.375 40.831 14.069 1.00 20.36 93 THR B O 1
ATOM 1643 N N . SER B 1 94 ? -33.015 38.698 13.638 1.00 19.54 94 SER B N 1
ATOM 1644 C CA . SER B 1 94 ? -32.447 38.121 14.864 1.00 20.11 94 SER B CA 1
ATOM 1645 C C . SER B 1 94 ? -31.094 37.441 14.600 1.00 20.05 94 SER B C 1
ATOM 1646 O O . SER B 1 94 ? -30.399 36.979 15.552 1.00 19.48 94 SER B O 1
ATOM 1649 N N . ASN B 1 95 ? -30.708 37.404 13.322 1.00 19.40 95 ASN B N 1
ATOM 1650 C CA . ASN B 1 95 ? -29.533 36.643 12.896 1.00 19.42 95 ASN B CA 1
ATOM 1651 C C . ASN B 1 95 ? -28.283 37.354 13.308 1.00 19.07 95 ASN B C 1
ATOM 1652 O O . ASN B 1 95 ? -28.118 38.523 13.018 1.00 18.40 95 ASN B O 1
ATOM 1657 N N . ALA B 1 96 ? -27.380 36.654 13.983 1.00 19.82 96 ALA B N 1
ATOM 1658 C CA . ALA B 1 96 ? -26.048 37.219 14.234 1.00 19.50 96 ALA B CA 1
ATOM 1659 C C . ALA B 1 96 ? -25.117 36.812 13.061 1.00 20.04 96 ALA B C 1
ATOM 1660 O O . ALA B 1 96 ? -25.175 35.658 12.562 1.00 18.10 96 ALA B O 1
ATOM 1662 N N . LEU B 1 97 ? -24.282 37.754 12.611 1.00 19.14 97 LEU B N 1
ATOM 1663 C CA . LEU B 1 97 ? -23.261 37.426 11.596 1.00 18.68 97 LEU B CA 1
ATOM 1664 C C . LEU B 1 97 ? -22.104 36.821 12.356 1.00 17.97 97 LEU B C 1
ATOM 1665 O O . LEU B 1 97 ? -21.617 37.429 13.302 1.00 18.39 97 LEU B O 1
ATOM 1670 N N . VAL B 1 98 ? -21.675 35.622 11.973 1.00 18.77 98 VAL B N 1
ATOM 1671 C CA . VAL B 1 98 ? -20.657 34.900 12.755 1.00 18.55 98 VAL B CA 1
ATOM 1672 C C . VAL B 1 98 ? -19.419 34.522 11.952 1.00 18.27 98 VAL B C 1
ATOM 1673 O O . VAL B 1 98 ? -18.487 33.930 12.488 1.00 18.91 98 VAL B O 1
ATOM 1677 N N . GLY B 1 99 ? -19.415 34.839 10.672 1.00 17.29 99 GLY B N 1
ATOM 1678 C CA . GLY B 1 99 ? -18.252 34.551 9.804 1.00 17.29 99 GLY B CA 1
ATOM 1679 C C . GLY B 1 99 ? -18.560 34.980 8.364 1.00 17.39 99 GLY B C 1
ATOM 1680 O O . GLY B 1 99 ? -19.731 35.215 8.024 1.00 17.22 99 GLY B O 1
ATOM 1681 N N . LEU B 1 100 ? -17.512 35.074 7.535 1.00 17.31 100 LEU B N 1
ATOM 1682 C CA . LEU B 1 100 ? -17.600 35.422 6.106 1.00 18.38 100 LEU B CA 1
ATOM 1683 C C . LEU B 1 100 ? -16.523 34.654 5.329 1.00 19.10 100 LEU B C 1
ATOM 1684 O O . LEU B 1 100 ? -15.460 34.376 5.868 1.00 18.66 100 LEU B O 1
ATOM 1689 N N . SER B 1 101 ? -16.787 34.266 4.093 1.00 18.18 101 SER B N 1
ATOM 1690 C CA . SER B 1 101 ? -15.741 33.578 3.305 1.00 19.05 101 SER B CA 1
ATOM 1691 C C . SER B 1 101 ? -15.846 34.006 1.887 1.00 19.50 101 SER B C 1
ATOM 1692 O O . SER B 1 101 ? -16.946 34.298 1.406 1.00 18.97 101 SER B O 1
ATOM 1695 N N . THR B 1 102 ? -14.717 34.003 1.208 1.00 19.26 102 THR B N 1
ATOM 1696 C CA . THR B 1 102 ? -14.742 34.135 -0.251 1.00 20.52 102 THR B CA 1
ATOM 1697 C C . THR B 1 102 ? -15.319 32.851 -0.886 1.00 20.55 102 THR B C 1
ATOM 1698 O O . THR B 1 102 ? -15.271 31.765 -0.300 1.00 21.00 102 THR B O 1
ATOM 1702 N N . CYS B 1 103 ? -15.824 32.984 -2.103 1.00 22.49 103 CYS B N 1
ATOM 1703 C CA . CYS B 1 103 ? -16.425 31.855 -2.822 1.00 24.69 103 CYS B CA 1
ATOM 1704 C C . CYS B 1 103 ? -15.780 31.665 -4.150 1.00 25.77 103 CYS B C 1
ATOM 1705 O O . CYS B 1 103 ? -15.359 32.629 -4.779 1.00 26.45 103 CYS B O 1
ATOM 1708 N N . THR B 1 104 ? -15.785 30.424 -4.607 1.00 27.03 104 THR B N 1
ATOM 1709 C CA . THR B 1 104 ? -15.302 30.111 -5.940 1.00 29.65 104 THR B CA 1
ATOM 1710 C C . THR B 1 104 ? -16.475 29.884 -6.940 1.00 29.18 104 THR B C 1
ATOM 1711 O O . THR B 1 104 ? -16.366 30.259 -8.107 1.00 29.34 104 THR B O 1
ATOM 1715 N N . THR B 1 105 ? -17.588 29.316 -6.463 1.00 28.26 105 THR B N 1
ATOM 1716 C CA . THR B 1 105 ? -18.870 29.273 -7.221 1.00 28.34 105 THR B CA 1
ATOM 1717 C C . THR B 1 105 ? -20.004 29.797 -6.330 1.00 28.41 105 THR B C 1
ATOM 1718 O O . THR B 1 105 ? -19.743 30.306 -5.217 1.00 29.27 105 THR B O 1
ATOM 1722 N N . SER B 1 106 ? -21.259 29.662 -6.778 1.00 27.57 106 SER B N 1
ATOM 1723 C CA . SER B 1 106 ? -22.381 30.122 -5.984 1.00 27.01 106 SER B CA 1
ATOM 1724 C C . SER B 1 106 ? -22.565 29.307 -4.708 1.00 27.28 106 SER B C 1
ATOM 1725 O O . SER B 1 106 ? -23.233 29.738 -3.781 1.00 26.76 106 SER B O 1
ATOM 1728 N N . THR B 1 107 ? -21.939 28.137 -4.661 1.00 27.78 107 THR B N 1
ATOM 1729 C CA . THR B 1 107 ? -22.064 27.231 -3.516 1.00 28.00 107 THR B CA 1
ATOM 1730 C C . THR B 1 107 ? -20.747 26.761 -2.888 1.00 27.59 107 THR B C 1
ATOM 1731 O O . THR B 1 107 ? -20.710 26.385 -1.706 1.00 27.71 107 THR B O 1
ATOM 1735 N N . GLU B 1 108 ? -19.676 26.744 -3.674 1.00 27.03 108 GLU B N 1
ATOM 1736 C CA . GLU B 1 108 ? -18.355 26.328 -3.167 1.00 27.45 108 GLU B CA 1
ATOM 1737 C C . GLU B 1 108 ? -17.568 27.557 -2.679 1.00 26.08 108 GLU B C 1
ATOM 1738 O O . GLU B 1 108 ? -17.252 28.414 -3.469 1.00 26.36 108 GLU B O 1
ATOM 1744 N N . CYS B 1 109 ? -17.242 27.607 -1.389 1.00 24.17 109 CYS B N 1
ATOM 1745 C CA . CYS B 1 109 ? -16.614 28.769 -0.747 1.00 23.97 109 CYS B CA 1
ATOM 1746 C C . CYS B 1 109 ? -15.597 28.234 0.249 1.00 24.27 109 CYS B C 1
ATOM 1747 O O . CYS B 1 109 ? -15.723 27.085 0.723 1.00 23.85 109 CYS B O 1
ATOM 1750 N N . PHE B 1 110 ? -14.609 29.063 0.563 1.00 23.45 110 PHE B N 1
ATOM 1751 C CA . PHE B 1 110 ? -13.529 28.714 1.461 1.00 24.80 110 PHE B CA 1
ATOM 1752 C C . PHE B 1 110 ? -13.993 28.598 2.913 1.00 25.07 110 PHE B C 1
ATOM 1753 O O . PHE B 1 110 ? -14.715 29.426 3.387 1.00 27.31 110 PHE B O 1
ATOM 1761 N N . GLY B 1 111 ? -13.592 27.582 3.645 1.00 25.90 111 GLY B N 1
ATOM 1762 C CA . GLY B 1 111 ? -13.910 27.597 5.082 1.00 25.54 111 GLY B CA 1
ATOM 1763 C C . GLY B 1 111 ? -14.825 26.480 5.514 1.00 26.06 111 GLY B C 1
ATOM 1764 O O . GLY B 1 111 ? -15.178 25.625 4.694 1.00 25.66 111 GLY B O 1
ATOM 1765 N N . PRO B 1 112 ? -15.215 26.465 6.798 1.00 25.85 112 PRO B N 1
ATOM 1766 C CA . PRO B 1 112 ? -16.050 25.369 7.222 1.00 27.15 112 PRO B CA 1
ATOM 1767 C C . PRO B 1 112 ? -17.456 25.406 6.606 1.00 29.00 112 PRO B C 1
ATOM 1768 O O . PRO B 1 112 ? -17.897 26.416 6.011 1.00 29.19 112 PRO B O 1
ATOM 1772 N N . ASP B 1 113 ? -18.135 24.279 6.724 1.00 30.80 113 ASP B N 1
ATOM 1773 C CA . ASP B 1 113 ? -19.570 24.263 6.569 1.00 32.41 113 ASP B CA 1
ATOM 1774 C C . ASP B 1 113 ? -20.094 24.615 7.932 1.00 32.53 113 ASP B C 1
ATOM 1775 O O . ASP B 1 113 ? -19.433 24.346 8.940 1.00 33.83 113 ASP B O 1
ATOM 1780 N N . ARG B 1 114 ? -21.232 25.296 7.958 1.00 32.39 114 ARG B N 1
ATOM 1781 C CA . ARG B 1 114 ? -22.004 25.478 9.154 1.00 31.69 114 ARG B CA 1
ATOM 1782 C C . ARG B 1 114 ? -23.401 25.001 8.760 1.00 33.07 114 ARG B C 1
ATOM 1783 O O . ARG B 1 114 ? -24.175 25.735 8.154 1.00 32.01 114 ARG B O 1
ATOM 1791 N N . LYS B 1 115 ? -23.701 23.751 9.065 1.00 35.91 115 LYS B N 1
ATOM 1792 C CA . LYS B 1 115 ? -25.037 23.200 8.835 1.00 39.22 115 LYS B CA 1
ATOM 1793 C C . LYS B 1 115 ? -25.408 22.143 9.880 1.00 39.69 115 LYS B C 1
ATOM 1794 O O . LYS B 1 115 ? -24.533 21.440 10.383 1.00 39.53 115 LYS B O 1
ATOM 1800 N N . LYS B 1 116 ? -26.689 22.076 10.242 1.00 41.66 116 LYS B N 1
ATOM 1801 C CA . LYS B 1 116 ? -27.192 20.983 11.098 1.00 44.37 116 LYS B CA 1
ATOM 1802 C C . LYS B 1 116 ? -26.914 19.607 10.478 1.00 45.35 116 LYS B C 1
ATOM 1803 O O . LYS B 1 116 ? -27.092 19.413 9.273 1.00 45.51 116 LYS B O 1
ATOM 1809 N N . ASN B 1 117 ? -26.485 18.659 11.301 1.00 47.25 117 ASN B N 1
ATOM 1810 C CA . ASN B 1 117 ? -26.237 17.281 10.846 1.00 49.11 117 ASN B CA 1
ATOM 1811 C C . ASN B 1 117 ? -27.410 16.619 10.075 1.00 49.42 117 ASN B C 1
ATOM 1812 O O . ASN B 1 117 ? -28.593 16.954 10.262 1.00 49.40 117 ASN B O 1
ATOM 1817 N N . GLU C 1 1 ? -12.022 74.348 25.360 1.00 28.01 1 GLU C N 1
ATOM 1818 C CA . GLU C 1 1 ? -11.446 74.626 24.015 1.00 28.00 1 GLU C CA 1
ATOM 1819 C C . GLU C 1 1 ? -12.419 74.159 22.930 1.00 27.83 1 GLU C C 1
ATOM 1820 O O . GLU C 1 1 ? -13.247 73.259 23.139 1.00 28.15 1 GLU C O 1
ATOM 1826 N N . TRP C 1 2 ? -12.365 74.797 21.778 1.00 26.42 2 TRP C N 1
ATOM 1827 C CA . TRP C 1 2 ? -13.115 74.299 20.674 1.00 25.14 2 TRP C CA 1
ATOM 1828 C C . TRP C 1 2 ? -12.422 74.772 19.420 1.00 25.57 2 TRP C C 1
ATOM 1829 O O . TRP C 1 2 ? -11.985 75.922 19.339 1.00 25.55 2 TRP C O 1
ATOM 1840 N N . THR C 1 3 ? -12.298 73.852 18.468 1.00 24.40 3 THR C N 1
ATOM 1841 C CA . THR C 1 3 ? -11.910 74.138 17.105 1.00 24.46 3 THR C CA 1
ATOM 1842 C C . THR C 1 3 ? -12.504 75.445 16.577 1.00 24.92 3 THR C C 1
ATOM 1843 O O . THR C 1 3 ? -11.795 76.191 15.923 1.00 25.93 3 THR C O 1
ATOM 1847 N N . GLY C 1 4 ? -13.785 75.709 16.851 1.00 25.11 4 GLY C N 1
ATOM 1848 C CA . GLY C 1 4 ? -14.453 76.908 16.369 1.00 24.82 4 GLY C CA 1
ATOM 1849 C C . GLY C 1 4 ? -14.390 78.160 17.232 1.00 25.89 4 GLY C C 1
ATOM 1850 O O . GLY C 1 4 ? -15.139 79.115 16.976 1.00 27.69 4 GLY C O 1
ATOM 1851 N N . ASP C 1 5 ? -13.559 78.149 18.268 1.00 26.01 5 ASP C N 1
ATOM 1852 C CA . ASP C 1 5 ? -13.294 79.361 19.074 1.00 28.25 5 ASP C CA 1
ATOM 1853 C C . ASP C 1 5 ? -12.906 80.547 18.164 1.00 29.15 5 ASP C C 1
ATOM 1854 O O . ASP C 1 5 ? -12.188 80.359 17.170 1.00 29.07 5 ASP C O 1
ATOM 1859 N N . ALA C 1 6 ? -13.354 81.760 18.507 1.00 29.43 6 ALA C N 1
ATOM 1860 C CA . ALA C 1 6 ? -12.966 82.964 17.772 1.00 29.56 6 ALA C CA 1
ATOM 1861 C C . ALA C 1 6 ? -11.526 83.347 18.137 1.00 30.34 6 ALA C C 1
ATOM 1862 O O . ALA C 1 6 ? -11.292 84.189 19.023 1.00 30.87 6 ALA C O 1
ATOM 1864 N N . ARG C 1 7 ? -10.560 82.692 17.480 1.00 30.27 7 ARG C N 1
ATOM 1865 C CA . ARG C 1 7 ? -9.129 82.790 17.812 1.00 31.56 7 ARG C CA 1
ATOM 1866 C C . ARG C 1 7 ? -8.366 82.516 16.539 1.00 29.65 7 ARG C C 1
ATOM 1867 O O . ARG C 1 7 ? -8.955 82.063 15.586 1.00 29.92 7 ARG C O 1
ATOM 1875 N N . ASP C 1 8 ? -7.066 82.792 16.517 1.00 29.36 8 ASP C N 1
ATOM 1876 C CA . ASP C 1 8 ? -6.198 82.388 15.412 1.00 28.85 8 ASP C CA 1
ATOM 1877 C C . ASP C 1 8 ? -6.112 80.834 15.402 1.00 27.39 8 ASP C C 1
ATOM 1878 O O . ASP C 1 8 ? -5.843 80.227 16.458 1.00 27.14 8 ASP C O 1
ATOM 1883 N N . GLY C 1 9 ? -6.307 80.173 14.257 1.00 25.51 9 GLY C N 1
ATOM 1884 C CA . GLY C 1 9 ? -6.606 80.738 12.947 1.00 24.66 9 GLY C CA 1
ATOM 1885 C C . GLY C 1 9 ? -7.108 79.608 12.055 1.00 25.04 9 GLY C C 1
ATOM 1886 O O . GLY C 1 9 ? -7.243 78.447 12.487 1.00 24.70 9 GLY C O 1
ATOM 1895 N N . PHE C 1 11 ? -6.975 78.378 7.561 1.00 25.57 11 PHE C N 1
ATOM 1896 C CA . PHE C 1 11 ? -6.645 78.713 6.179 1.00 25.37 11 PHE C CA 1
ATOM 1897 C C . PHE C 1 11 ? -7.583 77.911 5.327 1.00 24.77 11 PHE C C 1
ATOM 1898 O O . PHE C 1 11 ? -7.678 76.680 5.507 1.00 24.56 11 PHE C O 1
ATOM 1906 N N . SER C 1 12 ? -8.305 78.595 4.434 1.00 22.64 12 SER C N 1
ATOM 1907 C CA . SER C 1 12 ? -9.295 77.938 3.597 1.00 22.16 12 SER C CA 1
ATOM 1908 C C . SER C 1 12 ? -8.741 77.678 2.220 1.00 22.02 12 SER C C 1
ATOM 1909 O O . SER C 1 12 ? -7.784 78.383 1.804 1.00 22.34 12 SER C O 1
ATOM 1912 N N . GLY C 1 13 ? -9.342 76.682 1.535 1.00 20.76 13 GLY C N 1
ATOM 1913 C CA . GLY C 1 13 ? -8.946 76.264 0.174 1.00 21.38 13 GLY C CA 1
ATOM 1914 C C . GLY C 1 13 ? -7.486 75.819 0.015 1.00 21.44 13 GLY C C 1
ATOM 1915 O O . GLY C 1 13 ? -6.807 76.130 -1.002 1.00 22.93 13 GLY C O 1
ATOM 1916 N N . VAL C 1 14 ? -7.002 75.106 1.014 1.00 19.58 14 VAL C N 1
ATOM 1917 C CA . VAL C 1 14 ? -5.664 74.587 1.076 1.00 20.10 14 VAL C CA 1
ATOM 1918 C C . VAL C 1 14 ? -5.599 73.180 0.480 1.00 20.51 14 VAL C C 1
ATOM 1919 O O . VAL C 1 14 ? -6.465 72.330 0.775 1.00 21.03 14 VAL C O 1
ATOM 1923 N N . VAL C 1 15 ? -4.581 72.898 -0.332 1.00 19.45 15 VAL C N 1
ATOM 1924 C CA . VAL C 1 15 ? -4.357 71.535 -0.829 1.00 18.91 15 VAL C CA 1
ATOM 1925 C C . VAL C 1 15 ? -3.195 70.996 0.002 1.00 19.42 15 VAL C C 1
ATOM 1926 O O . VAL C 1 15 ? -2.135 71.651 0.096 1.00 17.30 15 VAL C O 1
ATOM 1930 N N . ILE C 1 16 ? -3.418 69.862 0.689 1.00 19.95 16 ILE C N 1
ATOM 1931 C CA . ILE C 1 16 ? -2.358 69.256 1.518 1.00 20.75 16 ILE C CA 1
ATOM 1932 C C . ILE C 1 16 ? -1.371 68.612 0.568 1.00 21.21 16 ILE C C 1
ATOM 1933 O O . ILE C 1 16 ? -1.713 67.699 -0.155 1.00 22.59 16 ILE C O 1
ATOM 1938 N N . THR C 1 17 ? -0.149 69.098 0.578 1.00 22.15 17 THR C N 1
ATOM 1939 C CA . THR C 1 17 ? 0.861 68.719 -0.406 1.00 23.86 17 THR C CA 1
ATOM 1940 C C . THR C 1 17 ? 2.034 67.917 0.183 1.00 23.15 17 THR C C 1
ATOM 1941 O O . THR C 1 17 ? 2.742 67.246 -0.558 1.00 23.89 17 THR C O 1
ATOM 1945 N N . GLN C 1 18 ? 2.259 68.003 1.488 1.00 22.09 18 GLN C N 1
ATOM 1946 C CA . GLN C 1 18 ? 3.379 67.253 2.113 1.00 22.59 18 GLN C CA 1
ATOM 1947 C C . GLN C 1 18 ? 2.927 66.640 3.433 1.00 21.59 18 GLN C C 1
ATOM 1948 O O . GLN C 1 18 ? 2.055 67.173 4.120 1.00 21.16 18 GLN C O 1
ATOM 1954 N N . PHE C 1 19 ? 3.558 65.533 3.788 1.00 21.19 19 PHE C N 1
ATOM 1955 C CA . PHE C 1 19 ? 3.157 64.742 4.960 1.00 20.62 19 PHE C CA 1
ATOM 1956 C C . PHE C 1 19 ? 4.444 64.213 5.646 1.00 20.76 19 PHE C C 1
ATOM 1957 O O . PHE C 1 19 ? 5.303 63.688 4.980 1.00 20.63 19 PHE C O 1
ATOM 1965 N N . HIS C 1 20 ? 4.604 64.432 6.946 1.00 19.96 20 HIS C N 1
ATOM 1966 C CA . HIS C 1 20 ? 5.739 63.871 7.691 1.00 19.78 20 HIS C CA 1
ATOM 1967 C C . HIS C 1 20 ? 5.192 63.215 8.948 1.00 20.53 20 HIS C C 1
ATOM 1968 O O . HIS C 1 20 ? 4.239 63.700 9.525 1.00 20.69 20 HIS C O 1
ATOM 1975 N N . THR C 1 21 ? 5.819 62.132 9.377 1.00 20.77 21 THR C N 1
ATOM 1976 C CA . THR C 1 21 ? 5.441 61.456 10.588 1.00 21.57 21 THR C CA 1
ATOM 1977 C C . THR C 1 21 ? 6.718 61.111 11.329 1.00 20.93 21 THR C C 1
ATOM 1978 O O . THR C 1 21 ? 7.722 60.721 10.707 1.00 19.28 21 THR C O 1
ATOM 1982 N N . GLY C 1 22 ? 6.697 61.323 12.637 1.00 19.38 22 GLY C N 1
ATOM 1983 C CA . GLY C 1 22 ? 7.795 60.899 13.496 1.00 19.93 22 GLY C CA 1
ATOM 1984 C C . GLY C 1 22 ? 7.355 60.665 14.926 1.00 20.46 22 GLY C C 1
ATOM 1985 O O . GLY C 1 22 ? 6.184 60.361 15.188 1.00 20.16 22 GLY C O 1
ATOM 1986 N N . GLN C 1 23 ? 8.318 60.744 15.844 1.00 22.40 23 GLN C N 1
ATOM 1987 C CA . GLN C 1 23 ? 8.073 60.573 17.270 1.00 23.58 23 GLN C CA 1
ATOM 1988 C C . GLN C 1 23 ? 8.951 61.578 18.031 1.00 24.07 23 GLN C C 1
ATOM 1989 O O . GLN C 1 23 ? 10.050 61.868 17.609 1.00 22.49 23 GLN C O 1
ATOM 1995 N N . ILE C 1 24 ? 8.454 62.092 19.152 1.00 25.28 24 ILE C N 1
ATOM 1996 C CA . ILE C 1 24 ? 9.282 62.897 20.060 1.00 26.90 24 ILE C CA 1
ATOM 1997 C C . ILE C 1 24 ? 8.761 62.649 21.466 1.00 27.20 24 ILE C C 1
ATOM 1998 O O . ILE C 1 24 ? 7.546 62.652 21.685 1.00 27.87 24 ILE C O 1
ATOM 2003 N N . ASP C 1 25 ? 9.664 62.445 22.419 1.00 28.51 25 ASP C N 1
ATOM 2004 C CA . ASP C 1 25 ? 9.262 62.245 23.829 1.00 30.59 25 ASP C CA 1
ATOM 2005 C C . ASP C 1 25 ? 8.223 61.114 24.050 1.00 29.67 25 ASP C C 1
ATOM 2006 O O . ASP C 1 25 ? 7.194 61.281 24.725 1.00 29.13 25 ASP C O 1
ATOM 2011 N N . ASN C 1 26 ? 8.501 59.968 23.434 1.00 29.10 26 ASN C N 1
ATOM 2012 C CA . ASN C 1 26 ? 7.600 58.809 23.454 1.00 29.35 26 ASN C CA 1
ATOM 2013 C C . ASN C 1 26 ? 6.211 59.046 22.822 1.00 28.68 26 ASN C C 1
ATOM 2014 O O . ASN C 1 26 ? 5.312 58.253 23.031 1.00 28.79 26 ASN C O 1
ATOM 2019 N N . LYS C 1 27 ? 6.040 60.115 22.046 1.00 28.17 27 LYS C N 1
ATOM 2020 C CA . LYS C 1 27 ? 4.742 60.455 21.467 1.00 28.35 27 LYS C CA 1
ATOM 2021 C C . LYS C 1 27 ? 4.775 60.479 19.938 1.00 26.97 27 LYS C C 1
ATOM 2022 O O . LYS C 1 27 ? 5.564 61.234 19.369 1.00 26.06 27 LYS C O 1
ATOM 2028 N N . PRO C 1 28 ? 3.922 59.665 19.264 1.00 25.49 28 PRO C N 1
ATOM 2029 C CA . PRO C 1 28 ? 3.868 59.797 17.819 1.00 23.89 28 PRO C CA 1
ATOM 2030 C C . PRO C 1 28 ? 3.312 61.187 17.436 1.00 22.77 28 PRO C C 1
ATOM 2031 O O . PRO C 1 28 ? 2.464 61.717 18.144 1.00 20.53 28 PRO C O 1
ATOM 2035 N N . TYR C 1 29 ? 3.808 61.768 16.337 1.00 21.99 29 TYR C N 1
ATOM 2036 C CA . TYR C 1 29 ? 3.189 62.997 15.767 1.00 21.13 29 TYR C CA 1
ATOM 2037 C C . TYR C 1 29 ? 3.189 62.928 14.237 1.00 20.61 29 TYR C C 1
ATOM 2038 O O . TYR C 1 29 ? 3.864 62.077 13.653 1.00 20.08 29 TYR C O 1
ATOM 2047 N N . PHE C 1 30 ? 2.403 63.795 13.601 1.00 19.84 30 PHE C N 1
ATOM 2048 C CA . PHE C 1 30 ? 2.510 63.995 12.155 1.00 20.29 30 PHE C CA 1
ATOM 2049 C C . PHE C 1 30 ? 2.381 65.500 11.901 1.00 20.87 30 PHE C C 1
ATOM 2050 O O . PHE C 1 30 ? 1.844 66.239 12.735 1.00 21.31 30 PHE C O 1
ATOM 2058 N N . CYS C 1 31 ? 2.891 65.951 10.769 1.00 22.68 31 CYS C N 1
ATOM 2059 C CA . CYS C 1 31 ? 2.845 67.342 10.390 1.00 22.43 31 CYS C CA 1
ATOM 2060 C C . CYS C 1 31 ? 2.428 67.331 8.923 1.00 21.86 31 CYS C C 1
ATOM 2061 O O . CYS C 1 31 ? 2.858 66.473 8.164 1.00 20.49 31 CYS C O 1
ATOM 2064 N N . ILE C 1 32 ? 1.542 68.239 8.536 1.00 21.14 32 ILE C N 1
ATOM 2065 C CA . ILE C 1 32 ? 1.200 68.403 7.117 1.00 21.47 32 ILE C CA 1
ATOM 2066 C C . ILE C 1 32 ? 1.660 69.767 6.610 1.00 22.78 32 ILE C C 1
ATOM 2067 O O . ILE C 1 32 ? 1.796 70.690 7.385 1.00 21.99 32 ILE C O 1
ATOM 2072 N N . GLU C 1 33 ? 1.908 69.881 5.307 1.00 24.62 33 GLU C N 1
ATOM 2073 C CA . GLU C 1 33 ? 2.074 71.189 4.703 1.00 25.84 33 GLU C CA 1
ATOM 2074 C C . GLU C 1 33 ? 1.022 71.307 3.623 1.00 25.55 33 GLU C C 1
ATOM 2075 O O . GLU C 1 33 ? 0.677 70.332 2.956 1.00 24.96 33 GLU C O 1
ATOM 2081 N N . GLY C 1 34 ? 0.421 72.481 3.514 1.00 25.69 34 GLY C N 1
ATOM 2082 C CA . GLY C 1 34 ? -0.536 72.710 2.451 1.00 26.30 34 GLY C CA 1
ATOM 2083 C C . GLY C 1 34 ? -0.259 74.036 1.777 1.00 26.91 34 GLY C C 1
ATOM 2084 O O . GLY C 1 34 ? 0.416 74.872 2.350 1.00 26.87 34 GLY C O 1
ATOM 2085 N N . LYS C 1 35 ? -0.773 74.202 0.555 1.00 27.55 35 LYS C N 1
ATOM 2086 C CA . LYS C 1 35 ? -0.641 75.446 -0.223 1.00 28.02 35 LYS C CA 1
ATOM 2087 C C . LYS C 1 35 ? -2.022 76.064 -0.503 1.00 27.57 35 LYS C C 1
ATOM 2088 O O . LYS C 1 35 ? -2.934 75.405 -1.003 1.00 25.21 35 LYS C O 1
ATOM 2094 N N . GLN C 1 36 ? -2.148 77.343 -0.235 1.00 29.22 36 GLN C N 1
ATOM 2095 C CA . GLN C 1 36 ? -3.318 78.092 -0.676 1.00 32.46 36 GLN C CA 1
ATOM 2096 C C . GLN C 1 36 ? -3.197 78.465 -2.145 1.00 32.86 36 GLN C C 1
ATOM 2097 O O . GLN C 1 36 ? -2.170 78.166 -2.753 1.00 34.04 36 GLN C O 1
ATOM 2103 N N . SER C 1 37 ? -4.225 79.129 -2.693 1.00 34.29 37 SER C N 1
ATOM 2104 C CA . SER C 1 37 ? -4.319 79.501 -4.134 1.00 35.89 37 SER C CA 1
ATOM 2105 C C . SER C 1 37 ? -3.018 79.838 -4.856 1.00 36.34 37 SER C C 1
ATOM 2106 O O . SER C 1 37 ? -2.872 79.499 -6.035 1.00 36.54 37 SER C O 1
ATOM 2109 N N . ALA C 1 38 ? -2.066 80.524 -4.217 1.00 36.91 38 ALA C N 1
ATOM 2110 C CA . ALA C 1 38 ? -1.664 81.910 -4.339 1.00 36.89 38 ALA C CA 1
ATOM 2111 C C . ALA C 1 38 ? -0.188 81.429 -4.202 1.00 36.41 38 ALA C C 1
ATOM 2112 O O . ALA C 1 38 ? 0.765 82.101 -4.557 1.00 35.29 38 ALA C O 1
ATOM 2114 N N . GLY C 1 39 ? -0.042 80.195 -3.696 1.00 36.45 39 GLY C N 1
ATOM 2115 C CA . GLY C 1 39 ? 1.240 79.479 -3.640 1.00 36.81 39 GLY C CA 1
ATOM 2116 C C . GLY C 1 39 ? 1.991 79.581 -2.332 1.00 36.91 39 GLY C C 1
ATOM 2117 O O . GLY C 1 39 ? 3.144 79.143 -2.232 1.00 39.12 39 GLY C 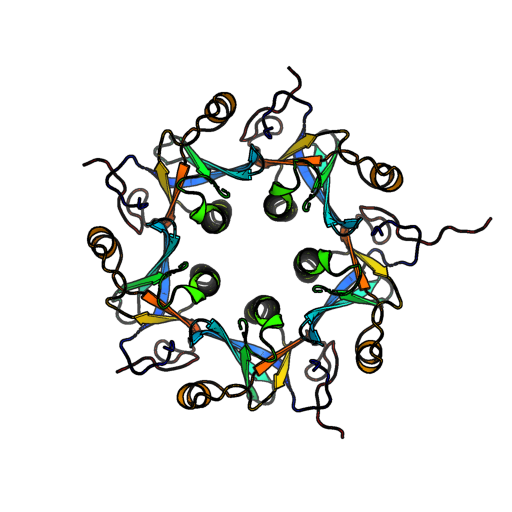O 1
ATOM 2118 N N . SER C 1 40 ? 1.341 80.147 -1.328 1.00 37.05 40 SER C N 1
ATOM 2119 C CA . SER C 1 40 ? 1.890 80.249 0.031 1.00 37.62 40 SER C CA 1
ATOM 2120 C C . SER C 1 40 ? 1.484 79.059 0.948 1.00 37.59 40 SER C C 1
ATOM 2121 O O . SER C 1 40 ? 0.387 78.502 0.804 1.00 36.79 40 SER C O 1
ATOM 2124 N N . SER C 1 41 ? 2.359 78.764 1.924 1.00 37.55 41 SER C N 1
ATOM 2125 C CA . SER C 1 41 ? 2.361 77.534 2.716 1.00 37.68 41 SER C CA 1
ATOM 2126 C C . SER C 1 41 ? 1.860 77.723 4.141 1.00 36.66 41 SER C C 1
ATOM 2127 O O . SER C 1 41 ? 2.186 78.703 4.795 1.00 36.78 41 SER C O 1
ATOM 2130 N N . ILE C 1 42 ? 1.078 76.756 4.616 1.00 35.26 42 ILE C N 1
ATOM 2131 C CA . ILE C 1 42 ? 0.699 76.632 6.028 1.00 33.46 42 ILE C CA 1
ATOM 2132 C C . ILE C 1 42 ? 1.173 75.233 6.490 1.00 32.48 42 ILE C C 1
ATOM 2133 O O . ILE C 1 42 ? 1.151 74.276 5.704 1.00 32.32 42 ILE C O 1
ATOM 2138 N N . SER C 1 43 ? 1.643 75.137 7.728 1.00 29.00 43 SER C N 1
ATOM 2139 C CA . SER C 1 43 ? 2.058 73.876 8.314 1.00 28.38 43 SER C CA 1
ATOM 2140 C C . SER C 1 43 ? 1.349 73.801 9.656 1.00 25.81 43 SER C C 1
ATOM 2141 O O . SER C 1 43 ? 1.094 74.818 10.290 1.00 24.10 43 SER C O 1
ATOM 2144 N N . ALA C 1 44 ? 1.038 72.585 10.062 1.00 23.56 44 ALA C N 1
ATOM 2145 C CA . ALA C 1 44 ? 0.427 72.317 11.348 1.00 23.18 44 ALA C CA 1
ATOM 2146 C C . ALA C 1 44 ? 0.711 70.856 11.707 1.00 23.15 44 ALA C C 1
ATOM 2147 O O . ALA C 1 44 ? 0.660 70.001 10.823 1.00 22.83 44 ALA C O 1
ATOM 2149 N N . CYS C 1 45 ? 1.026 70.578 12.981 1.00 23.61 45 CYS C N 1
ATOM 2150 C CA . CYS C 1 45 ? 1.265 69.231 13.488 1.00 24.94 45 CYS C CA 1
ATOM 2151 C C . CYS C 1 45 ? 0.234 68.779 14.545 1.00 24.35 45 CYS C C 1
ATOM 2152 O O . CYS C 1 45 ? -0.261 69.585 15.309 1.00 24.63 45 CYS C O 1
ATOM 2155 N N . SER C 1 46 ? -0.039 67.477 14.603 1.00 23.36 46 SER C N 1
ATOM 2156 C CA . SER C 1 46 ? -0.805 66.903 15.706 1.00 23.64 46 SER C CA 1
ATOM 2157 C C . SER C 1 46 ? 0.102 65.879 16.417 1.00 24.77 46 SER C C 1
ATOM 2158 O O . SER C 1 46 ? 0.818 65.095 15.767 1.00 23.14 46 SER C O 1
ATOM 2169 N N . LYS C 1 48 ? 0.103 62.879 19.533 1.00 29.40 48 LYS C N 1
ATOM 2170 C CA . LYS C 1 48 ? -0.773 61.994 20.296 1.00 31.29 48 LYS C CA 1
ATOM 2171 C C . LYS C 1 48 ? -0.535 62.185 21.798 1.00 32.61 48 LYS C C 1
ATOM 2172 O O . LYS C 1 48 ? 0.604 62.268 22.227 1.00 31.99 48 LYS C O 1
ATOM 2178 N N . ASN C 1 49 ? -1.614 62.232 22.578 1.00 35.79 49 ASN C N 1
ATOM 2179 C CA . ASN C 1 49 ? -1.542 62.474 24.037 1.00 40.00 49 ASN C CA 1
ATOM 2180 C C . ASN C 1 49 ? -0.786 63.751 24.467 1.00 40.88 49 ASN C C 1
ATOM 2181 O O . ASN C 1 49 ? -0.320 63.850 25.600 1.00 41.79 49 ASN C O 1
ATOM 2186 N N . SER C 1 50 ? -0.639 64.713 23.569 1.00 42.62 50 SER C N 1
ATOM 2187 C CA . SER C 1 50 ? -0.007 65.990 23.919 1.00 43.66 50 SER C CA 1
ATOM 2188 C C . SER C 1 50 ? -0.843 66.710 24.993 1.00 45.60 50 SER C C 1
ATOM 2189 O O . SER C 1 50 ? -1.719 66.100 25.666 1.00 47.06 50 SER C O 1
ATOM 2192 N N . SER C 1 51 ? -0.580 68.010 25.125 1.00 45.94 51 SER C N 1
ATOM 2193 C CA . SER C 1 51 ? -1.442 68.942 25.812 1.00 46.08 51 SER C CA 1
ATOM 2194 C C . SER C 1 51 ? -2.894 68.829 25.325 1.00 44.55 51 SER C C 1
ATOM 2195 O O . SER C 1 51 ? -3.453 67.736 25.298 1.00 45.69 51 SER C O 1
ATOM 2198 N N . VAL C 1 52 ? -3.493 69.955 24.948 1.00 42.19 52 VAL C N 1
ATOM 2199 C CA . VAL C 1 52 ? -4.954 70.081 24.875 1.00 39.92 52 VAL C CA 1
ATOM 2200 C C . VAL C 1 52 ? -5.612 69.534 23.577 1.00 37.47 52 VAL C C 1
ATOM 2201 O O . VAL C 1 52 ? -6.744 69.060 23.620 1.00 37.94 52 VAL C O 1
ATOM 2205 N N . TRP C 1 53 ? -4.888 69.539 22.459 1.00 34.07 53 TRP C N 1
ATOM 2206 C CA . TRP C 1 53 ? -5.402 68.970 21.187 1.00 31.07 53 TRP C CA 1
ATOM 2207 C C . TRP C 1 53 ? -5.015 67.487 20.904 1.00 30.46 53 TRP C C 1
ATOM 2208 O O . TRP C 1 53 ? -5.336 66.949 19.825 1.00 28.29 53 TRP C O 1
ATOM 2219 N N . GLY C 1 54 ? -4.365 66.839 21.880 1.00 29.24 54 GLY C N 1
ATOM 2220 C CA . GLY C 1 54 ? -3.923 65.443 21.756 1.00 29.43 54 GLY C CA 1
ATOM 2221 C C . GLY C 1 54 ? -4.977 64.362 21.489 1.00 29.39 54 GLY C C 1
ATOM 2222 O O . GLY C 1 54 ? -4.694 63.352 20.819 1.00 29.71 54 GLY C O 1
ATOM 2223 N N . ALA C 1 55 ? -6.193 64.590 21.974 1.00 28.73 55 ALA C N 1
ATOM 2224 C CA . ALA C 1 55 ? -7.309 63.660 21.830 1.00 28.01 55 ALA C CA 1
ATOM 2225 C C . ALA C 1 55 ? -7.829 63.526 20.387 1.00 27.59 55 ALA C C 1
ATOM 2226 O O . ALA C 1 55 ? -8.514 62.557 20.057 1.00 26.96 55 ALA C O 1
ATOM 2228 N N . SER C 1 56 ? -7.501 64.484 19.524 1.00 27.23 56 SER C N 1
ATOM 2229 C CA . SER C 1 56 ? -7.926 64.417 18.115 1.00 25.86 56 SER C CA 1
ATOM 2230 C C . SER C 1 56 ? -6.868 63.775 17.177 1.00 24.15 56 SER C C 1
ATOM 2231 O O . SER C 1 56 ? -7.063 63.708 15.969 1.00 22.93 56 SER C O 1
ATOM 2234 N N . PHE C 1 57 ? -5.750 63.336 17.735 1.00 22.92 57 PHE C N 1
ATOM 2235 C CA . PHE C 1 57 ? -4.649 62.767 16.949 1.00 21.64 57 PHE C CA 1
ATOM 2236 C C . PHE C 1 57 ? -5.090 61.717 15.904 1.00 22.03 57 PHE C C 1
ATOM 2237 O O . PHE C 1 57 ? -4.743 61.824 14.704 1.00 20.67 57 PHE C O 1
ATOM 2245 N N . SER C 1 58 ? -5.871 60.728 16.346 1.00 21.32 58 SER C N 1
ATOM 2246 C CA . SER C 1 58 ? -6.247 59.632 15.481 1.00 22.11 58 SER C CA 1
ATOM 2247 C C . SER C 1 58 ? -7.148 60.053 14.374 1.00 21.46 58 SER C C 1
ATOM 2248 O O . SER C 1 58 ? -6.943 59.640 13.239 1.00 20.13 58 SER C O 1
ATOM 2251 N N . THR C 1 59 ? -8.149 60.865 14.715 1.00 21.09 59 THR C N 1
ATOM 2252 C CA . THR C 1 59 ? -9.132 61.392 13.758 1.00 21.86 59 THR C CA 1
ATOM 2253 C C . THR C 1 59 ? -8.459 62.309 12.725 1.00 20.12 59 THR C C 1
ATOM 2254 O O . THR C 1 59 ? -8.712 62.212 11.537 1.00 21.23 59 THR C O 1
ATOM 2258 N N . LEU C 1 60 ? -7.622 63.204 13.208 1.00 19.46 60 LEU C N 1
ATOM 2259 C CA . LEU C 1 60 ? -6.904 64.154 12.384 1.00 18.79 60 LEU C CA 1
ATOM 2260 C C . LEU C 1 60 ? -5.944 63.452 11.434 1.00 17.78 60 LEU C C 1
ATOM 2261 O O . LEU C 1 60 ? -5.893 63.802 10.258 1.00 16.83 60 LEU C O 1
ATOM 2266 N N . TYR C 1 61 ? -5.219 62.464 11.948 1.00 16.84 61 TYR C N 1
ATOM 2267 C CA . TYR C 1 61 ? -4.320 61.683 11.138 1.00 18.10 61 TYR C CA 1
ATOM 2268 C C . TYR C 1 61 ? -5.020 61.034 9.934 1.00 18.79 61 TYR C C 1
ATOM 2269 O O . TYR C 1 61 ? -4.537 61.157 8.821 1.00 17.62 61 TYR C O 1
ATOM 2278 N N . ASN C 1 62 ? -6.131 60.313 10.195 1.00 19.78 62 ASN C N 1
ATOM 2279 C CA . ASN C 1 62 ? -6.861 59.604 9.186 1.00 19.71 62 ASN C CA 1
ATOM 2280 C C . ASN C 1 62 ? -7.451 60.588 8.206 1.00 18.69 62 ASN C C 1
ATOM 2281 O O . ASN C 1 62 ? -7.410 60.350 7.000 1.00 17.87 62 ASN C O 1
ATOM 2286 N N . GLN C 1 63 ? -8.065 61.659 8.729 1.00 18.28 63 GLN C N 1
ATOM 2287 C CA . GLN C 1 63 ? -8.644 62.693 7.878 1.00 19.55 63 GLN C CA 1
ATOM 2288 C C . GLN C 1 63 ? -7.616 63.430 6.975 1.00 18.53 63 GLN C C 1
ATOM 2289 O O . GLN C 1 63 ? -7.830 63.589 5.758 1.00 18.94 63 GLN C O 1
ATOM 2295 N N . ALA C 1 64 ? -6.513 63.867 7.559 1.00 17.50 64 ALA C N 1
ATOM 2296 C CA . ALA C 1 64 ? -5.423 64.524 6.805 1.00 17.64 64 ALA C CA 1
ATOM 2297 C C . ALA C 1 64 ? -4.806 63.635 5.706 1.00 16.41 64 ALA C C 1
ATOM 2298 O O . ALA C 1 64 ? -4.528 64.087 4.586 1.00 16.56 64 ALA C O 1
ATOM 2300 N N . LEU C 1 65 ? -4.586 62.372 6.027 1.00 16.58 65 LEU C N 1
ATOM 2301 C CA . LEU C 1 65 ? -4.089 61.424 5.046 1.00 16.26 65 LEU C CA 1
ATOM 2302 C C . LEU C 1 65 ? -5.082 61.191 3.912 1.00 15.62 65 LEU C C 1
ATOM 2303 O O . LEU C 1 65 ? -4.676 61.143 2.713 1.00 16.85 65 LEU C O 1
ATOM 2308 N N . TYR C 1 66 ? -6.364 61.085 4.256 1.00 15.27 66 TYR C N 1
ATOM 2309 C CA . TYR C 1 66 ? -7.446 61.073 3.260 1.00 16.00 66 TYR C CA 1
ATOM 2310 C C . TYR C 1 66 ? -7.371 62.272 2.268 1.00 16.99 66 TYR C C 1
ATOM 2311 O O . TYR C 1 66 ? -7.377 62.100 1.044 1.00 17.43 66 TYR C O 1
ATOM 2320 N N . PHE C 1 67 ? -7.342 63.490 2.804 1.00 17.10 67 PHE C N 1
ATOM 2321 C CA . PHE C 1 67 ? -7.343 64.711 2.007 1.00 17.01 67 PHE C CA 1
ATOM 2322 C C . PHE C 1 67 ? -6.037 64.904 1.222 1.00 17.55 67 PHE C C 1
ATOM 2323 O O . PHE C 1 67 ? -6.025 65.442 0.119 1.00 17.88 67 PHE C O 1
ATOM 2331 N N . TYR C 1 68 ? -4.920 64.462 1.787 1.00 18.37 68 TYR C N 1
ATOM 2332 C CA . TYR C 1 68 ? -3.676 64.365 1.019 1.00 18.06 68 TYR C CA 1
ATOM 2333 C C . TYR C 1 68 ? -3.868 63.501 -0.251 1.00 19.39 68 TYR C C 1
ATOM 2334 O O . TYR C 1 68 ? -3.344 63.839 -1.347 1.00 17.64 68 TYR C O 1
ATOM 2343 N N . THR C 1 69 ? -4.550 62.364 -0.078 1.00 18.65 69 THR C N 1
ATOM 2344 C CA . THR C 1 69 ? -4.819 61.410 -1.146 1.00 19.22 69 THR C CA 1
ATOM 2345 C C . THR C 1 69 ? -5.741 61.990 -2.224 1.00 20.24 69 THR C C 1
ATOM 2346 O O . THR C 1 69 ? -5.447 61.828 -3.409 1.00 21.59 69 THR C O 1
ATOM 2350 N N . THR C 1 70 ? -6.860 62.613 -1.836 1.00 19.65 70 THR C N 1
ATOM 2351 C CA . THR C 1 70 ? -7.788 63.163 -2.821 1.00 19.61 70 THR C CA 1
ATOM 2352 C C . THR C 1 70 ? -7.235 64.431 -3.532 1.00 19.93 70 THR C C 1
ATOM 2353 O O . THR C 1 70 ? -7.606 64.715 -4.671 1.00 20.30 70 THR C O 1
ATOM 2357 N N . GLY C 1 71 ? -6.371 65.185 -2.850 1.00 19.11 71 GLY C N 1
ATOM 2358 C CA . GLY C 1 71 ? -5.887 66.450 -3.389 1.00 19.63 71 GLY C CA 1
ATOM 2359 C C . GLY C 1 71 ? -6.914 67.570 -3.361 1.00 20.24 71 GLY C C 1
ATOM 2360 O O . GLY C 1 71 ? -6.679 68.636 -3.929 1.00 20.28 71 GLY C O 1
ATOM 2361 N N . GLN C 1 72 ? -8.064 67.305 -2.739 1.00 19.96 72 GLN C N 1
ATOM 2362 C CA . GLN C 1 72 ? -9.157 68.280 -2.469 1.00 20.23 72 GLN C CA 1
ATOM 2363 C C . GLN C 1 72 ? -8.723 69.506 -1.741 1.00 19.20 72 GLN C C 1
ATOM 2364 O O . GLN C 1 72 ? -7.903 69.384 -0.830 1.00 20.16 72 GLN C O 1
ATOM 2370 N N . PRO C 1 73 ? -9.352 70.672 -2.055 1.00 19.10 73 PRO C N 1
ATOM 2371 C CA . PRO C 1 73 ? -9.073 71.874 -1.290 1.00 19.20 73 PRO C CA 1
ATOM 2372 C C . PRO C 1 73 ? -9.864 71.802 0.037 1.00 19.35 73 PRO C C 1
ATOM 2373 O O . PRO C 1 73 ? -11.042 71.496 0.009 1.00 19.35 73 PRO C O 1
ATOM 2377 N N . VAL C 1 74 ? -9.198 72.066 1.158 1.00 19.06 74 VAL C N 1
ATOM 2378 C CA . VAL C 1 74 ? -9.739 71.867 2.514 1.00 19.67 74 VAL C CA 1
ATOM 2379 C C . VAL C 1 74 ? -9.387 73.096 3.390 1.00 20.27 74 VAL C C 1
ATOM 2380 O O . VAL C 1 74 ? -8.546 73.926 3.009 1.00 20.42 74 VAL C O 1
ATOM 2384 N N . ARG C 1 75 ? -10.074 73.229 4.516 1.00 20.25 75 ARG C N 1
ATOM 2385 C CA . ARG C 1 75 ? -9.755 74.238 5.511 1.00 20.06 75 ARG C CA 1
ATOM 2386 C C . ARG C 1 75 ? -8.941 73.543 6.564 1.00 20.78 75 ARG C C 1
ATOM 2387 O O . ARG C 1 75 ? -9.342 72.475 7.024 1.00 19.56 75 ARG C O 1
ATOM 2395 N N . ILE C 1 76 ? -7.807 74.150 6.915 1.00 20.96 76 ILE C N 1
ATOM 2396 C CA . ILE C 1 76 ? -6.966 73.731 8.020 1.00 22.57 76 ILE C CA 1
ATOM 2397 C C . ILE C 1 76 ? -7.237 74.676 9.170 1.00 23.34 76 ILE C C 1
ATOM 2398 O O . ILE C 1 76 ? -7.122 75.893 9.008 1.00 22.79 76 ILE C O 1
ATOM 2403 N N . TYR C 1 77 ? -7.610 74.113 10.321 1.00 22.74 77 TYR C N 1
ATOM 2404 C CA . TYR C 1 77 ? -7.757 74.854 11.581 1.00 22.40 77 TYR C CA 1
ATOM 2405 C C . TYR C 1 77 ? -6.568 74.608 12.461 1.00 22.92 77 TYR C C 1
ATOM 2406 O O . TYR C 1 77 ? -6.200 73.454 12.702 1.00 22.37 77 TYR C O 1
ATOM 2415 N N . TYR C 1 78 ? -5.960 75.684 12.966 1.00 23.64 78 TYR C N 1
ATOM 2416 C CA . TYR C 1 78 ? -4.698 75.564 13.677 1.00 24.81 78 TYR C CA 1
ATOM 2417 C C . TYR C 1 78 ? -4.651 76.484 14.912 1.00 25.11 78 TYR C C 1
ATOM 2418 O O . TYR C 1 78 ? -5.390 77.450 15.015 1.00 25.09 78 TYR C O 1
ATOM 2427 N N . GLU C 1 79 ? -3.765 76.165 15.839 1.00 26.91 79 GLU C N 1
ATOM 2428 C CA . GLU C 1 79 ? -3.482 77.046 16.949 1.00 29.02 79 GLU C CA 1
ATOM 2429 C C . GLU C 1 79 ? -1.982 77.325 17.023 1.00 28.58 79 GLU C C 1
ATOM 2430 O O . GLU C 1 79 ? -1.209 76.409 17.229 1.00 28.43 79 GLU C O 1
ATOM 2436 N N . PRO C 1 80 ? -1.577 78.602 16.856 1.00 29.04 80 PRO C N 1
ATOM 2437 C CA . PRO C 1 80 ? -0.126 78.941 16.901 1.00 29.04 80 PRO C CA 1
ATOM 2438 C C . PRO C 1 80 ? 0.505 78.758 18.294 1.00 29.80 80 PRO C C 1
ATOM 2439 O O . PRO C 1 80 ? -0.210 78.764 19.311 1.00 30.09 80 PRO C O 1
ATOM 2443 N N . GLY C 1 81 ? 1.824 78.588 18.343 1.00 30.05 81 GLY C N 1
ATOM 2444 C CA . GLY C 1 81 ? 2.557 78.588 19.612 1.00 31.57 81 GLY C CA 1
ATOM 2445 C C . GLY C 1 81 ? 2.357 77.388 20.524 1.00 32.94 81 GLY C C 1
ATOM 2446 O O . GLY C 1 81 ? 2.793 77.406 21.680 1.00 33.01 81 GLY C O 1
ATOM 2447 N N . VAL C 1 82 ? 1.723 76.330 20.011 1.00 32.74 82 VAL C N 1
ATOM 2448 C CA . VAL C 1 82 ? 1.444 75.155 20.842 1.00 32.12 82 VAL C CA 1
ATOM 2449 C C . VAL C 1 82 ? 2.708 74.340 21.101 1.00 31.87 82 VAL C C 1
ATOM 2450 O O . VAL C 1 82 ? 2.980 73.967 22.241 1.00 31.78 82 VAL C O 1
ATOM 2454 N N . TRP C 1 83 ? 3.496 74.078 20.062 1.00 31.97 83 TRP C N 1
ATOM 2455 C CA . TRP C 1 83 ? 4.729 73.300 20.245 1.00 31.77 83 TRP C CA 1
ATOM 2456 C C . TRP C 1 83 ? 5.847 74.261 20.635 1.00 32.73 83 TRP C C 1
ATOM 2457 O O . TRP C 1 83 ? 5.906 75.369 20.095 1.00 32.25 83 TRP C O 1
ATOM 2468 N N . THR C 1 84 ? 6.714 73.840 21.561 1.00 33.78 84 THR C N 1
ATOM 2469 C CA . THR C 1 84 ? 7.694 74.760 22.183 1.00 36.01 84 THR C CA 1
ATOM 2470 C C . THR C 1 84 ? 9.166 74.342 22.040 1.00 36.15 84 THR C C 1
ATOM 2471 O O . THR C 1 84 ? 10.055 75.203 22.029 1.00 37.61 84 THR C O 1
ATOM 2475 N N . TYR C 1 85 ? 9.428 73.040 21.903 1.00 36.41 85 TYR C N 1
ATOM 2476 C CA . TYR C 1 85 ? 10.803 72.558 21.713 1.00 35.57 85 TYR C CA 1
ATOM 2477 C C . TYR C 1 85 ? 11.394 73.278 20.486 1.00 35.89 85 TYR C C 1
ATOM 2478 O O . TYR C 1 85 ? 10.923 73.072 19.377 1.00 34.89 85 TYR C O 1
ATOM 2487 N N . PRO C 1 86 ? 12.436 74.131 20.696 1.00 35.78 86 PRO C N 1
ATOM 2488 C CA . PRO C 1 86 ? 12.993 74.978 19.618 1.00 34.91 86 PRO C CA 1
ATOM 2489 C C . PRO C 1 86 ? 13.483 74.256 18.342 1.00 33.46 86 PRO C C 1
ATOM 2490 O O . PRO C 1 86 ? 13.161 74.706 17.252 1.00 33.38 86 PRO C O 1
ATOM 2494 N N . PRO C 1 87 ? 14.271 73.160 18.462 1.00 32.93 87 PRO C N 1
ATOM 2495 C CA . PRO C 1 87 ? 14.592 72.416 17.245 1.00 31.77 87 PRO C CA 1
ATOM 2496 C C . PRO C 1 87 ? 13.342 71.921 16.476 1.00 30.54 87 PRO C C 1
ATOM 2497 O O . PRO C 1 87 ? 13.317 71.927 15.258 1.00 30.17 87 PRO C O 1
ATOM 2501 N N . PHE C 1 88 ? 12.321 71.485 17.194 1.00 30.60 88 PHE C N 1
ATOM 2502 C CA . PHE C 1 88 ? 11.078 71.035 16.568 1.00 29.69 88 PHE C CA 1
ATOM 2503 C C . PHE C 1 88 ? 10.369 72.192 15.858 1.00 29.86 88 PHE C C 1
ATOM 2504 O O . PHE C 1 88 ? 9.913 72.050 14.711 1.00 27.84 88 PHE C O 1
ATOM 2512 N N . VAL C 1 89 ? 10.303 73.334 16.541 1.00 30.67 89 VAL C N 1
ATOM 2513 C CA . VAL C 1 89 ? 9.679 74.528 15.980 1.00 31.61 89 VAL C CA 1
ATOM 2514 C C . VAL C 1 89 ? 10.417 75.022 14.726 1.00 32.80 89 VAL C C 1
ATOM 2515 O O . VAL C 1 89 ? 9.767 75.436 13.770 1.00 32.48 89 VAL C O 1
ATOM 2519 N N . LYS C 1 90 ? 11.754 74.912 14.710 1.00 33.94 90 LYS C N 1
ATOM 2520 C CA . LYS C 1 90 ? 12.576 75.377 13.566 1.00 35.04 90 LYS C CA 1
ATOM 2521 C C . LYS C 1 90 ? 12.407 74.514 12.311 1.00 33.90 90 LYS C C 1
ATOM 2522 O O . LYS C 1 90 ? 12.265 75.029 11.197 1.00 33.69 90 LYS C O 1
ATOM 2528 N N . ALA C 1 91 ? 12.469 73.194 12.509 1.00 32.99 91 ALA C N 1
ATOM 2529 C CA . ALA C 1 91 ? 12.307 72.225 11.444 1.00 31.43 91 ALA C CA 1
ATOM 2530 C C . ALA C 1 91 ? 10.887 72.197 10.889 1.00 30.19 91 ALA C C 1
ATOM 2531 O O . ALA C 1 91 ? 10.681 72.046 9.679 1.00 30.50 91 ALA C O 1
ATOM 2533 N N . LEU C 1 92 ? 9.914 72.327 11.783 1.00 28.92 92 LEU C N 1
ATOM 2534 C CA . LEU C 1 92 ? 8.513 72.057 11.471 1.00 27.44 92 LEU C CA 1
ATOM 2535 C C . LEU C 1 92 ? 7.668 73.297 11.715 1.00 27.45 92 LEU C C 1
ATOM 2536 O O . LEU C 1 92 ? 7.636 74.182 10.879 1.00 27.38 92 LEU C O 1
ATOM 2541 N N . THR C 1 93 ? 6.990 73.379 12.859 1.00 27.21 93 THR C N 1
ATOM 2542 C CA . THR C 1 93 ? 6.110 74.523 13.137 1.00 26.60 93 THR C CA 1
ATOM 2543 C C . THR C 1 93 ? 5.703 74.510 14.612 1.00 26.90 93 THR C C 1
ATOM 2544 O O . THR C 1 93 ? 5.795 73.458 15.262 1.00 25.86 93 THR C O 1
ATOM 2548 N N . SER C 1 94 ? 5.213 75.651 15.124 1.00 25.68 94 SER C N 1
ATOM 2549 C CA . SER C 1 94 ? 4.627 75.678 16.462 1.00 24.28 94 SER C CA 1
ATOM 2550 C C . SER C 1 94 ? 3.135 75.406 16.419 1.00 23.15 94 SER C C 1
ATOM 2551 O O . SER C 1 94 ? 2.531 75.237 17.481 1.00 23.01 94 SER C O 1
ATOM 2554 N N . ASN C 1 95 ? 2.545 75.380 15.207 1.00 21.99 95 ASN C N 1
ATOM 2555 C CA . ASN C 1 95 ? 1.099 75.223 15.028 1.00 21.31 95 ASN C CA 1
ATOM 2556 C C . ASN C 1 95 ? 0.578 73.836 15.357 1.00 21.44 95 ASN C C 1
ATOM 2557 O O . ASN C 1 95 ? 1.054 72.857 14.808 1.00 21.02 95 ASN C O 1
ATOM 2562 N N . ALA C 1 96 ? -0.434 73.767 16.224 1.00 21.25 96 ALA C N 1
ATOM 2563 C CA . ALA C 1 96 ? -1.205 72.544 16.389 1.00 21.17 96 ALA C CA 1
ATOM 2564 C C . ALA C 1 96 ? -2.297 72.524 15.350 1.00 21.27 96 ALA C C 1
ATOM 2565 O O . ALA C 1 96 ? -2.909 73.548 15.070 1.00 21.09 96 ALA C O 1
ATOM 2567 N N . LEU C 1 97 ? -2.529 71.345 14.766 1.00 21.85 97 LEU C N 1
ATOM 2568 C CA . LEU C 1 97 ? -3.699 71.061 13.933 1.00 21.44 97 LEU C CA 1
ATOM 2569 C C . LEU C 1 97 ? -4.889 70.762 14.836 1.00 21.13 97 LEU C C 1
ATOM 2570 O O . LEU C 1 97 ? -4.815 69.895 15.719 1.00 22.28 97 LEU C O 1
ATOM 2575 N N . VAL C 1 98 ? -5.990 71.460 14.622 1.00 21.22 98 VAL C N 1
ATOM 2576 C CA . VAL C 1 98 ? -7.104 71.385 15.555 1.00 21.31 98 VAL C CA 1
ATOM 2577 C C . VAL C 1 98 ? -8.405 71.063 14.867 1.00 20.59 98 VAL C C 1
ATOM 2578 O O . VAL C 1 98 ? -9.443 70.949 15.523 1.00 19.92 98 VAL C O 1
ATOM 2582 N N . GLY C 1 99 ? -8.349 70.869 13.552 1.00 19.87 99 GLY C N 1
ATOM 2583 C CA . GLY C 1 99 ? -9.553 70.600 12.798 1.00 19.65 99 GLY C CA 1
ATOM 2584 C C . GLY C 1 99 ? -9.355 70.645 11.295 1.00 19.88 99 GLY C C 1
ATOM 2585 O O . GLY C 1 99 ? -8.356 71.183 10.820 1.00 19.51 99 GLY C O 1
ATOM 2586 N N . LEU C 1 100 ? -10.322 70.109 10.549 1.00 19.65 100 LEU C N 1
ATOM 2587 C CA . LEU C 1 100 ? -10.281 70.098 9.057 1.00 19.11 100 LEU C CA 1
ATOM 2588 C C . LEU C 1 100 ? -11.703 70.110 8.540 1.00 19.91 100 LEU C C 1
ATOM 2589 O O . LEU C 1 100 ? -12.610 69.572 9.207 1.00 19.93 100 LEU C O 1
ATOM 2594 N N . SER C 1 101 ? -11.912 70.669 7.340 1.00 18.23 101 SER C N 1
ATOM 2595 C CA . SER C 1 101 ? -13.206 70.684 6.703 1.00 17.91 101 SER C CA 1
ATOM 2596 C C . SER C 1 101 ? -13.053 70.607 5.183 1.00 18.76 101 SER C C 1
ATOM 2597 O O . SER C 1 101 ? -12.088 71.123 4.632 1.00 17.89 101 SER C O 1
ATOM 2600 N N . THR C 1 102 ? -14.064 70.069 4.518 1.00 18.33 102 THR C N 1
ATOM 2601 C CA . THR C 1 102 ? -14.180 70.186 3.076 1.00 18.86 102 THR C CA 1
ATOM 2602 C C . THR C 1 102 ? -14.583 71.632 2.696 1.00 20.25 102 THR C C 1
ATOM 2603 O O . THR C 1 102 ? -15.162 72.368 3.500 1.00 19.28 102 THR C O 1
ATOM 2607 N N . CYS C 1 103 ? -14.281 72.026 1.465 1.00 21.49 103 CYS C N 1
ATOM 2608 C CA . CYS C 1 103 ? -14.612 73.361 0.981 1.00 22.10 103 CYS C CA 1
ATOM 2609 C C . CYS C 1 103 ? -15.451 73.282 -0.259 1.00 22.88 103 CYS C C 1
ATOM 2610 O O . CYS C 1 103 ? -15.296 72.367 -1.088 1.00 22.70 103 CYS C O 1
ATOM 2613 N N . THR C 1 104 ? -16.353 74.247 -0.396 1.00 23.27 104 THR C N 1
ATOM 2614 C CA . THR C 1 104 ? -17.133 74.410 -1.600 1.00 24.94 104 THR C CA 1
ATOM 2615 C C . THR C 1 104 ? -16.421 75.386 -2.566 1.00 25.18 104 THR C C 1
ATOM 2616 O O . THR C 1 104 ? -16.467 75.204 -3.778 1.00 25.33 104 THR C O 1
ATOM 2620 N N . THR C 1 105 ? -15.778 76.426 -2.041 1.00 25.17 105 THR C N 1
ATOM 2621 C CA . THR C 1 105 ? -14.932 77.266 -2.888 1.00 25.14 105 THR C CA 1
ATOM 2622 C C . THR C 1 105 ? -13.537 77.406 -2.244 1.00 24.79 105 THR C C 1
ATOM 2623 O O . THR C 1 105 ? -13.232 76.760 -1.246 1.00 24.22 105 THR C O 1
ATOM 2627 N N . SER C 1 106 ? -12.684 78.261 -2.799 1.00 24.92 106 SER C N 1
ATOM 2628 C CA . SER C 1 106 ? -11.337 78.425 -2.233 1.00 25.68 106 SER C CA 1
ATOM 2629 C C . SER C 1 106 ? -11.427 79.146 -0.878 1.00 26.14 106 SER C C 1
ATOM 2630 O O . SER C 1 106 ? -10.486 79.141 -0.106 1.00 26.69 106 SER C O 1
ATOM 2633 N N . THR C 1 107 ? -12.599 79.704 -0.588 1.00 26.54 107 THR C N 1
ATOM 2634 C CA . THR C 1 107 ? -12.783 80.569 0.544 1.00 28.20 107 THR C CA 1
ATOM 2635 C C . THR C 1 107 ? -14.003 80.180 1.450 1.00 28.83 107 THR C C 1
ATOM 2636 O O . THR C 1 107 ? -14.012 80.490 2.653 1.00 29.73 107 THR C O 1
ATOM 2640 N N . GLU C 1 108 ? -14.974 79.475 0.871 1.00 28.90 108 GLU C N 1
ATOM 2641 C CA . GLU C 1 108 ? -16.155 78.979 1.570 1.00 29.45 108 GLU C CA 1
ATOM 2642 C C . GLU C 1 108 ? -16.009 77.489 1.898 1.00 28.32 108 GLU C C 1
ATOM 2643 O O . GLU C 1 108 ? -15.908 76.651 0.992 1.00 27.40 108 GLU C O 1
ATOM 2649 N N . CYS C 1 109 ? -16.000 77.180 3.196 1.00 27.17 109 CYS C N 1
ATOM 2650 C CA . CYS C 1 109 ? -15.785 75.823 3.686 1.00 27.27 109 CYS C CA 1
ATOM 2651 C C . CYS C 1 109 ? -16.832 75.453 4.727 1.00 27.39 109 CYS C C 1
ATOM 2652 O O . CYS C 1 109 ? -17.499 76.331 5.269 1.00 26.64 109 CYS C O 1
ATOM 2655 N N . PHE C 1 110 ? -16.957 74.156 5.003 1.00 26.51 110 PHE C N 1
ATOM 2656 C CA . PHE C 1 110 ? -17.943 73.646 5.948 1.00 26.93 110 PHE C CA 1
ATOM 2657 C C . PHE C 1 110 ? -17.468 73.736 7.413 1.00 27.17 110 PHE C C 1
ATOM 2658 O O . PHE C 1 110 ? -16.350 73.428 7.723 1.00 28.57 110 PHE C O 1
ATOM 2666 N N . GLY C 1 111 ? -18.304 74.130 8.340 1.00 26.55 111 GLY C N 1
ATOM 2667 C CA . GLY C 1 111 ? -17.800 74.169 9.697 1.00 27.18 111 GLY C CA 1
ATOM 2668 C C . GLY C 1 111 ? -17.745 75.577 10.262 1.00 27.30 111 GLY C C 1
ATOM 2669 O O . GLY C 1 111 ? -18.140 76.517 9.575 1.00 26.15 111 GLY C O 1
ATOM 2670 N N . PRO C 1 112 ? -17.227 75.716 11.497 1.00 27.91 112 PRO C N 1
ATOM 2671 C CA . PRO C 1 112 ? -17.109 77.019 12.120 1.00 29.09 112 PRO C CA 1
ATOM 2672 C C . PRO C 1 112 ? -15.939 77.836 11.528 1.00 29.90 112 PRO C C 1
ATOM 2673 O O . PRO C 1 112 ? -15.014 77.281 10.944 1.00 29.45 112 PRO C O 1
ATOM 2677 N N . ASP C 1 113 ? -16.009 79.149 11.719 1.00 31.40 113 ASP C N 1
ATOM 2678 C CA . ASP C 1 113 ? -14.903 80.076 11.519 1.00 32.76 113 ASP C CA 1
ATOM 2679 C C . ASP C 1 113 ? -14.033 80.188 12.749 1.00 32.59 113 ASP C C 1
ATOM 2680 O O . ASP C 1 113 ? -14.451 80.847 13.746 1.00 36.27 113 ASP C O 1
ATOM 2685 N N . ARG C 1 114 ? -12.795 79.712 12.658 1.00 31.21 114 ARG C N 1
ATOM 2686 C CA . ARG C 1 114 ? -11.806 79.994 13.692 1.00 29.38 114 ARG C CA 1
ATOM 2687 C C . ARG C 1 114 ? -11.062 81.286 13.307 1.00 30.08 114 ARG C C 1
ATOM 2688 O O . ARG C 1 114 ? -10.077 81.254 12.568 1.00 28.30 114 ARG C O 1
ATOM 2696 N N . LYS C 1 115 ? -11.553 82.420 13.815 1.00 30.33 115 LYS C N 1
ATOM 2697 C CA . LYS C 1 115 ? -11.010 83.737 13.495 1.00 32.34 115 LYS C CA 1
ATOM 2698 C C . LYS C 1 115 ? -11.206 84.699 14.680 1.00 31.77 115 LYS C C 1
ATOM 2699 O O . LYS C 1 115 ? -12.277 84.710 15.300 1.00 31.69 115 LYS C O 1
ATOM 2705 N N . LYS C 1 116 ? -10.182 85.495 14.982 1.00 31.99 116 LYS C N 1
ATOM 2706 C CA . LYS C 1 116 ? -10.310 86.606 15.929 1.00 32.79 116 LYS C CA 1
ATOM 2707 C C . LYS C 1 116 ? -11.416 87.519 15.490 1.00 33.25 116 LYS C C 1
ATOM 2708 O O . LYS C 1 116 ? -11.526 87.843 14.311 1.00 32.14 116 LYS C O 1
ATOM 2714 N N . ASN C 1 117 ? -12.250 87.922 16.447 1.00 34.14 117 ASN C N 1
ATOM 2715 C CA . ASN C 1 117 ? -13.259 88.941 16.180 1.00 34.98 117 ASN C CA 1
ATOM 2716 C C . ASN C 1 117 ? -12.565 90.238 15.832 1.00 35.74 117 ASN C C 1
ATOM 2717 O O . ASN C 1 117 ? -11.397 90.431 16.142 1.00 34.83 117 ASN C O 1
ATOM 2722 N N . SER C 1 118 ? -13.267 91.123 15.153 1.00 37.71 118 SER C N 1
ATOM 2723 C CA . SER C 1 118 ? -12.671 92.412 14.813 1.00 39.77 118 SER C CA 1
ATOM 2724 C C . SER C 1 118 ? -13.040 93.335 15.972 1.00 40.64 118 SER C C 1
ATOM 2725 O O . SER C 1 118 ? -13.917 93.013 16.789 1.00 40.60 118 SER C O 1
ATOM 2728 N N . LEU C 1 119 ? -12.350 94.456 16.071 1.00 42.60 119 LEU C N 1
ATOM 2729 C CA . LEU C 1 119 ? -12.779 95.507 16.970 1.00 44.50 119 LEU C CA 1
ATOM 2730 C C . LEU C 1 119 ? -13.400 96.568 16.085 1.00 46.97 119 LEU C C 1
ATOM 2731 O O . LEU C 1 119 ? -12.763 96.990 15.097 1.00 47.35 119 LEU C O 1
ATOM 2736 N N . GLU C 1 120 ? -14.633 96.977 16.402 1.00 49.24 120 GLU C N 1
ATOM 2737 C CA . GLU C 1 120 ? -15.171 98.215 15.821 1.00 51.42 120 GLU C CA 1
ATOM 2738 C C . GLU C 1 120 ? -14.464 99.419 16.467 1.00 51.62 120 GLU C C 1
ATOM 2739 O O . GLU C 1 120 ? -14.005 100.358 15.796 1.00 52.91 120 GLU C O 1
ATOM 2745 N N . GLU D 1 1 ? -31.872 52.683 24.475 1.00 23.41 1 GLU D N 1
ATOM 2746 C CA . GLU D 1 1 ? -32.113 53.560 23.296 1.00 22.81 1 GLU D CA 1
ATOM 2747 C C . GLU D 1 1 ? -31.677 52.786 22.042 1.00 22.15 1 GLU D C 1
ATOM 2748 O O . GLU D 1 1 ? -30.924 51.796 22.130 1.00 21.84 1 GLU D O 1
ATOM 2754 N N . TRP D 1 2 ? -32.191 53.198 20.888 1.00 22.01 2 TRP D N 1
ATOM 2755 C CA . TRP D 1 2 ? -31.892 52.508 19.644 1.00 21.16 2 TRP D CA 1
ATOM 2756 C C . TRP D 1 2 ? -32.104 53.476 18.491 1.00 21.35 2 TRP D C 1
ATOM 2757 O O . TRP D 1 2 ? -33.069 54.265 18.499 1.00 20.74 2 TRP D O 1
ATOM 2768 N N . THR D 1 3 ? -31.197 53.411 17.505 1.00 20.90 3 THR D N 1
ATOM 2769 C CA . THR D 1 3 ? -31.363 54.081 16.201 1.00 21.14 3 THR D CA 1
ATOM 2770 C C . THR D 1 3 ? -32.773 54.014 15.604 1.00 21.66 3 THR D C 1
ATOM 2771 O O . THR D 1 3 ? -33.299 54.979 15.008 1.00 23.08 3 THR D O 1
ATOM 2775 N N . GLY D 1 4 ? -33.418 52.868 15.739 1.00 22.40 4 GLY D N 1
ATOM 2776 C CA . GLY D 1 4 ? -34.766 52.735 15.244 1.00 22.75 4 GLY D CA 1
ATOM 2777 C C . GLY D 1 4 ? -35.880 53.047 16.220 1.00 24.27 4 GLY D C 1
ATOM 2778 O O . GLY D 1 4 ? -37.017 52.652 15.968 1.00 24.28 4 GLY D O 1
ATOM 2779 N N . ASP D 1 5 ? -35.595 53.752 17.317 1.00 24.74 5 ASP D N 1
ATOM 2780 C CA . ASP D 1 5 ? -36.706 54.274 18.161 1.00 26.63 5 ASP D CA 1
ATOM 2781 C C . ASP D 1 5 ? -37.674 55.127 17.336 1.00 28.16 5 ASP D C 1
ATOM 2782 O O . ASP D 1 5 ? -37.272 55.810 16.353 1.00 27.47 5 ASP D O 1
ATOM 2787 N N . ALA D 1 6 ? -38.956 55.074 17.727 1.00 29.00 6 ALA D N 1
ATOM 2788 C CA . ALA D 1 6 ? -39.980 55.815 17.041 1.00 30.40 6 ALA D CA 1
ATOM 2789 C C . ALA D 1 6 ? -39.910 57.291 17.416 1.00 31.33 6 ALA D C 1
ATOM 2790 O O . ALA D 1 6 ? -40.855 57.832 17.986 1.00 33.10 6 ALA D O 1
ATOM 2792 N N . ARG D 1 7 ? -38.802 57.936 17.048 1.00 31.44 7 ARG D N 1
ATOM 2793 C CA . ARG D 1 7 ? -38.501 59.334 17.356 1.00 31.68 7 ARG D CA 1
ATOM 2794 C C . ARG D 1 7 ? -38.055 60.109 16.123 1.00 31.23 7 ARG D C 1
ATOM 2795 O O . ARG D 1 7 ? -37.875 59.556 15.035 1.00 31.68 7 ARG D O 1
ATOM 2803 N N . ASP D 1 8 ? -37.870 61.405 16.307 1.00 30.23 8 ASP D N 1
ATOM 2804 C CA . ASP D 1 8 ? -37.325 62.240 15.293 1.00 29.80 8 ASP D CA 1
ATOM 2805 C C . ASP D 1 8 ? -35.825 61.935 15.243 1.00 26.95 8 ASP D C 1
ATOM 2806 O O . ASP D 1 8 ? -35.194 61.951 16.234 1.00 26.17 8 ASP D O 1
ATOM 2811 N N . GLY D 1 9 ? -35.271 61.626 14.095 1.00 25.37 9 GLY D N 1
ATOM 2812 C CA . GLY D 1 9 ? -35.978 61.482 12.838 1.00 24.49 9 GLY D CA 1
ATOM 2813 C C . GLY D 1 9 ? -34.948 60.946 11.863 1.00 25.36 9 GLY D C 1
ATOM 2814 O O . GLY D 1 9 ? -33.817 60.597 12.263 1.00 23.26 9 GLY D O 1
ATOM 2823 N N . PHE D 1 11 ? -33.551 61.302 7.471 1.00 27.69 11 PHE D N 1
ATOM 2824 C CA . PHE D 1 11 ? -33.613 61.863 6.115 1.00 27.92 11 PHE D CA 1
ATOM 2825 C C . PHE D 1 11 ? -33.127 60.788 5.150 1.00 27.35 11 PHE D C 1
ATOM 2826 O O . PHE D 1 11 ? -32.023 60.262 5.330 1.00 26.26 11 PHE D O 1
ATOM 2834 N N . SER D 1 12 ? -33.927 60.460 4.141 1.00 26.10 12 SER D N 1
ATOM 2835 C CA . SER D 1 12 ? -33.547 59.415 3.186 1.00 27.83 12 SER D CA 1
ATOM 2836 C C . SER D 1 12 ? -33.062 59.970 1.828 1.00 28.18 12 SER D C 1
ATOM 2837 O O . SER D 1 12 ? -33.408 61.095 1.408 1.00 29.23 12 SER D O 1
ATOM 2840 N N . GLY D 1 13 ? -32.275 59.157 1.145 1.00 28.50 13 GLY D N 1
ATOM 2841 C CA . GLY D 1 13 ? -31.791 59.468 -0.188 1.00 27.11 13 GLY D CA 1
ATOM 2842 C C . GLY D 1 13 ? -30.871 60.667 -0.257 1.00 27.56 13 GLY D C 1
ATOM 2843 O O . GLY D 1 13 ? -30.943 61.420 -1.228 1.00 28.04 13 GLY D O 1
ATOM 2844 N N . VAL D 1 14 ? -30.020 60.873 0.752 1.00 25.98 14 VAL D N 1
ATOM 2845 C CA . VAL D 1 14 ? -29.143 62.061 0.743 1.00 26.95 14 VAL D CA 1
ATOM 2846 C C . VAL D 1 14 ? -27.713 61.721 0.323 1.00 26.79 14 VAL D C 1
ATOM 2847 O O .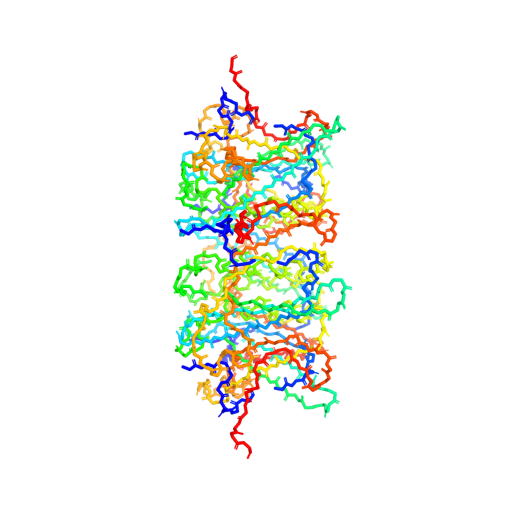 VAL D 1 14 ? -27.199 60.654 0.662 1.00 26.25 14 VAL D O 1
ATOM 2851 N N . VAL D 1 15 ? -27.093 62.602 -0.466 1.00 26.62 15 VAL D N 1
ATOM 2852 C CA . VAL D 1 15 ? -25.682 62.434 -0.792 1.00 26.20 15 VAL D CA 1
ATOM 2853 C C . VAL D 1 15 ? -24.915 63.205 0.265 1.00 26.00 15 VAL D C 1
ATOM 2854 O O . VAL D 1 15 ? -25.218 64.378 0.488 1.00 27.73 15 VAL D O 1
ATOM 2858 N N . ILE D 1 16 ? -23.923 62.586 0.912 1.00 24.71 16 ILE D N 1
ATOM 2859 C CA . ILE D 1 16 ? -23.094 63.325 1.878 1.00 23.67 16 ILE D CA 1
ATOM 2860 C C . ILE D 1 16 ? -22.078 64.166 1.099 1.00 23.27 16 ILE D C 1
ATOM 2861 O O . ILE D 1 16 ? -21.196 63.625 0.371 1.00 20.97 16 ILE D O 1
ATOM 2866 N N . THR D 1 17 ? -22.218 65.477 1.217 1.00 22.06 17 THR D N 1
ATOM 2867 C CA . THR D 1 17 ? -21.404 66.364 0.394 1.00 24.37 17 THR D CA 1
ATOM 2868 C C . THR D 1 17 ? -20.413 67.203 1.186 1.00 23.44 17 THR D C 1
ATOM 2869 O O . THR D 1 17 ? -19.508 67.758 0.588 1.00 24.90 17 THR D O 1
ATOM 2873 N N . GLN D 1 18 ? -20.571 67.334 2.499 1.00 21.79 18 GLN D N 1
ATOM 2874 C CA . GLN D 1 18 ? -19.571 68.071 3.289 1.00 21.24 18 GLN D CA 1
ATOM 2875 C C . GLN D 1 18 ? -19.154 67.316 4.548 1.00 20.93 18 GLN D C 1
ATOM 2876 O O . GLN D 1 18 ? -19.955 66.557 5.110 1.00 20.89 18 GLN D O 1
ATOM 2882 N N . PHE D 1 19 ? -17.915 67.544 5.001 1.00 20.31 19 PHE D N 1
ATOM 2883 C CA . PHE D 1 19 ? -17.326 66.774 6.126 1.00 20.34 19 PHE D CA 1
ATOM 2884 C C . PHE D 1 19 ? -16.442 67.712 6.918 1.00 20.23 19 PHE D C 1
ATOM 2885 O O . PHE D 1 19 ? -15.615 68.425 6.341 1.00 20.46 19 PHE D O 1
ATOM 2893 N N . HIS D 1 20 ? -16.635 67.749 8.232 1.00 20.25 20 HIS D N 1
ATOM 2894 C CA . HIS D 1 20 ? -15.791 68.551 9.095 1.00 20.41 20 HIS D CA 1
ATOM 2895 C C . HIS D 1 20 ? -15.398 67.729 10.299 1.00 21.18 20 HIS D C 1
ATOM 2896 O O . HIS D 1 20 ? -16.216 66.973 10.839 1.00 21.11 20 HIS D O 1
ATOM 2903 N N . THR D 1 21 ? -14.165 67.894 10.755 1.00 20.54 21 THR D N 1
ATOM 2904 C CA . THR D 1 21 ? -13.756 67.311 12.002 1.00 22.65 21 THR D CA 1
ATOM 2905 C C . THR D 1 21 ? -13.035 68.301 12.928 1.00 22.16 21 THR D C 1
ATOM 2906 O O . THR D 1 21 ? -12.317 69.199 12.474 1.00 19.34 21 THR D O 1
ATOM 2910 N N . GLY D 1 22 ? -13.232 68.134 14.231 1.00 21.27 22 GLY D N 1
ATOM 2911 C CA . GLY D 1 22 ? -12.628 69.013 15.188 1.00 20.59 22 GLY D CA 1
ATOM 2912 C C . GLY D 1 22 ? -12.583 68.397 16.535 1.00 21.99 22 GLY D C 1
ATOM 2913 O O . GLY D 1 22 ? -12.708 67.170 16.669 1.00 20.92 22 GLY D O 1
ATOM 2914 N N . GLN D 1 23 ? -12.374 69.245 17.541 1.00 22.23 23 GLN D N 1
ATOM 2915 C CA . GLN D 1 23 ? -12.367 68.828 18.946 1.00 23.30 23 GLN D CA 1
ATOM 2916 C C . GLN D 1 23 ? -13.114 69.888 19.767 1.00 24.51 23 GLN D C 1
ATOM 2917 O O . GLN D 1 23 ? -13.124 71.081 19.413 1.00 23.93 23 GLN D O 1
ATOM 2923 N N . ILE D 1 24 ? -13.784 69.437 20.824 1.00 25.59 24 ILE D N 1
ATOM 2924 C CA . ILE D 1 24 ? -14.446 70.336 21.801 1.00 27.35 24 ILE D CA 1
ATOM 2925 C C . ILE D 1 24 ? -14.452 69.679 23.176 1.00 29.21 24 ILE D C 1
ATOM 2926 O O . ILE D 1 24 ? -14.938 68.542 23.314 1.00 29.34 24 ILE D O 1
ATOM 2931 N N . ASP D 1 25 ? -13.921 70.389 24.180 1.00 30.80 25 ASP D N 1
ATOM 2932 C CA . ASP D 1 25 ? -13.982 69.934 25.572 1.00 33.51 25 ASP D CA 1
ATOM 2933 C C . ASP D 1 25 ? -13.302 68.573 25.705 1.00 32.74 25 ASP D C 1
ATOM 2934 O O . ASP D 1 25 ? -13.848 67.668 26.353 1.00 33.63 25 ASP D O 1
ATOM 2939 N N . ASN D 1 26 ? -12.138 68.432 25.068 1.00 31.61 26 ASN D N 1
ATOM 2940 C CA . ASN D 1 26 ? -11.328 67.194 25.080 1.00 31.92 26 ASN D CA 1
ATOM 2941 C C . ASN D 1 26 ? -11.864 65.985 24.269 1.00 30.08 26 ASN D C 1
ATOM 2942 O O . ASN D 1 26 ? -11.303 64.894 24.348 1.00 30.62 26 ASN D O 1
ATOM 2947 N N . LYS D 1 27 ? -12.900 66.196 23.465 1.00 28.79 27 LYS D N 1
ATOM 2948 C CA . LYS D 1 27 ? -13.526 65.130 22.681 1.00 27.57 27 LYS D CA 1
ATOM 2949 C C . LYS D 1 27 ? -13.477 65.425 21.185 1.00 26.00 27 LYS D C 1
ATOM 2950 O O . LYS D 1 27 ? -14.022 66.452 20.756 1.00 25.72 27 LYS D O 1
ATOM 2956 N N . PRO D 1 28 ? -12.901 64.505 20.375 1.00 24.61 28 PRO D N 1
ATOM 2957 C CA . PRO D 1 28 ? -13.007 64.641 18.898 1.00 23.83 28 PRO D CA 1
ATOM 2958 C C . PRO D 1 28 ? -14.449 64.499 18.485 1.00 22.03 28 PRO D C 1
ATOM 2959 O O . PRO D 1 28 ? -15.216 63.782 19.177 1.00 21.50 28 PRO D O 1
ATOM 2963 N N . TYR D 1 29 ? -14.807 65.148 17.376 1.00 19.50 29 TYR D N 1
ATOM 2964 C CA . TYR D 1 29 ? -16.104 65.000 16.742 1.00 18.47 29 TYR D CA 1
ATOM 2965 C C . TYR D 1 29 ? -15.981 65.164 15.226 1.00 18.18 29 TYR D C 1
ATOM 2966 O O . TYR D 1 29 ? -14.957 65.629 14.706 1.00 19.25 29 TYR D O 1
ATOM 2975 N N . PHE D 1 30 ? -17.025 64.791 14.522 1.00 18.32 30 PHE D N 1
ATOM 2976 C CA . PHE D 1 30 ? -17.121 65.086 13.119 1.00 18.80 30 PHE D CA 1
ATOM 2977 C C . PHE D 1 30 ? -18.574 65.445 12.851 1.00 20.16 30 PHE D C 1
ATOM 2978 O O . PHE D 1 30 ? -19.491 65.019 13.590 1.00 19.65 30 PHE D O 1
ATOM 2986 N N . CYS D 1 31 ? -18.774 66.234 11.805 1.00 20.73 31 CYS D N 1
ATOM 2987 C CA . CYS D 1 31 ? -20.089 66.595 11.288 1.00 23.10 31 CYS D CA 1
ATOM 2988 C C . CYS D 1 31 ? -20.177 66.383 9.823 1.00 21.26 31 CYS D C 1
ATOM 2989 O O . CYS D 1 31 ? -19.201 66.559 9.120 1.00 21.18 31 CYS D O 1
ATOM 2992 N N . ILE D 1 32 ? -21.356 66.011 9.355 1.00 20.62 32 ILE D N 1
ATOM 2993 C CA . ILE D 1 32 ? -21.576 65.838 7.933 1.00 21.47 32 ILE D CA 1
ATOM 2994 C C . ILE D 1 32 ? -22.778 66.663 7.510 1.00 22.27 32 ILE D C 1
ATOM 2995 O O . ILE D 1 32 ? -23.647 66.958 8.324 1.00 21.55 32 ILE D O 1
ATOM 3000 N N . GLU D 1 33 ? -22.810 67.034 6.243 1.00 23.21 33 GLU D N 1
ATOM 3001 C CA . GLU D 1 33 ? -23.978 67.655 5.662 1.00 25.21 33 GLU D CA 1
ATOM 3002 C C . GLU D 1 33 ? -24.323 66.912 4.421 1.00 26.99 33 GLU D C 1
ATOM 3003 O O . GLU D 1 33 ? -23.462 66.502 3.669 1.00 24.75 33 GLU D O 1
ATOM 3009 N N . GLY D 1 34 ? -25.610 66.683 4.233 1.00 29.70 34 GLY D N 1
ATOM 3010 C CA . GLY D 1 34 ? -26.083 66.072 3.018 1.00 33.70 34 GLY D CA 1
ATOM 3011 C C . GLY D 1 34 ? -27.280 66.792 2.438 1.00 36.03 34 GLY D C 1
ATOM 3012 O O . GLY D 1 34 ? -28.076 67.381 3.162 1.00 35.41 34 GLY D O 1
ATOM 3013 N N . LYS D 1 35 ? -27.404 66.699 1.120 1.00 38.87 35 LYS D N 1
ATOM 3014 C CA . LYS D 1 35 ? -28.496 67.288 0.385 1.00 41.94 35 LYS D CA 1
ATOM 3015 C C . LYS D 1 35 ? -29.362 66.178 -0.229 1.00 43.04 35 LYS D C 1
ATOM 3016 O O . LYS D 1 35 ? -28.838 65.177 -0.770 1.00 43.46 35 LYS D O 1
ATOM 3022 N N . GLN D 1 36 ? -30.674 66.367 -0.170 1.00 44.76 36 GLN D N 1
ATOM 3023 C CA . GLN D 1 36 ? -31.610 65.502 -0.901 1.00 47.21 36 GLN D CA 1
ATOM 3024 C C . GLN D 1 36 ? -31.724 65.780 -2.401 1.00 48.98 36 GLN D C 1
ATOM 3025 O O . GLN D 1 36 ? -31.056 66.679 -2.943 1.00 49.31 36 GLN D O 1
ATOM 3031 N N . SER D 1 37 ? -32.563 64.969 -3.059 1.00 51.23 37 SER D N 1
ATOM 3032 C CA . SER D 1 37 ? -32.938 65.136 -4.464 1.00 53.07 37 SER D CA 1
ATOM 3033 C C . SER D 1 37 ? -33.560 66.523 -4.633 1.00 54.07 37 SER D C 1
ATOM 3034 O O . SER D 1 37 ? -33.090 67.329 -5.451 1.00 55.00 37 SER D O 1
ATOM 3037 N N . ALA D 1 38 ? -34.594 66.792 -3.828 1.00 54.64 38 ALA D N 1
ATOM 3038 C CA . ALA D 1 38 ? -35.326 68.061 -3.841 1.00 55.03 38 ALA D CA 1
ATOM 3039 C C . ALA D 1 38 ? -34.532 69.312 -3.357 1.00 54.90 38 ALA D C 1
ATOM 3040 O O 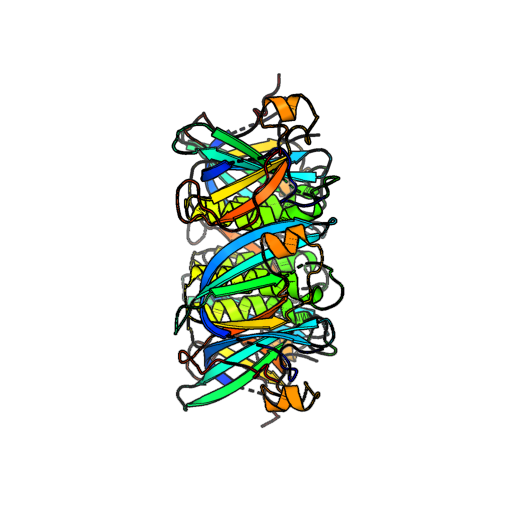. ALA D 1 38 ? -35.082 70.427 -3.317 1.00 55.68 38 ALA D O 1
ATOM 3042 N N . GLY D 1 39 ? -33.255 69.134 -3.002 1.00 54.28 39 GLY D N 1
ATOM 3043 C CA . GLY D 1 39 ? -32.356 70.256 -2.642 1.00 52.92 39 GLY D CA 1
ATOM 3044 C C . GLY D 1 39 ? -32.267 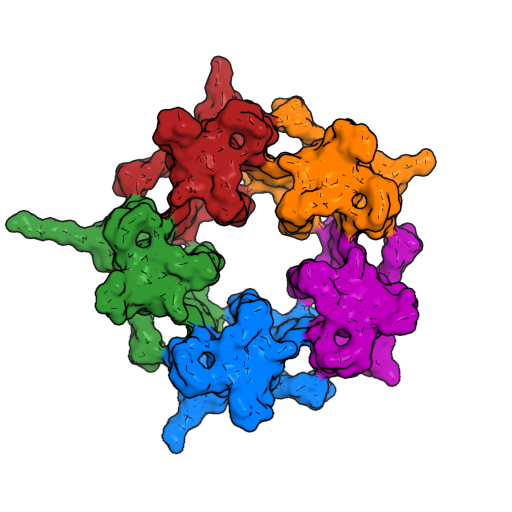70.574 -1.155 1.00 51.97 39 GLY D C 1
ATOM 3045 O O . GLY D 1 39 ? -31.329 71.250 -0.718 1.00 52.03 39 GLY D O 1
ATOM 3046 N N . SER D 1 40 ? -33.265 70.093 -0.400 1.00 50.58 40 SER D N 1
ATOM 3047 C CA . SER D 1 40 ? -33.340 70.119 1.079 1.00 49.35 40 SER D CA 1
ATOM 3048 C C . SER D 1 40 ? -32.098 69.568 1.861 1.00 47.79 40 SER D C 1
ATOM 3049 O O . SER D 1 40 ? -31.473 68.565 1.442 1.00 48.29 40 SER D O 1
ATOM 3052 N N . SER D 1 41 ? -31.808 70.180 3.017 1.00 45.07 41 SER D N 1
ATOM 3053 C CA . SER D 1 41 ? -30.545 70.000 3.754 1.00 42.62 41 SER D CA 1
ATOM 3054 C C . SER D 1 41 ? -30.661 69.349 5.145 1.00 40.26 41 SER D C 1
ATOM 3055 O O . SER D 1 41 ? -31.579 69.660 5.906 1.00 39.87 41 SER D O 1
ATOM 3058 N N . ILE D 1 42 ? -29.707 68.464 5.473 1.00 37.24 42 ILE D N 1
ATOM 3059 C CA . ILE D 1 42 ? -29.548 67.915 6.828 1.00 33.58 42 ILE D CA 1
ATOM 3060 C C . ILE D 1 42 ? -28.083 67.924 7.291 1.00 31.67 42 ILE D C 1
ATOM 3061 O O . ILE D 1 42 ? -27.188 67.587 6.525 1.00 30.79 42 ILE D O 1
ATOM 3066 N N . SER D 1 43 ? -27.847 68.355 8.528 1.00 29.32 43 SER D N 1
ATOM 3067 C CA . SER D 1 43 ? -26.548 68.228 9.186 1.00 28.22 43 SER D CA 1
ATOM 3068 C C . SER D 1 43 ? -26.652 67.370 10.441 1.00 26.81 43 SER D C 1
ATOM 3069 O O . SER D 1 43 ? -27.692 67.341 11.071 1.00 26.37 43 SER D O 1
ATOM 3072 N N . ALA D 1 44 ? -25.553 66.726 10.836 1.00 26.06 44 ALA D N 1
ATOM 3073 C CA . ALA D 1 44 ? -25.513 65.873 12.057 1.00 24.36 44 ALA D CA 1
ATOM 3074 C C . ALA D 1 44 ? -24.083 65.615 12.457 1.00 24.53 44 ALA D C 1
ATOM 3075 O O . ALA D 1 44 ? -23.211 65.421 11.597 1.00 23.24 44 ALA D O 1
ATOM 3077 N N . CYS D 1 45 ? -23.831 65.657 13.762 1.00 25.32 45 CYS D N 1
ATOM 3078 C CA . CYS D 1 45 ? -22.527 65.472 14.324 1.00 26.54 45 CYS D CA 1
ATOM 3079 C C . CYS D 1 45 ? -22.476 64.279 15.242 1.00 26.02 45 CYS D C 1
ATOM 3080 O O . CYS D 1 45 ? -23.393 64.038 16.026 1.00 26.72 45 CYS D O 1
ATOM 3083 N N . SER D 1 46 ? -21.355 63.583 15.215 1.00 24.85 46 SER D N 1
ATOM 3084 C CA . SER D 1 46 ? -21.092 62.563 16.207 1.00 24.56 46 SER D CA 1
ATOM 3085 C C . SER D 1 46 ? -19.854 62.970 17.022 1.00 24.66 46 SER D C 1
ATOM 3086 O O . SER D 1 46 ? -18.850 63.403 16.460 1.00 23.31 46 SER D O 1
ATOM 3097 N N . LYS D 1 48 ? -17.056 61.797 20.107 1.00 27.95 48 LYS D N 1
ATOM 3098 C CA . LYS D 1 48 ? -16.486 60.659 20.811 1.00 29.23 48 LYS D CA 1
ATOM 3099 C C . LYS D 1 48 ? -16.767 60.781 22.293 1.00 30.00 48 LYS D C 1
ATOM 3100 O O . LYS D 1 48 ? -16.569 61.841 22.878 1.00 29.50 48 LYS D O 1
ATOM 3106 N N . ASN D 1 49 ? -17.254 59.701 22.901 1.00 32.20 49 ASN D N 1
ATOM 3107 C CA . ASN D 1 49 ? -17.437 59.668 24.359 1.00 34.32 49 ASN D CA 1
ATOM 3108 C C . ASN D 1 49 ? -18.484 60.642 24.862 1.00 34.60 49 ASN D C 1
ATOM 3109 O O . ASN D 1 49 ? -18.546 60.867 26.069 1.00 36.32 49 ASN D O 1
ATOM 3114 N N . SER D 1 50 ? -19.271 61.239 23.979 1.00 34.43 50 SER D N 1
ATOM 3115 C CA . SER D 1 50 ? -20.209 62.249 24.427 1.00 35.69 50 SER D CA 1
ATOM 3116 C C . SER D 1 50 ? -21.573 61.970 23.921 1.00 35.51 50 SER D C 1
ATOM 3117 O O . SER D 1 50 ? -21.759 61.657 22.732 1.00 35.19 50 SER D O 1
ATOM 3120 N N . SER D 1 51 ? -22.517 62.160 24.856 1.00 35.68 51 SER D N 1
ATOM 3121 C CA . SER D 1 51 ? -23.945 61.807 24.770 1.00 35.63 51 SER D CA 1
ATOM 3122 C C . SER D 1 51 ? -24.119 60.297 24.946 1.00 34.96 51 SER D C 1
ATOM 3123 O O . SER D 1 51 ? -23.143 59.583 25.129 1.00 36.55 51 SER D O 1
ATOM 3126 N N . VAL D 1 52 ? -25.361 59.833 24.907 1.00 33.82 52 VAL D N 1
ATOM 3127 C CA . VAL D 1 52 ? -25.669 58.418 24.885 1.00 32.75 52 VAL D CA 1
ATOM 3128 C C . VAL D 1 52 ? -25.165 57.778 23.562 1.00 30.56 52 VAL D C 1
ATOM 3129 O O . VAL D 1 52 ? -24.861 56.579 23.524 1.00 30.26 52 VAL D O 1
ATOM 3133 N N . TRP D 1 53 ? -25.001 58.611 22.524 1.00 27.96 53 TRP D N 1
ATOM 3134 C CA . TRP D 1 53 ? -24.541 58.164 21.213 1.00 26.28 53 TRP D CA 1
ATOM 3135 C C . TRP D 1 53 ? -23.036 58.129 20.999 1.00 25.36 53 TRP D C 1
ATOM 3136 O O . TRP D 1 53 ? -22.564 57.780 19.913 1.00 25.13 53 TRP D O 1
ATOM 3147 N N . GLY D 1 54 ? -22.285 58.489 22.027 1.00 25.21 54 GLY D N 1
ATOM 3148 C CA . GLY D 1 54 ? -20.820 58.464 21.986 1.00 24.34 54 GLY D CA 1
ATOM 3149 C C . GLY D 1 54 ? -20.156 57.153 21.574 1.00 25.46 54 GLY D C 1
ATOM 3150 O O . GLY D 1 54 ? -19.079 57.162 20.948 1.00 25.06 54 GLY D O 1
ATOM 3151 N N . ALA D 1 55 ? -20.817 56.029 21.887 1.00 23.88 55 ALA D N 1
ATOM 3152 C CA . ALA D 1 55 ? -20.306 54.696 21.651 1.00 23.45 55 ALA D CA 1
ATOM 3153 C C . ALA D 1 55 ? -20.186 54.366 20.187 1.00 23.04 55 ALA D C 1
ATOM 3154 O O . ALA D 1 55 ? -19.436 53.479 19.833 1.00 24.97 55 ALA D O 1
ATOM 3156 N N . SER D 1 56 ? -20.956 55.047 19.352 1.00 22.55 56 SER D N 1
ATOM 3157 C CA . SER D 1 56 ? -20.988 54.832 17.904 1.00 22.96 56 SER D CA 1
ATOM 3158 C C . SER D 1 56 ? -19.974 55.681 17.109 1.00 21.81 56 SER D C 1
ATOM 3159 O O . SER D 1 56 ? -19.884 55.542 15.889 1.00 20.55 56 SER D O 1
ATOM 3162 N N . PHE D 1 57 ? -19.274 56.598 17.777 1.00 20.83 57 PHE D N 1
ATOM 3163 C CA . PHE D 1 57 ? -18.376 57.554 17.062 1.00 20.74 57 PHE D CA 1
ATOM 3164 C C . PHE D 1 57 ? -17.469 56.920 15.957 1.00 20.53 57 PHE D C 1
ATOM 3165 O O . PHE D 1 57 ? -17.475 57.342 14.801 1.00 18.47 57 PHE D O 1
ATOM 3173 N N . SER D 1 58 ? -16.655 55.946 16.341 1.00 21.62 58 SER D N 1
ATOM 3174 C CA . SER D 1 58 ? -15.681 55.341 15.420 1.00 22.63 58 SER D CA 1
ATOM 3175 C C . SER D 1 58 ? -16.326 54.653 14.207 1.00 22.38 58 SER D C 1
ATOM 3176 O O . SER D 1 58 ? -15.845 54.814 13.079 1.00 22.32 58 SER D O 1
ATOM 3179 N N . THR D 1 59 ? -17.368 53.844 14.465 1.00 21.70 59 THR D N 1
ATOM 3180 C CA . THR D 1 59 ? -18.183 53.194 13.421 1.00 21.89 59 THR D CA 1
ATOM 3181 C C . THR D 1 59 ? -18.842 54.194 12.491 1.00 21.08 59 THR D C 1
ATOM 3182 O O . THR D 1 59 ? -18.796 54.008 11.274 1.00 20.69 59 THR D O 1
ATOM 3186 N N . LEU D 1 60 ? -19.457 55.231 13.059 1.00 20.41 60 LEU D N 1
ATOM 3187 C CA . LEU D 1 60 ? -20.120 56.278 12.264 1.00 20.46 60 LEU D CA 1
ATOM 3188 C C . LEU D 1 60 ? -19.106 57.117 11.421 1.00 21.16 60 LEU D C 1
ATOM 3189 O O . LEU D 1 60 ? -19.370 57.458 10.242 1.00 22.24 60 LEU D O 1
ATOM 3194 N N . TYR D 1 61 ? -17.970 57.459 12.012 1.00 20.33 61 TYR D N 1
ATOM 3195 C CA . TYR D 1 61 ? -16.906 58.185 11.267 1.00 20.94 61 TYR D CA 1
ATOM 3196 C C . TYR D 1 61 ? -16.454 57.428 10.015 1.00 19.95 61 TYR D C 1
ATOM 3197 O O . TYR D 1 61 ? -16.408 57.973 8.908 1.00 20.08 61 TYR D O 1
ATOM 3206 N N . ASN D 1 62 ? -16.114 56.171 10.224 1.00 20.33 62 ASN D N 1
ATOM 3207 C CA . ASN D 1 62 ? -15.699 55.246 9.202 1.00 20.52 62 ASN D CA 1
ATOM 3208 C C . ASN D 1 62 ? -16.722 55.098 8.106 1.00 19.66 62 ASN D C 1
ATOM 3209 O O . ASN D 1 62 ? -16.386 55.171 6.919 1.00 18.69 62 ASN D O 1
ATOM 3214 N N . GLN D 1 63 ? -17.989 54.927 8.501 1.00 18.41 63 GLN D N 1
ATOM 3215 C CA . GLN D 1 63 ? -19.066 54.686 7.572 1.00 18.30 63 GLN D CA 1
ATOM 3216 C C . GLN D 1 63 ? -19.456 55.987 6.843 1.00 17.53 63 GLN D C 1
ATOM 3217 O O . GLN D 1 63 ? -19.706 55.977 5.618 1.00 17.48 63 GLN D O 1
ATOM 3223 N N . ALA D 1 64 ? -19.475 57.100 7.570 1.00 16.47 64 ALA D N 1
ATOM 3224 C CA . ALA D 1 64 ? -19.720 58.427 6.958 1.00 16.72 64 ALA D CA 1
ATOM 3225 C C . ALA D 1 64 ? -18.631 58.807 5.932 1.00 15.80 64 ALA D C 1
ATOM 3226 O O . ALA D 1 64 ? -18.964 59.237 4.856 1.00 16.87 64 ALA D O 1
ATOM 3228 N N . LEU D 1 65 ? -17.359 58.629 6.262 1.00 17.16 65 LEU D N 1
ATOM 3229 C CA . LEU D 1 65 ? -16.263 58.883 5.303 1.00 16.38 65 LEU D CA 1
ATOM 3230 C C . LEU D 1 65 ? -16.295 57.954 4.053 1.00 17.81 65 LEU D C 1
ATOM 3231 O O . LEU D 1 65 ? -16.079 58.430 2.895 1.00 17.67 65 LEU D O 1
ATOM 3236 N N . TYR D 1 66 ? -16.618 56.673 4.275 1.00 16.34 66 TYR D N 1
ATOM 3237 C CA . TYR D 1 66 ? -16.918 55.739 3.171 1.00 16.44 66 TYR D CA 1
ATOM 3238 C C . TYR D 1 66 ? -17.994 56.308 2.220 1.00 16.82 66 TYR D C 1
ATOM 3239 O O . TYR D 1 66 ? -17.777 56.408 1.029 1.00 16.29 66 TYR D O 1
ATOM 3248 N N . PHE D 1 67 ? -19.157 56.666 2.759 1.00 16.90 67 PHE D N 1
ATOM 3249 C CA . PHE D 1 67 ? -20.240 57.176 1.952 1.00 17.42 67 PHE D CA 1
ATOM 3250 C C . PHE D 1 67 ? -19.935 58.518 1.315 1.00 17.72 67 PHE D C 1
ATOM 3251 O O . PHE D 1 67 ? -20.441 58.810 0.193 1.00 18.21 67 PHE D O 1
ATOM 3259 N N . TYR D 1 68 ? -19.183 59.360 2.017 1.00 16.91 68 TYR D N 1
ATOM 3260 C CA . TYR D 1 68 ? -18.725 60.631 1.420 1.00 18.57 68 TYR D CA 1
ATOM 3261 C C . TYR D 1 68 ? -17.866 60.314 0.179 1.00 18.68 68 TYR D C 1
ATOM 3262 O O . TYR D 1 68 ? -18.003 60.956 -0.877 1.00 19.17 68 TYR D O 1
ATOM 3271 N N . THR D 1 69 ? -17.061 59.262 0.289 1.00 18.37 69 THR D N 1
ATOM 3272 C CA . THR D 1 69 ? -16.167 58.848 -0.778 1.00 19.57 69 THR D CA 1
ATOM 3273 C C . THR D 1 69 ? -16.948 58.280 -1.994 1.00 19.88 69 THR D C 1
ATOM 3274 O O . THR D 1 69 ? -16.636 58.662 -3.124 1.00 20.56 69 THR D O 1
ATOM 3278 N N . THR D 1 70 ? -17.930 57.386 -1.786 1.00 19.32 70 THR D N 1
ATOM 3279 C CA . THR D 1 70 ? -18.705 56.841 -2.942 1.00 20.72 70 THR D CA 1
ATOM 3280 C C . THR D 1 70 ? -19.672 57.824 -3.570 1.00 21.39 70 THR D C 1
ATOM 3281 O O . THR D 1 70 ? -19.992 57.720 -4.761 1.00 22.86 70 THR D O 1
ATOM 3285 N N . GLY D 1 71 ? -20.171 58.743 -2.758 1.00 21.73 71 GLY D N 1
ATOM 3286 C CA . GLY D 1 71 ? -21.142 59.711 -3.180 1.00 23.30 71 GLY D CA 1
ATOM 3287 C C . GLY D 1 71 ? -22.543 59.150 -3.360 1.00 24.35 71 GLY D C 1
ATOM 3288 O O . GLY D 1 71 ? -23.381 59.828 -3.920 1.00 24.72 71 GLY D O 1
ATOM 3289 N N . GLN D 1 72 ? -22.791 57.912 -2.923 1.00 24.95 72 GLN D N 1
ATOM 3290 C CA . GLN D 1 72 ? -24.130 57.275 -3.033 1.00 24.29 72 GLN D CA 1
ATOM 3291 C C . GLN D 1 72 ? -25.148 57.908 -2.082 1.00 23.93 72 GLN D C 1
ATOM 3292 O O . GLN D 1 72 ? -24.757 58.485 -1.045 1.00 23.06 72 GLN D O 1
ATOM 3298 N N . PRO D 1 73 ? -26.448 57.824 -2.440 1.00 23.95 73 PRO D N 1
ATOM 3299 C CA . PRO D 1 73 ? -27.496 58.281 -1.563 1.00 24.36 73 PRO D CA 1
ATOM 3300 C C . PRO D 1 73 ? -27.687 57.338 -0.412 1.00 23.97 73 PRO D C 1
ATOM 3301 O O . PRO D 1 73 ? -27.690 56.120 -0.587 1.00 25.29 73 PRO D O 1
ATOM 3305 N N . VAL D 1 74 ? -27.755 57.905 0.785 1.00 23.84 74 VAL D N 1
ATOM 3306 C CA . VAL D 1 74 ? -27.862 57.160 2.012 1.00 22.46 74 VAL D CA 1
ATOM 3307 C C . VAL D 1 74 ? -28.976 57.738 2.899 1.00 23.08 74 VAL D C 1
ATOM 3308 O O . VAL D 1 74 ? -29.544 58.788 2.609 1.00 23.81 74 VAL D O 1
ATOM 3312 N N . ARG D 1 75 ? -29.281 57.049 3.995 1.00 21.34 75 ARG D N 1
ATOM 3313 C CA . ARG D 1 75 ? -30.199 57.572 4.983 1.00 21.19 75 ARG D CA 1
ATOM 3314 C C . ARG D 1 75 ? -29.404 58.076 6.176 1.00 20.82 75 ARG D C 1
ATOM 3315 O O . ARG D 1 75 ? -28.532 57.339 6.665 1.00 19.51 75 ARG D O 1
ATOM 3323 N N . ILE D 1 76 ? -29.712 59.303 6.629 1.00 21.05 76 ILE D N 1
ATOM 3324 C CA . ILE D 1 76 ? -29.139 59.862 7.858 1.00 22.22 76 ILE D CA 1
ATOM 3325 C C . ILE D 1 76 ? -30.170 59.748 8.959 1.00 22.57 76 ILE D C 1
ATOM 3326 O O . ILE D 1 76 ? -31.275 60.309 8.861 1.00 21.98 76 ILE D O 1
ATOM 3331 N N . TYR D 1 77 ? -29.816 58.994 9.989 1.00 21.51 77 TYR D N 1
ATOM 3332 C CA . TYR D 1 77 ? -30.594 58.956 11.215 1.00 21.71 77 TYR D CA 1
ATOM 3333 C C . TYR D 1 77 ? -30.014 59.952 12.204 1.00 20.84 77 TYR D C 1
ATOM 3334 O O . TYR D 1 77 ? -28.823 59.922 12.500 1.00 19.43 77 TYR D O 1
ATOM 3343 N N . TYR D 1 78 ? -30.855 60.787 12.780 1.00 22.02 78 TYR D N 1
ATOM 3344 C CA . TYR D 1 78 ? -30.351 61.841 13.673 1.00 23.28 78 TYR D CA 1
ATOM 3345 C C . TYR D 1 78 ? -31.238 61.998 14.888 1.00 23.99 78 TYR D C 1
ATOM 3346 O O . TYR D 1 78 ? -32.383 61.550 14.890 1.00 24.37 78 TYR D O 1
ATOM 3355 N N . GLU D 1 79 ? -30.718 62.664 15.912 1.00 25.46 79 GLU D N 1
ATOM 3356 C CA . GLU D 1 79 ? -31.504 63.052 17.064 1.00 27.77 79 GLU D CA 1
ATOM 3357 C C . GLU D 1 79 ? -31.309 64.565 17.346 1.00 26.80 79 GLU D C 1
ATOM 3358 O O . GLU D 1 79 ? -30.241 64.974 17.751 1.00 24.71 79 GLU D O 1
ATOM 3364 N N . PRO D 1 80 ? -32.350 65.388 17.098 1.00 27.50 80 PRO D N 1
ATOM 3365 C CA . PRO D 1 80 ? -32.266 66.835 17.361 1.00 28.37 80 PRO D CA 1
ATOM 3366 C C . PRO D 1 80 ? -32.084 67.146 18.852 1.00 29.27 80 PRO D C 1
ATOM 3367 O O . PRO D 1 80 ? -32.551 66.375 19.702 1.00 29.07 80 PRO D O 1
ATOM 3371 N N . GLY D 1 81 ? -31.350 68.220 19.167 1.00 29.49 81 GLY D N 1
ATOM 3372 C CA . GLY D 1 81 ? -31.365 68.777 20.515 1.00 29.16 81 GLY D CA 1
ATOM 3373 C C . GLY D 1 81 ? -30.277 68.303 21.420 1.00 29.63 81 GLY D C 1
ATOM 3374 O O . GLY D 1 81 ? -30.170 68.747 22.560 1.00 30.72 81 GLY D O 1
ATOM 3375 N N . VAL D 1 82 ? -29.424 67.430 20.907 1.00 29.60 82 VAL D N 1
ATOM 3376 C CA . VAL D 1 82 ? -28.378 66.810 21.708 1.00 28.81 82 VAL D CA 1
ATOM 3377 C C . VAL D 1 82 ? -27.199 67.734 22.045 1.00 29.56 82 VAL D C 1
ATOM 3378 O O . VAL D 1 82 ? -26.702 67.711 23.188 1.00 28.83 82 VAL D O 1
ATOM 3382 N N . TRP D 1 83 ? -26.700 68.501 21.061 1.00 29.30 83 TRP D N 1
ATOM 3383 C CA . TRP D 1 83 ? -25.555 69.398 21.332 1.00 28.85 83 TRP D CA 1
ATOM 3384 C C . TRP D 1 83 ? -26.175 70.726 21.801 1.00 29.91 83 TRP D C 1
ATOM 3385 O O . TRP D 1 83 ? -27.143 71.181 21.206 1.00 29.67 83 TRP D O 1
ATOM 3396 N N . THR D 1 84 ? -25.664 71.291 22.908 1.00 31.77 84 THR D N 1
ATOM 3397 C CA . THR D 1 84 ? -26.298 72.484 23.557 1.00 33.51 84 THR D CA 1
ATOM 3398 C C . THR D 1 84 ? -25.457 73.794 23.594 1.00 33.71 84 THR D C 1
ATOM 3399 O O . THR D 1 84 ? -26.045 74.873 23.702 1.00 33.62 84 THR D O 1
ATOM 3403 N N . TYR D 1 85 ? -24.117 73.688 23.498 1.00 34.38 85 TYR D N 1
ATOM 3404 C CA . TYR D 1 85 ? -23.184 74.854 23.469 1.00 34.28 85 TYR D CA 1
ATOM 3405 C C . TYR D 1 85 ? -23.539 75.761 22.292 1.00 34.47 85 TYR D C 1
ATOM 3406 O O . TYR D 1 85 ? -23.399 75.348 21.121 1.00 33.97 85 TYR D O 1
ATOM 3415 N N . PRO D 1 86 ? -24.085 76.970 22.592 1.00 33.50 86 PRO D N 1
ATOM 3416 C CA . PRO D 1 86 ? -24.686 77.807 21.551 1.00 32.21 86 PRO D CA 1
ATOM 3417 C C . PRO D 1 86 ? -23.794 78.169 20.337 1.00 30.54 86 PRO D C 1
ATOM 3418 O O . PRO D 1 86 ? -24.308 78.207 19.227 1.00 30.57 86 PRO D O 1
ATOM 3422 N N . PRO D 1 87 ? -22.486 78.459 20.540 1.00 29.72 87 PRO D N 1
ATOM 3423 C CA . PRO D 1 87 ? -21.613 78.703 19.361 1.00 29.14 87 PRO D CA 1
ATOM 3424 C C . PRO D 1 87 ? -21.433 77.443 18.487 1.00 28.34 87 PRO D C 1
ATOM 3425 O O . PRO D 1 87 ? -21.483 77.546 17.256 1.00 28.64 87 PRO D O 1
ATOM 3429 N N . PHE D 1 88 ? -21.303 76.271 19.114 1.00 28.46 88 PHE D N 1
ATOM 3430 C CA . PHE D 1 88 ? -21.289 74.976 18.376 1.00 27.25 88 PHE D CA 1
ATOM 3431 C C . PHE D 1 88 ? -22.593 74.807 17.596 1.00 27.09 88 PHE D C 1
ATOM 3432 O O . PHE D 1 88 ? -22.573 74.635 16.371 1.00 26.64 88 PHE D O 1
ATOM 3440 N N . VAL D 1 89 ? -23.737 74.927 18.271 1.00 27.50 89 VAL D N 1
ATOM 3441 C CA . VAL D 1 89 ? -25.033 74.800 17.596 1.00 27.88 89 VAL D CA 1
ATOM 3442 C C . VAL D 1 89 ? -25.227 75.764 16.390 1.00 28.97 89 VAL D C 1
ATOM 3443 O O . VAL D 1 89 ? -25.811 75.377 15.361 1.00 28.18 89 VAL D O 1
ATOM 3447 N N . LYS D 1 90 ? -24.758 77.010 16.527 1.00 29.86 90 LYS D N 1
ATOM 3448 C CA . LYS D 1 90 ? -24.948 78.050 15.481 1.00 31.64 90 LYS D CA 1
ATOM 3449 C C . LYS D 1 90 ? -24.072 77.769 14.269 1.00 30.72 90 LYS D C 1
ATOM 3450 O O . LYS D 1 90 ? -24.516 77.839 13.117 1.00 32.12 90 LYS D O 1
ATOM 3456 N N . ALA D 1 91 ? -22.811 77.466 14.551 1.00 30.20 91 ALA D N 1
ATOM 3457 C CA . ALA D 1 91 ? -21.854 77.056 13.541 1.00 29.09 91 ALA D CA 1
ATOM 3458 C C . ALA D 1 91 ? -22.216 75.730 12.824 1.00 29.21 91 ALA D C 1
ATOM 3459 O O . ALA D 1 91 ? -22.048 75.606 11.605 1.00 29.96 91 ALA D O 1
ATOM 3461 N N . LEU D 1 92 ? -22.767 74.760 13.560 1.00 28.78 92 LEU D N 1
ATOM 3462 C CA . LEU D 1 92 ? -22.970 73.410 13.017 1.00 27.88 92 LEU D CA 1
ATOM 3463 C C . LEU D 1 92 ? -24.447 72.939 13.098 1.00 27.52 92 LEU D C 1
ATOM 3464 O O . LEU D 1 92 ? -25.267 73.250 12.208 1.00 27.67 92 LEU D O 1
ATOM 3469 N N . THR D 1 93 ? -24.784 72.215 14.162 1.00 27.07 93 THR D N 1
ATOM 3470 C CA . THR D 1 93 ? -26.145 71.680 14.337 1.00 26.05 93 THR D CA 1
ATOM 3471 C C . THR D 1 93 ? -26.312 71.208 15.768 1.00 26.28 93 THR D C 1
ATOM 3472 O O . THR D 1 93 ? -25.336 70.998 16.455 1.00 26.14 93 THR D O 1
ATOM 3476 N N . SER D 1 94 ? -27.553 71.044 16.211 1.00 26.00 94 SER D N 1
ATOM 3477 C CA . SER D 1 94 ? -27.822 70.367 17.473 1.00 25.04 94 SER D CA 1
ATOM 3478 C C . SER D 1 94 ? -27.982 68.846 17.261 1.00 24.18 94 SER D C 1
ATOM 3479 O O . SER D 1 94 ? -27.905 68.088 18.214 1.00 22.68 94 SER D O 1
ATOM 3482 N N . ASN D 1 95 ? -28.186 68.423 16.000 1.00 23.93 95 ASN D N 1
ATOM 3483 C CA . ASN D 1 95 ? -28.403 67.025 15.628 1.00 22.73 95 ASN D CA 1
ATOM 3484 C C . ASN D 1 95 ? -27.228 66.089 15.959 1.00 23.40 95 ASN D C 1
ATOM 3485 O O . ASN D 1 95 ? -26.091 66.278 15.454 1.00 23.50 95 ASN D O 1
ATOM 3490 N N . ALA D 1 96 ? -27.485 65.058 16.780 1.00 21.70 96 ALA D N 1
ATOM 3491 C CA . ALA D 1 96 ? -26.552 63.926 16.875 1.00 20.89 96 ALA D CA 1
ATOM 3492 C C . ALA D 1 96 ? -26.787 63.000 15.708 1.00 20.57 96 ALA D C 1
ATOM 3493 O O . ALA D 1 96 ? -27.927 62.784 15.325 1.00 21.11 96 ALA D O 1
ATOM 3495 N N . LEU D 1 97 ? -25.703 62.461 15.142 1.00 20.64 97 LEU D N 1
ATOM 3496 C CA . LEU D 1 97 ? -25.765 61.398 14.117 1.00 20.08 97 LEU D CA 1
ATOM 3497 C C . LEU D 1 97 ? -25.899 60.114 14.867 1.00 19.10 97 LEU D C 1
ATOM 3498 O O . LEU D 1 97 ? -25.086 59.871 15.749 1.00 19.95 97 LEU D O 1
ATOM 3503 N N . VAL D 1 98 ? -26.882 59.279 14.502 1.00 20.27 98 VAL D N 1
ATOM 3504 C CA . VAL D 1 98 ? -27.179 58.084 15.307 1.00 19.92 98 VAL D CA 1
ATOM 3505 C C . VAL D 1 98 ? -27.258 56.778 14.499 1.00 19.76 98 VAL D C 1
ATOM 3506 O O . VAL D 1 98 ? -27.468 55.706 15.082 1.00 18.84 98 VAL D O 1
ATOM 3510 N N . GLY D 1 99 ? -27.114 56.875 13.183 1.00 18.26 99 GLY D N 1
ATOM 3511 C CA . GLY D 1 99 ? -26.997 55.693 12.341 1.00 19.10 99 GL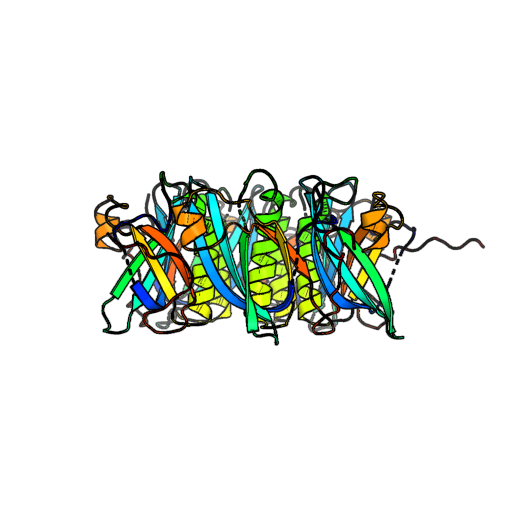Y D CA 1
ATOM 3512 C C . GLY D 1 99 ? -26.947 56.136 10.916 1.00 19.67 99 GLY D C 1
ATOM 3513 O O . GLY D 1 99 ? -27.130 57.321 10.672 1.00 21.95 99 GLY D O 1
ATOM 3514 N N . LEU D 1 100 ? -26.706 55.194 9.993 1.00 19.99 100 LEU D N 1
ATOM 3515 C CA . LEU D 1 100 ? -26.592 55.415 8.537 1.00 20.03 100 LEU D CA 1
ATOM 3516 C C . LEU D 1 100 ? -27.035 54.156 7.795 1.00 20.27 100 LEU D C 1
ATOM 3517 O O . LEU D 1 100 ? -26.812 53.031 8.285 1.00 20.68 100 LEU D O 1
ATOM 3522 N N . SER D 1 101 ? -27.621 54.330 6.605 1.00 20.54 101 SER D N 1
ATOM 3523 C CA . SER D 1 101 ? -28.044 53.204 5.753 1.00 20.53 101 SER D CA 1
ATOM 3524 C C . SER D 1 101 ? -27.857 53.501 4.289 1.00 21.04 101 SER D C 1
ATOM 3525 O O . SER D 1 101 ? -27.987 54.641 3.874 1.00 20.33 101 SER D O 1
ATOM 3528 N N . THR D 1 102 ? -27.606 52.458 3.501 1.00 20.58 102 THR D N 1
ATOM 3529 C CA . THR D 1 102 ? -27.639 52.543 2.069 1.00 22.16 102 THR D CA 1
ATOM 3530 C C . THR D 1 102 ? -29.112 52.635 1.634 1.00 24.06 102 THR D C 1
ATOM 3531 O O . THR D 1 102 ? -30.008 52.208 2.363 1.00 23.91 102 THR D O 1
ATOM 3535 N N . CYS D 1 103 ? -29.347 53.167 0.432 1.00 25.82 103 CYS D N 1
ATOM 3536 C CA . CYS D 1 103 ? -30.695 53.373 -0.079 1.00 28.45 103 CYS D CA 1
ATOM 3537 C C . CYS D 1 103 ? -30.867 52.691 -1.403 1.00 29.63 103 CYS D C 1
ATOM 3538 O O . CYS D 1 103 ? -29.934 52.675 -2.189 1.00 30.89 103 CYS D O 1
ATOM 3541 N N . THR D 1 104 ? -32.065 52.130 -1.634 1.00 30.70 104 THR D N 1
ATOM 3542 C CA . THR D 1 104 ? -32.445 51.562 -2.921 1.00 32.28 104 THR D CA 1
ATOM 3543 C C . THR D 1 104 ? -33.142 52.586 -3.839 1.00 32.12 104 THR D C 1
ATOM 3544 O O . THR D 1 104 ? -32.913 52.597 -5.050 1.00 33.11 104 THR D O 1
ATOM 3548 N N . THR D 1 105 ? -33.981 53.440 -3.266 1.00 32.92 105 THR D N 1
ATOM 3549 C CA . THR D 1 105 ? -34.577 54.593 -3.985 1.00 32.89 105 THR D CA 1
ATOM 3550 C C . THR D 1 105 ? -34.389 55.799 -3.099 1.00 33.12 105 THR D C 1
ATOM 3551 O O . THR D 1 105 ? -33.731 55.705 -2.086 1.00 33.05 105 THR D O 1
ATOM 3555 N N . SER D 1 106 ? -35.002 56.924 -3.456 1.00 34.62 106 SER D N 1
ATOM 3556 C CA . SER D 1 106 ? -34.838 58.149 -2.692 1.00 35.49 106 SER D CA 1
ATOM 3557 C C . SER D 1 106 ? -35.602 58.097 -1.367 1.00 35.19 106 SER D C 1
ATOM 3558 O O . SER D 1 106 ? -35.333 58.886 -0.477 1.00 35.53 106 SER D O 1
ATOM 3561 N N . THR D 1 107 ? -36.583 57.202 -1.250 1.00 35.45 107 THR D N 1
ATOM 3562 C CA . THR D 1 107 ? -37.313 57.051 0.017 1.00 35.85 107 THR D CA 1
ATOM 3563 C C . THR D 1 107 ? -37.147 55.632 0.620 1.00 35.78 107 THR D C 1
ATOM 3564 O O . THR D 1 107 ? -37.321 55.457 1.820 1.00 36.11 107 THR D O 1
ATOM 3568 N N . GLU D 1 108 ? -36.822 54.634 -0.205 1.00 35.51 108 GLU D N 1
ATOM 3569 C CA . GLU D 1 108 ? -36.577 53.269 0.300 1.00 35.56 108 GLU D CA 1
ATOM 3570 C C . GLU D 1 108 ? -35.096 52.958 0.608 1.00 34.01 108 GLU D C 1
ATOM 3571 O O . GLU D 1 108 ? -34.275 52.819 -0.286 1.00 33.20 108 GLU D O 1
ATOM 3577 N N . CYS D 1 109 ? -34.793 52.806 1.891 1.00 33.35 109 CYS D N 1
ATOM 3578 C CA . CYS D 1 109 ? -33.454 52.468 2.363 1.00 31.76 109 CYS D CA 1
ATOM 3579 C C . CYS D 1 109 ? -33.464 51.248 3.284 1.00 32.04 109 CYS D C 1
ATOM 3580 O O . CYS D 1 109 ? -34.526 50.820 3.750 1.00 32.00 109 CYS D O 1
ATOM 3583 N N . PHE D 1 110 ? -32.284 50.683 3.536 1.00 30.65 110 PHE D N 1
ATOM 3584 C CA . PHE D 1 110 ? -32.122 49.504 4.413 1.00 30.53 110 PHE D CA 1
ATOM 3585 C C . PHE D 1 110 ? -32.143 49.945 5.887 1.00 29.94 110 PHE D C 1
ATOM 3586 O O . PHE D 1 110 ? -31.511 50.918 6.247 1.00 31.73 110 PHE D O 1
ATOM 3594 N N . GLY D 1 111 ? -32.909 49.287 6.744 1.00 28.44 111 GLY D N 1
ATOM 3595 C CA . GLY D 1 111 ? -32.835 49.612 8.165 1.00 26.62 111 GLY D CA 1
ATOM 3596 C C . GLY D 1 111 ? -34.201 49.949 8.741 1.00 25.96 111 GLY D C 1
ATOM 3597 O O . GLY D 1 111 ? -35.206 49.908 8.017 1.00 24.55 111 GLY D O 1
ATOM 3598 N N . PRO D 1 112 ? -34.239 50.297 10.038 1.00 26.14 112 PRO D N 1
ATOM 3599 C CA . PRO D 1 112 ? -35.479 50.679 10.726 1.00 26.84 112 PRO D CA 1
ATOM 3600 C C . PRO D 1 112 ? -35.947 52.059 10.281 1.00 28.49 112 PRO D C 1
ATOM 3601 O O . PRO D 1 112 ? -35.162 52.852 9.777 1.00 27.33 112 PRO D O 1
ATOM 3605 N N . ASP D 1 113 ? -37.231 52.320 10.472 1.00 30.68 113 ASP D N 1
ATOM 3606 C CA . ASP D 1 113 ? -37.783 53.655 10.376 1.00 33.35 113 ASP D CA 1
ATOM 3607 C C . ASP D 1 113 ? -37.510 54.339 11.702 1.00 33.42 113 ASP D C 1
ATOM 3608 O O . ASP D 1 113 ? -37.660 53.731 12.734 1.00 35.88 113 ASP D O 1
ATOM 3613 N N . ARG D 1 114 ? -37.045 55.575 11.668 1.00 33.11 114 ARG D N 1
ATOM 3614 C CA . ARG D 1 114 ? -36.928 56.396 12.856 1.00 32.25 114 ARG D CA 1
ATOM 3615 C C . ARG D 1 114 ? -37.856 57.596 12.607 1.00 34.56 114 ARG D C 1
ATOM 3616 O O . ARG D 1 114 ? -37.428 58.628 12.058 1.00 33.60 114 ARG D O 1
ATOM 3624 N N . LYS D 1 115 ? -39.131 57.411 12.965 1.00 36.85 115 LYS D N 1
ATOM 3625 C CA . LYS D 1 115 ? -40.178 58.444 12.884 1.00 40.06 115 LYS D CA 1
ATOM 3626 C C . LYS D 1 115 ? -40.969 58.511 14.197 1.00 41.55 115 LYS D C 1
ATOM 3627 O O . LYS D 1 115 ? -41.354 57.470 14.728 1.00 40.72 115 LYS D O 1
ATOM 3633 N N . LYS D 1 116 ? -41.199 59.730 14.687 1.00 43.94 116 LYS D N 1
ATOM 3634 C CA . LYS D 1 116 ? -42.152 60.061 15.771 1.00 46.92 116 LYS D CA 1
ATOM 3635 C C . LYS D 1 116 ? -43.544 59.444 15.467 1.00 48.54 116 LYS D C 1
ATOM 3636 O O . LYS D 1 116 ? -44.074 59.601 14.362 1.00 48.90 116 LYS D O 1
ATOM 3642 N N . ASN D 1 117 ? -44.124 58.748 16.444 1.00 50.16 117 ASN D N 1
ATOM 3643 C CA . ASN D 1 117 ? -45.162 57.742 16.179 1.00 51.54 117 ASN D CA 1
ATOM 3644 C C . ASN D 1 117 ? -46.608 58.262 16.236 1.00 52.23 117 ASN D C 1
ATOM 3645 O O . ASN D 1 117 ? -47.050 59.073 15.405 1.00 52.69 117 ASN D O 1
ATOM 3650 N N . GLU E 1 1 ? 10.265 33.325 20.400 1.00 23.23 1 GLU E N 1
ATOM 3651 C CA . GLU E 1 1 ? 9.801 32.823 19.076 1.00 23.10 1 GLU E CA 1
ATOM 3652 C C . GLU E 1 1 ? 9.978 33.954 18.098 1.00 22.09 1 GLU E C 1
ATOM 3653 O O . GLU E 1 1 ? 9.918 35.121 18.499 1.00 22.77 1 GLU E O 1
ATOM 3659 N N . TRP E 1 2 ? 10.253 33.609 16.841 1.00 20.61 2 TRP E N 1
ATOM 3660 C CA . TRP E 1 2 ? 10.396 34.612 15.790 1.00 19.51 2 TRP E CA 1
ATOM 3661 C C . TRP E 1 2 ? 9.976 33.978 14.469 1.00 19.01 2 TRP E C 1
ATOM 3662 O O . TRP E 1 2 ? 10.226 32.817 14.237 1.00 18.99 2 TRP E O 1
ATOM 3673 N N . THR E 1 3 ? 9.293 34.766 13.638 1.00 17.50 3 THR E N 1
ATOM 3674 C CA . THR E 1 3 ? 8.966 34.407 12.265 1.00 17.58 3 THR E CA 1
ATOM 3675 C C . THR E 1 3 ? 10.141 33.728 11.611 1.00 17.71 3 THR E C 1
ATOM 3676 O O . THR E 1 3 ? 9.986 32.746 10.922 1.00 18.60 3 THR E O 1
ATOM 3680 N N . GLY E 1 4 ? 11.359 34.219 11.869 1.00 18.99 4 GLY E N 1
ATOM 3681 C CA . GLY E 1 4 ? 12.544 33.691 11.208 1.00 20.12 4 GLY E CA 1
ATOM 3682 C C . GLY E 1 4 ? 13.303 32.556 11.912 1.00 21.60 4 GLY E C 1
ATOM 3683 O O . GLY E 1 4 ? 14.422 32.239 11.502 1.00 20.91 4 GLY E O 1
ATOM 3684 N N . ASP E 1 5 ? 12.720 31.937 12.943 1.00 22.53 5 ASP E N 1
ATOM 3685 C CA . ASP E 1 5 ? 13.394 30.767 13.605 1.00 24.92 5 ASP E CA 1
ATOM 3686 C C . ASP E 1 5 ? 13.602 29.630 12.621 1.00 26.15 5 ASP E C 1
ATOM 3687 O O . ASP E 1 5 ? 12.874 29.536 11.612 1.00 25.37 5 ASP E O 1
ATOM 3692 N N . ALA E 1 6 ? 14.598 28.778 12.917 1.00 26.89 6 ALA E N 1
ATOM 3693 C CA . ALA E 1 6 ? 14.985 27.701 12.011 1.00 28.62 6 ALA E CA 1
ATOM 3694 C C . ALA E 1 6 ? 14.002 26.544 12.149 1.00 29.48 6 ALA E C 1
ATOM 3695 O O . ALA E 1 6 ? 14.319 25.518 12.756 1.00 30.20 6 ALA E O 1
ATOM 3697 N N . ARG E 1 7 ? 12.800 26.722 11.591 1.00 29.33 7 ARG E N 1
ATOM 3698 C CA . ARG E 1 7 ? 11.707 25.765 11.740 1.00 30.61 7 ARG E CA 1
ATOM 3699 C C . ARG E 1 7 ? 10.862 25.722 10.454 1.00 29.10 7 ARG E C 1
ATOM 3700 O O . ARG E 1 7 ? 10.941 26.634 9.651 1.00 27.54 7 ARG E O 1
ATOM 3708 N N . ASP E 1 8 ? 10.071 24.667 10.266 1.00 27.68 8 ASP E N 1
ATOM 3709 C CA . ASP E 1 8 ? 8.999 24.641 9.266 1.00 26.72 8 ASP E CA 1
ATOM 3710 C C . ASP E 1 8 ? 8.011 25.799 9.476 1.00 24.84 8 ASP E C 1
ATOM 3711 O O . ASP E 1 8 ? 7.578 26.012 10.619 1.00 23.92 8 ASP E O 1
ATOM 3716 N N . GLY E 1 9 ? 7.618 26.533 8.435 1.00 22.14 9 GLY E N 1
ATOM 3717 C CA . GLY E 1 9 ? 8.185 26.544 7.082 1.00 22.47 9 GLY E CA 1
ATOM 3718 C C . GLY E 1 9 ? 7.728 27.840 6.396 1.00 22.22 9 GLY E C 1
ATOM 3719 O O . GLY E 1 9 ? 7.104 28.682 7.023 1.00 20.48 9 GLY E O 1
ATOM 3728 N N . PHE E 1 11 ? 6.279 29.319 2.252 1.00 24.10 11 PHE E N 1
ATOM 3729 C CA . PHE E 1 11 ? 6.084 29.060 0.831 1.00 24.77 11 PHE E CA 1
ATOM 3730 C C . PHE E 1 11 ? 6.223 30.408 0.122 1.00 24.05 11 PHE E C 1
ATOM 3731 O O . PHE E 1 11 ? 5.666 31.382 0.604 1.00 23.80 11 PHE E O 1
ATOM 3739 N N . SER E 1 12 ? 6.954 30.458 -1.001 1.00 22.85 12 SER E N 1
ATOM 3740 C CA . SER E 1 12 ? 7.239 31.704 -1.730 1.00 22.71 12 SER E CA 1
ATOM 3741 C C . SER E 1 12 ? 6.557 31.771 -3.071 1.00 22.39 12 SER E C 1
ATOM 3742 O O . SER E 1 12 ? 6.295 30.761 -3.670 1.00 23.33 12 SER E O 1
ATOM 3745 N N . GLY E 1 13 ? 6.281 32.972 -3.565 1.00 23.00 13 GLY E N 1
ATOM 3746 C CA . GLY E 1 13 ? 5.589 33.128 -4.838 1.00 23.51 13 GLY E CA 1
ATOM 3747 C C . GLY E 1 13 ? 4.140 32.687 -4.821 1.00 23.29 13 GLY E C 1
ATOM 3748 O O . GLY E 1 13 ? 3.629 32.229 -5.831 1.00 24.12 13 GLY E O 1
ATOM 3749 N N . VAL E 1 14 ? 3.483 32.837 -3.667 1.00 23.55 14 VAL E N 1
ATOM 3750 C CA . VAL E 1 14 ? 2.079 32.455 -3.460 1.00 23.01 14 VAL E CA 1
ATOM 3751 C C . VAL E 1 14 ? 1.133 33.663 -3.673 1.00 22.21 14 VAL E C 1
ATOM 3752 O O . VAL E 1 14 ? 1.326 34.731 -3.098 1.00 21.29 14 VAL E O 1
ATOM 3756 N N . VAL E 1 15 ? 0.113 33.480 -4.506 1.00 22.07 15 VAL E N 1
ATOM 3757 C CA . VAL E 1 15 ? -0.989 34.444 -4.632 1.00 20.95 15 VAL E CA 1
ATOM 3758 C C . VAL E 1 15 ? -2.093 33.997 -3.668 1.00 20.68 15 VAL E C 1
ATOM 3759 O O . VAL E 1 15 ? -2.542 32.853 -3.713 1.00 20.84 15 VAL E O 1
ATOM 3763 N N . ILE E 1 16 ? -2.502 34.909 -2.790 1.00 19.65 16 ILE E N 1
ATOM 3764 C CA . ILE E 1 16 ? -3.533 34.636 -1.811 1.00 18.57 16 ILE E CA 1
ATOM 3765 C C . ILE E 1 16 ? -4.849 34.746 -2.545 1.00 18.19 16 ILE E C 1
ATOM 3766 O O . ILE E 1 16 ? -5.212 35.820 -2.982 1.00 18.15 16 ILE E O 1
ATOM 3771 N N . THR E 1 17 ? -5.534 33.628 -2.673 1.00 19.12 17 THR E N 1
ATOM 3772 C CA . THR E 1 17 ? -6.738 33.529 -3.505 1.00 22.18 17 THR E CA 1
ATOM 3773 C C . THR E 1 17 ? -8.025 33.329 -2.712 1.00 20.98 17 THR E C 1
ATOM 3774 O O . THR E 1 17 ? -9.090 33.521 -3.272 1.00 22.61 17 THR E O 1
ATOM 3778 N N . GLN E 1 18 ? -7.938 32.871 -1.460 1.00 19.63 18 GLN E N 1
ATOM 3779 C CA . GLN E 1 18 ? -9.147 32.640 -0.633 1.00 20.05 18 GLN E CA 1
ATOM 3780 C C . GLN E 1 18 ? -8.980 33.279 0.749 1.00 20.03 18 GLN E C 1
ATOM 3781 O O . GLN E 1 18 ? -7.851 33.413 1.253 1.00 19.13 18 GLN E O 1
ATOM 3787 N N . PHE E 1 19 ? -10.103 33.704 1.340 1.00 19.43 19 PHE E N 1
ATOM 3788 C CA . PHE E 1 19 ? -10.079 34.441 2.610 1.00 18.72 19 PHE E CA 1
ATOM 3789 C C . PHE E 1 19 ? -11.327 34.063 3.384 1.00 18.48 19 PHE E C 1
ATOM 3790 O O . PHE E 1 19 ? -12.460 34.062 2.837 1.00 18.39 19 PHE E O 1
ATOM 3798 N N . HIS E 1 20 ? -11.126 33.734 4.650 1.00 17.09 20 HIS E N 1
ATOM 3799 C CA . HIS E 1 20 ? -12.218 33.361 5.578 1.00 16.13 20 HIS E CA 1
ATOM 3800 C C . HIS E 1 20 ? -11.971 34.010 6.930 1.00 17.06 20 HIS E C 1
ATOM 3801 O O . HIS E 1 20 ? -10.834 34.032 7.395 1.00 16.28 20 HIS E O 1
ATOM 3808 N N . THR E 1 21 ? -13.045 34.451 7.576 1.00 15.75 21 THR E N 1
ATOM 3809 C CA . THR E 1 21 ? -13.005 34.989 8.898 1.00 17.44 21 THR E CA 1
ATOM 3810 C C . THR E 1 21 ? -14.141 34.446 9.777 1.00 16.29 21 THR E C 1
ATOM 3811 O O . THR E 1 21 ? -15.269 34.259 9.313 1.00 14.55 21 THR E O 1
ATOM 3815 N N . GLY E 1 22 ? -13.829 34.110 11.020 1.00 13.87 22 GLY E N 1
ATOM 3816 C CA . GLY E 1 22 ? -14.885 33.762 11.941 1.00 15.95 22 GLY E CA 1
ATOM 3817 C C . GLY E 1 22 ? -14.420 33.935 13.361 1.00 17.36 22 GLY E C 1
ATOM 3818 O O . GLY E 1 22 ? -13.649 34.823 13.646 1.00 17.49 22 GLY E O 1
ATOM 3819 N N . GLN E 1 23 ? -14.929 33.089 14.252 1.00 18.03 23 GLN E N 1
ATOM 3820 C CA . GLN E 1 23 ? -14.678 33.195 15.705 1.00 19.42 23 GLN E CA 1
ATOM 3821 C C . GLN E 1 23 ? -14.776 31.790 16.252 1.00 19.92 23 GLN E C 1
ATOM 3822 O O . GLN E 1 23 ? -15.666 31.026 15.849 1.00 19.14 23 GLN E O 1
ATOM 3828 N N . ILE E 1 24 ? -13.845 31.448 17.129 1.00 21.59 24 ILE E N 1
ATOM 3829 C CA . ILE E 1 24 ? -13.892 30.226 17.919 1.00 21.93 24 ILE E CA 1
ATOM 3830 C C . ILE E 1 24 ? -13.433 30.588 19.357 1.00 24.25 24 ILE E C 1
ATOM 3831 O O . ILE E 1 24 ? -12.507 31.400 19.549 1.00 23.00 24 ILE E O 1
ATOM 3836 N N . ASP E 1 25 ? -14.107 30.016 20.359 1.00 25.54 25 ASP E N 1
ATOM 3837 C CA . ASP E 1 25 ? -13.795 30.239 21.787 1.00 27.28 25 ASP E CA 1
ATOM 3838 C C . ASP E 1 25 ? -13.604 31.701 22.152 1.00 26.86 25 ASP E C 1
ATOM 3839 O O . ASP E 1 25 ? -12.666 32.059 22.876 1.00 27.44 25 ASP E O 1
ATOM 3844 N N . ASN E 1 26 ? -14.508 32.534 21.655 1.00 26.28 26 ASN E N 1
ATOM 3845 C CA . ASN E 1 26 ? -14.497 33.980 21.920 1.00 27.26 26 ASN E CA 1
ATOM 3846 C C . ASN E 1 26 ? -13.318 34.774 21.319 1.00 25.73 26 ASN E C 1
ATOM 3847 O O . ASN E 1 26 ? -13.079 35.900 21.708 1.00 26.53 26 ASN E O 1
ATOM 3852 N N . LYS E 1 27 ? -12.632 34.207 20.328 1.00 24.66 27 LYS E N 1
ATOM 3853 C CA . LYS E 1 27 ? -11.518 34.875 19.650 1.00 24.10 27 LYS E CA 1
ATOM 3854 C C . LYS E 1 27 ? -11.773 34.885 18.131 1.00 23.14 27 LYS E C 1
ATOM 3855 O O . LYS E 1 27 ? -11.956 33.823 17.522 1.00 22.25 27 LYS E O 1
ATOM 3861 N N . PRO E 1 28 ? -11.735 36.068 17.517 1.00 22.06 28 PRO E N 1
ATOM 3862 C CA . PRO E 1 28 ? -11.778 36.173 16.060 1.00 20.45 28 PRO E CA 1
ATOM 3863 C C . PRO E 1 28 ? -10.526 35.527 15.481 1.00 19.67 28 PRO E C 1
ATOM 3864 O O . PRO E 1 28 ? -9.486 35.526 16.134 1.00 19.57 28 PRO E O 1
ATOM 3868 N N . TYR E 1 29 ? -10.652 34.977 14.273 1.00 16.63 29 TYR E N 1
ATOM 3869 C CA . TYR E 1 29 ? -9.552 34.422 13.522 1.00 15.88 29 TYR E CA 1
ATOM 3870 C C . TYR E 1 29 ? -9.822 34.683 12.039 1.00 15.45 29 TYR E C 1
ATOM 3871 O O . TYR E 1 29 ? -10.974 34.929 11.616 1.00 16.52 29 TYR E O 1
ATOM 3880 N N . PHE E 1 30 ? -8.779 34.627 11.231 1.00 15.74 30 PHE E N 1
ATOM 3881 C CA . PHE E 1 30 ? -8.975 34.575 9.778 1.00 16.13 30 PHE E CA 1
ATOM 3882 C C . PHE E 1 30 ? -8.049 33.497 9.233 1.00 17.67 30 PHE E C 1
ATOM 3883 O O . PHE E 1 30 ? -7.073 33.105 9.909 1.00 18.34 30 PHE E O 1
ATOM 3891 N N . CYS E 1 31 ? -8.372 33.007 8.042 1.00 18.17 31 CYS E N 1
ATOM 3892 C CA . CYS E 1 31 ? -7.563 32.053 7.291 1.00 20.12 31 CYS E CA 1
ATOM 3893 C C . CYS E 1 31 ? -7.363 32.484 5.867 1.00 18.61 31 CYS E C 1
ATOM 3894 O O . CYS E 1 31 ? -8.249 33.096 5.258 1.00 17.95 31 CYS E O 1
ATOM 3897 N N . ILE E 1 32 ? -6.216 32.151 5.313 1.00 18.45 32 ILE E N 1
ATOM 3898 C CA . ILE E 1 32 ? -5.995 32.461 3.907 1.00 19.65 32 ILE E CA 1
ATOM 3899 C C . ILE E 1 32 ? -5.543 31.183 3.208 1.00 20.77 32 ILE E C 1
ATOM 3900 O O . ILE E 1 32 ? -5.008 30.300 3.850 1.00 19.06 32 ILE E O 1
ATOM 3905 N N . GLU E 1 33 ? -5.748 31.101 1.897 1.00 21.86 33 GLU E N 1
ATOM 3906 C CA . GLU E 1 33 ? -5.252 29.992 1.132 1.00 25.09 33 GLU E CA 1
ATOM 3907 C C . GLU E 1 33 ? -4.625 30.605 -0.088 1.00 26.50 33 GLU E C 1
ATOM 3908 O O . GLU E 1 33 ? -5.125 31.597 -0.607 1.00 25.14 33 GLU E O 1
ATOM 3914 N N . GLY E 1 34 ? -3.514 30.029 -0.533 1.00 29.29 34 GLY E N 1
ATOM 3915 C CA . GLY E 1 34 ? -2.962 30.363 -1.831 1.00 33.47 34 GLY E CA 1
ATOM 3916 C C . GLY E 1 34 ? -2.249 29.228 -2.533 1.00 36.48 34 GLY E C 1
ATOM 3917 O O . GLY E 1 34 ? -2.047 28.161 -1.941 1.00 36.70 34 GLY E O 1
ATOM 3918 N N . LYS E 1 35 ? -1.870 29.483 -3.790 1.00 39.33 35 LYS E N 1
ATOM 3919 C CA . LYS E 1 35 ? -1.118 28.537 -4.627 1.00 42.92 35 LYS E CA 1
ATOM 3920 C C . LYS E 1 35 ? 0.067 29.190 -5.342 1.00 44.71 35 LYS E C 1
ATOM 3921 O O . LYS E 1 35 ? 0.036 30.390 -5.702 1.00 43.63 35 LYS E O 1
ATOM 3927 N N . GLN E 1 36 ? 1.091 28.351 -5.531 1.00 48.65 36 GLN E N 1
ATOM 3928 C CA . GLN E 1 36 ? 2.124 28.402 -6.600 1.00 51.94 36 GLN E CA 1
ATOM 3929 C C . GLN E 1 36 ? 3.548 28.268 -6.026 1.00 53.93 36 GLN E C 1
ATOM 3930 O O . GLN E 1 36 ? 3.715 28.312 -4.803 1.00 54.13 36 GLN E O 1
ATOM 3936 N N . SER E 1 37 ? 4.575 28.073 -6.871 1.00 55.83 37 SER E N 1
ATOM 3937 C CA . SER E 1 37 ? 4.480 27.999 -8.353 1.00 57.10 37 SER E CA 1
ATOM 3938 C C . SER E 1 37 ? 4.025 26.646 -8.932 1.00 57.67 37 SER E C 1
ATOM 3939 O O . SER E 1 37 ? 3.229 26.618 -9.887 1.00 58.07 37 SER E O 1
ATOM 3942 N N . ALA E 1 38 ? 4.532 25.546 -8.363 1.00 58.09 38 ALA E N 1
ATOM 3943 C CA . ALA E 1 38 ? 4.055 24.190 -8.672 1.00 58.29 38 ALA E CA 1
ATOM 3944 C C . ALA E 1 38 ? 2.527 24.162 -8.790 1.00 58.13 38 ALA E C 1
ATOM 3945 O O . ALA E 1 38 ? 1.970 23.795 -9.841 1.00 58.75 38 ALA E O 1
ATOM 3947 N N . GLY E 1 39 ? 1.843 24.595 -7.739 1.00 57.10 39 GLY E N 1
ATOM 3948 C CA . GLY E 1 39 ? 0.381 24.633 -7.779 1.00 55.85 39 GLY E CA 1
ATOM 3949 C C . GLY E 1 39 ? -0.189 23.928 -6.575 1.00 54.68 39 GLY E C 1
ATOM 3950 O O . GLY E 1 39 ? -1.402 23.774 -6.451 1.00 54.53 39 GLY E O 1
ATOM 3951 N N . SER E 1 40 ? 0.709 23.497 -5.689 1.00 53.64 40 SER E N 1
ATOM 3952 C CA . SER E 1 40 ? 0.313 22.978 -4.378 1.00 51.94 40 SER E CA 1
ATOM 3953 C C . SER E 1 40 ? -0.222 24.124 -3.475 1.00 49.66 40 SER E C 1
ATOM 3954 O O . SER E 1 40 ? 0.359 25.214 -3.412 1.00 49.77 40 SER E O 1
ATOM 3957 N N . SER E 1 41 ? -1.356 23.853 -2.836 1.00 46.99 41 SER E N 1
ATOM 3958 C CA . SER E 1 41 ? -2.009 24.709 -1.837 1.00 43.72 41 SER E CA 1
ATOM 3959 C C . SER E 1 41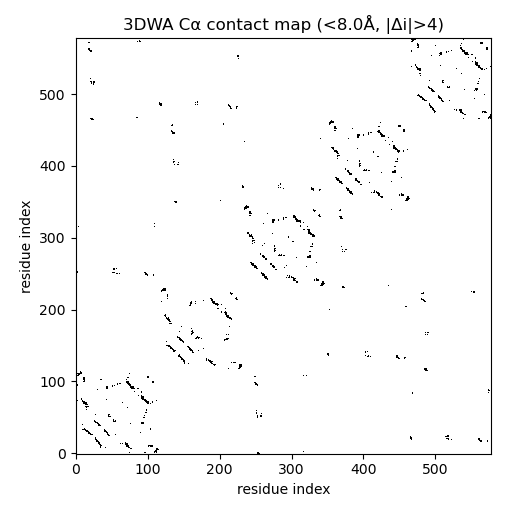 ? -1.144 24.969 -0.596 1.00 40.68 41 SER E C 1
ATOM 3960 O O . SER E 1 41 ? -0.323 24.118 -0.192 1.00 40.01 41 SER E O 1
ATOM 3963 N N . ILE E 1 42 ? -1.335 26.157 -0.003 1.00 36.27 42 ILE E N 1
ATOM 3964 C CA . ILE E 1 42 ? -0.976 26.403 1.381 1.00 31.78 42 ILE E CA 1
ATOM 3965 C C . ILE E 1 42 ? -2.096 27.185 2.091 1.00 29.52 42 ILE E C 1
ATOM 3966 O O . ILE E 1 42 ? -2.562 28.202 1.586 1.00 27.56 42 ILE E O 1
ATOM 3971 N N . SER E 1 43 ? -2.509 26.684 3.251 1.00 27.00 43 SER E N 1
ATOM 3972 C CA . SER E 1 43 ? -3.435 27.365 4.163 1.00 25.95 43 SER E CA 1
ATOM 3973 C C . SER E 1 43 ? -2.755 27.730 5.438 1.00 24.23 43 SER E C 1
ATOM 3974 O O . SER E 1 43 ? -1.917 26.972 5.885 1.00 22.65 43 SER E O 1
ATOM 3977 N N . ALA E 1 44 ? -3.136 28.875 6.032 1.00 22.41 44 ALA E N 1
ATOM 3978 C CA . ALA E 1 44 ? -2.691 29.264 7.381 1.00 21.90 44 ALA E CA 1
ATOM 3979 C C . ALA E 1 44 ? -3.727 30.214 8.053 1.00 21.93 44 ALA E C 1
ATOM 3980 O O . ALA E 1 44 ? -4.338 31.048 7.368 1.00 22.24 44 ALA E O 1
ATOM 3982 N N . CYS E 1 45 ? -3.924 30.063 9.357 1.00 20.32 45 CYS E N 1
ATOM 3983 C CA . CYS E 1 45 ? -4.849 30.906 10.127 1.00 20.87 45 CYS E CA 1
ATOM 3984 C C . CYS E 1 45 ? -4.123 31.709 11.206 1.00 19.89 45 CYS E C 1
ATOM 3985 O O . CYS E 1 45 ? -3.140 31.255 11.805 1.00 19.53 45 CYS E O 1
ATOM 3988 N N . SER E 1 46 ? -4.644 32.897 11.478 1.00 18.20 46 SER E N 1
ATOM 3989 C CA . SER E 1 46 ? -4.184 33.683 12.571 1.00 19.44 46 SER E CA 1
ATOM 3990 C C . SER E 1 46 ? -5.395 33.946 13.464 1.00 20.88 46 SER E C 1
ATOM 3991 O O . SER E 1 46 ? -6.489 34.293 12.961 1.00 20.36 46 SER E O 1
ATOM 4002 N N . LYS E 1 48 ? -6.785 35.876 17.084 1.00 23.44 48 LYS E N 1
ATOM 4003 C CA . LYS E 1 48 ? -6.466 36.898 18.076 1.00 24.37 48 LYS E CA 1
ATOM 4004 C C . LYS E 1 48 ? -6.338 36.308 19.495 1.00 26.30 48 LYS E C 1
ATOM 4005 O O . LYS E 1 48 ? -7.106 35.443 19.878 1.00 25.16 48 LYS E O 1
ATOM 4011 N N . ASN E 1 49 ? -5.337 36.755 20.249 1.00 29.59 49 ASN E N 1
ATOM 4012 C CA . ASN E 1 49 ? -5.196 36.387 21.661 1.00 32.57 49 ASN E CA 1
ATOM 4013 C C . ASN E 1 49 ? -4.950 34.911 21.910 1.00 33.63 49 ASN E C 1
ATOM 4014 O O . ASN E 1 49 ? -5.169 34.429 23.008 1.00 35.28 49 ASN E O 1
ATOM 4019 N N . SER E 1 50 ? -4.536 34.165 20.906 1.00 34.64 50 SER E N 1
ATOM 4020 C CA . SER E 1 50 ? -4.004 32.854 21.185 1.00 36.50 50 SER E CA 1
ATOM 4021 C C . SER E 1 50 ? -2.648 32.966 21.941 1.00 38.52 50 SER E C 1
ATOM 4022 O O . SER E 1 50 ? -2.034 34.074 22.075 1.00 39.78 50 SER E O 1
ATOM 4025 N N . SER E 1 51 ? -2.173 31.833 22.440 1.00 39.50 51 SER E N 1
ATOM 4026 C CA . SER E 1 51 ? -0.950 31.845 23.242 1.00 40.18 51 SER E CA 1
ATOM 4027 C C . SER E 1 51 ? 0.290 32.372 22.516 1.00 39.45 51 SER E C 1
ATOM 4028 O O . SER E 1 51 ? 1.023 33.210 23.084 1.00 40.90 51 SER E O 1
ATOM 4031 N N . VAL E 1 52 ? 0.584 31.869 21.307 1.00 37.00 52 VAL E N 1
ATOM 4032 C CA . VAL E 1 52 ? 1.937 32.147 20.751 1.00 34.39 52 VAL E CA 1
ATOM 4033 C C . VAL E 1 52 ? 2.031 33.254 19.671 1.00 32.07 52 VAL E C 1
ATOM 4034 O O . VAL E 1 52 ? 2.778 34.214 19.824 1.00 32.49 52 VAL E O 1
ATOM 4038 N N . TRP E 1 53 ? 1.234 33.130 18.627 1.00 28.33 53 TRP E N 1
ATOM 4039 C CA . TRP E 1 53 ? 1.273 34.036 17.499 1.00 26.10 53 TRP E CA 1
ATOM 4040 C C . TRP E 1 53 ? 0.084 34.986 17.496 1.00 24.96 53 TRP E C 1
ATOM 4041 O O . TRP E 1 53 ? -0.173 35.665 16.493 1.00 24.42 53 TRP E O 1
ATOM 4052 N N . GLY E 1 54 ? -0.636 35.032 18.616 1.00 23.84 54 GLY E N 1
ATOM 4053 C CA . GLY E 1 54 ? -1.873 35.805 18.718 1.00 23.33 54 GLY E CA 1
ATOM 4054 C C . GLY E 1 54 ? -1.672 37.297 18.648 1.00 23.46 54 GLY E C 1
ATOM 4055 O O . GLY E 1 54 ? -2.580 38.061 18.214 1.00 24.07 54 GLY E O 1
ATOM 4056 N N . ALA E 1 55 ? -0.475 37.724 19.037 1.00 22.14 55 ALA E N 1
ATOM 4057 C CA . ALA E 1 55 ? -0.160 39.137 19.148 1.00 21.75 55 ALA E CA 1
ATOM 4058 C C . ALA E 1 55 ? -0.116 39.796 17.772 1.00 20.50 55 ALA E C 1
ATOM 4059 O O . ALA E 1 55 ? -0.368 40.976 17.666 1.00 20.67 55 ALA E O 1
ATOM 4061 N N . SER E 1 56 ? 0.181 39.024 16.722 1.00 21.00 56 SER E N 1
ATOM 4062 C CA . SER E 1 56 ? 0.281 39.603 15.387 1.00 21.69 56 SER E CA 1
ATOM 4063 C C . SER E 1 56 ? -1.013 39.513 14.550 1.00 21.31 56 SER E C 1
ATOM 4064 O O . SER E 1 56 ? -1.021 39.856 13.367 1.00 21.73 56 SER E O 1
ATOM 4067 N N . PHE E 1 57 ? -2.102 39.056 15.163 1.00 19.88 57 PHE E N 1
ATOM 4068 C CA . PHE E 1 57 ? -3.373 38.917 14.446 1.00 19.16 57 PHE E CA 1
ATOM 4069 C C . PHE E 1 57 ? -3.758 40.160 13.604 1.00 18.19 57 PHE E C 1
ATOM 4070 O O . PHE E 1 57 ? -4.106 40.038 12.425 1.00 16.36 57 PHE E O 1
ATOM 4078 N N . SER E 1 58 ? -3.747 41.345 14.207 1.00 18.22 58 SER E N 1
ATOM 4079 C CA . SER E 1 58 ? -4.335 42.496 13.507 1.00 19.84 58 SER E CA 1
ATOM 4080 C C . SER E 1 58 ? -3.429 43.069 12.412 1.00 19.43 58 SER E C 1
ATOM 4081 O O . SER E 1 58 ? -3.909 43.531 11.358 1.00 19.54 58 SER E O 1
ATOM 4084 N N . THR E 1 59 ? -2.121 42.956 12.604 1.00 18.52 59 THR E N 1
ATOM 4085 C CA . THR E 1 59 ? -1.171 43.290 11.573 1.00 18.46 59 THR E CA 1
ATOM 4086 C C . THR E 1 59 ? -1.266 42.327 10.397 1.00 17.45 59 THR E C 1
ATOM 4087 O O . THR E 1 59 ? -1.310 42.756 9.261 1.00 17.95 59 THR E O 1
ATOM 4091 N N . LEU E 1 60 ? -1.287 41.025 10.660 1.00 16.32 60 LEU E N 1
ATOM 4092 C CA . LEU E 1 60 ? -1.381 40.045 9.557 1.00 16.17 60 LEU E CA 1
ATOM 4093 C C . LEU E 1 60 ? -2.742 40.112 8.832 1.00 16.00 60 LEU E C 1
ATOM 4094 O O . LEU E 1 60 ? -2.790 39.909 7.639 1.00 14.99 60 LEU E O 1
ATOM 4099 N N . TYR E 1 61 ? -3.811 40.410 9.557 1.00 15.71 61 TYR E N 1
ATOM 4100 C CA . TYR E 1 61 ? -5.124 40.529 8.949 1.00 17.31 61 TYR E CA 1
ATOM 4101 C C . TYR E 1 61 ? -5.038 41.622 7.923 1.00 17.52 61 TYR E C 1
ATOM 4102 O O . TYR E 1 61 ? -5.392 41.423 6.773 1.00 17.34 61 TYR E O 1
ATOM 4111 N N . ASN E 1 62 ? -4.507 42.758 8.358 1.00 18.55 62 ASN E N 1
ATOM 4112 C CA . ASN E 1 62 ? -4.402 43.935 7.563 1.00 19.38 62 ASN E CA 1
ATOM 4113 C C . ASN E 1 62 ? -3.589 43.643 6.315 1.00 17.93 62 ASN E C 1
ATOM 4114 O O . ASN E 1 62 ? -3.971 44.037 5.199 1.00 17.26 62 ASN E O 1
ATOM 4119 N N . GLN E 1 63 ? -2.404 43.058 6.529 1.00 16.74 63 GLN E N 1
ATOM 4120 C CA . GLN E 1 63 ? -1.449 42.761 5.474 1.00 15.63 63 GLN E CA 1
ATOM 4121 C C . GLN E 1 63 ? -1.975 41.705 4.490 1.00 14.65 63 GLN E C 1
ATOM 4122 O O . GLN E 1 63 ? -1.846 41.863 3.271 1.00 14.82 63 GLN E O 1
ATOM 4128 N N . ALA E 1 64 ? -2.556 40.631 5.016 1.00 13.68 64 ALA E N 1
ATOM 4129 C CA . ALA E 1 64 ? -3.147 39.582 4.205 1.00 13.76 64 ALA E CA 1
ATOM 4130 C C . ALA E 1 64 ? -4.295 40.065 3.284 1.00 14.09 64 ALA E C 1
ATOM 4131 O O . ALA E 1 64 ? -4.398 39.641 2.114 1.00 13.01 64 ALA E O 1
ATOM 4133 N N . LEU E 1 65 ? -5.169 40.903 3.828 1.00 13.16 65 LEU E N 1
ATOM 4134 C CA . LEU E 1 65 ? -6.244 41.472 3.030 1.00 15.30 65 LEU E CA 1
ATOM 4135 C C . LEU E 1 65 ? -5.669 42.387 1.946 1.00 16.44 65 LEU E C 1
ATOM 4136 O O . LEU E 1 65 ? -6.165 42.395 0.796 1.00 16.20 65 LEU E O 1
ATOM 4141 N N . TYR E 1 66 ? -4.639 43.158 2.319 1.00 15.50 66 TYR E N 1
ATOM 4142 C CA . TYR E 1 66 ? -3.933 44.000 1.376 1.00 16.78 66 TYR E CA 1
ATOM 4143 C C . TYR E 1 66 ? -3.397 43.151 0.208 1.00 16.74 66 TYR E C 1
ATOM 4144 O O . TYR E 1 66 ? -3.654 43.467 -0.937 1.00 16.81 66 TYR E O 1
ATOM 4153 N N . PHE E 1 67 ? -2.694 42.049 0.499 1.00 16.62 67 PHE E N 1
ATOM 4154 C CA . PHE E 1 67 ? -2.136 41.196 -0.542 1.00 16.85 67 PHE E CA 1
ATOM 4155 C C . PHE E 1 67 ? -3.208 40.380 -1.283 1.00 18.19 67 PHE E C 1
ATOM 4156 O O . PHE E 1 67 ? -3.059 40.116 -2.478 1.00 17.85 67 PHE E O 1
ATOM 4164 N N . TYR E 1 68 ? -4.267 39.952 -0.582 1.00 17.48 68 TYR E N 1
ATOM 4165 C CA . TYR E 1 68 ? -5.448 39.414 -1.293 1.00 17.80 68 TYR E CA 1
ATOM 4166 C C . TYR E 1 68 ? -5.958 40.386 -2.385 1.00 18.20 68 TYR E C 1
ATOM 4167 O O . TYR E 1 68 ? -6.343 39.964 -3.476 1.00 18.18 68 TYR E O 1
ATOM 4176 N N . THR E 1 69 ? -5.965 41.673 -2.053 1.00 16.91 69 THR E N 1
ATOM 4177 C CA . THR E 1 69 ? -6.427 42.734 -2.919 1.00 18.60 69 THR E CA 1
ATOM 4178 C C . THR E 1 69 ? -5.523 43.027 -4.149 1.00 18.89 69 THR E C 1
ATOM 4179 O O . THR E 1 69 ? -6.048 43.153 -5.274 1.00 18.57 69 THR E O 1
ATOM 4183 N N . THR E 1 70 ? -4.206 43.166 -3.937 1.00 19.17 70 THR E N 1
ATOM 4184 C CA . THR E 1 70 ? -3.256 43.373 -5.040 1.00 20.12 70 THR E CA 1
ATOM 4185 C C . THR E 1 70 ? -3.094 42.104 -5.895 1.00 21.17 70 THR E C 1
ATOM 4186 O O . THR E 1 70 ? -2.790 42.174 -7.079 1.00 23.05 70 THR E O 1
ATOM 4190 N N . GLY E 1 71 ? -3.266 40.948 -5.292 1.00 21.33 71 GLY E N 1
ATOM 4191 C CA . GLY E 1 71 ? -3.026 39.682 -5.986 1.00 21.40 71 GLY E CA 1
ATOM 4192 C C . GLY E 1 71 ? -1.545 39.401 -6.288 1.00 22.28 71 GLY E C 1
ATOM 4193 O O . GLY E 1 71 ? -1.225 38.520 -7.090 1.00 21.68 71 GLY E O 1
ATOM 4194 N N . GLN E 1 72 ? -0.639 40.166 -5.684 1.00 21.86 72 GLN E N 1
ATOM 4195 C CA . GLN E 1 72 ? 0.787 39.960 -5.904 1.00 21.05 72 GLN E CA 1
ATOM 4196 C C . GLN E 1 72 ? 1.272 38.651 -5.241 1.00 21.46 72 GLN E C 1
ATOM 4197 O O . GLN E 1 72 ? 0.668 38.186 -4.247 1.00 21.48 72 GLN E O 1
ATOM 4203 N N . PRO E 1 73 ? 2.313 38.019 -5.827 1.00 22.55 73 PRO E N 1
ATOM 4204 C CA . PRO E 1 73 ? 2.934 36.836 -5.225 1.00 22.21 73 PRO E CA 1
ATOM 4205 C C . PRO E 1 73 ? 3.716 37.232 -3.977 1.00 21.22 73 PRO E C 1
ATOM 4206 O O . PRO E 1 73 ? 4.536 38.179 -4.004 1.00 22.21 73 PRO E O 1
ATOM 4210 N N . VAL E 1 74 ? 3.439 36.534 -2.886 1.00 19.87 74 VAL E N 1
ATOM 4211 C CA . VAL E 1 74 ? 4.066 36.819 -1.586 1.00 18.40 74 VAL E CA 1
ATOM 4212 C C . VAL E 1 74 ? 4.610 35.549 -0.950 1.00 18.50 74 VAL E C 1
ATOM 4213 O O . VAL E 1 74 ? 4.420 34.439 -1.445 1.00 17.32 74 VAL E O 1
ATOM 4217 N N . ARG E 1 75 ? 5.291 35.742 0.164 1.00 17.66 75 ARG E N 1
ATOM 4218 C CA . ARG E 1 75 ? 5.776 34.650 0.962 1.00 17.86 75 ARG E CA 1
ATOM 4219 C C . ARG E 1 75 ? 4.919 34.494 2.169 1.00 17.88 75 ARG E C 1
ATOM 4220 O O . ARG E 1 75 ? 4.670 35.469 2.885 1.00 16.81 75 ARG E O 1
ATOM 4228 N N . ILE E 1 76 ? 4.473 33.254 2.399 1.00 18.34 76 ILE E N 1
ATOM 4229 C CA . ILE E 1 76 ? 3.689 32.923 3.557 1.00 19.44 76 ILE E CA 1
ATOM 4230 C C . ILE E 1 76 ? 4.539 32.127 4.566 1.00 19.84 76 ILE E C 1
ATOM 4231 O O . ILE E 1 76 ? 5.079 31.057 4.228 1.00 20.53 76 ILE E O 1
ATOM 4236 N N . TYR E 1 77 ? 4.680 32.656 5.780 1.00 18.16 77 TYR E N 1
ATOM 4237 C CA . TYR E 1 77 ? 5.419 31.997 6.860 1.00 18.05 77 TYR E CA 1
ATOM 4238 C C . TYR E 1 77 ? 4.392 31.337 7.742 1.00 18.07 77 TYR E C 1
ATOM 4239 O O . TYR E 1 77 ? 3.417 31.990 8.118 1.00 17.36 77 TYR E O 1
ATOM 4248 N N . TYR E 1 78 ? 4.569 30.053 8.049 1.00 18.78 78 TYR E N 1
ATOM 4249 C CA . TYR E 1 78 ? 3.579 29.332 8.866 1.00 22.10 78 TYR E CA 1
ATOM 4250 C C . TYR E 1 78 ? 4.259 28.479 9.952 1.00 23.24 78 TYR E C 1
ATOM 4251 O O . TYR E 1 78 ? 5.440 28.214 9.852 1.00 23.28 78 TYR E O 1
ATOM 4260 N N . GLU E 1 79 ? 3.505 28.057 10.968 1.00 24.88 79 GLU E N 1
ATOM 4261 C CA . GLU E 1 79 ? 3.977 27.067 11.956 1.00 26.04 79 GLU E CA 1
ATOM 4262 C C . GLU E 1 79 ? 2.914 25.933 11.974 1.00 25.41 79 GLU E C 1
ATOM 4263 O O . GLU E 1 79 ? 1.798 26.141 12.466 1.00 23.94 79 GLU E O 1
ATOM 4269 N N . PRO E 1 80 ? 3.240 24.752 11.413 1.00 25.43 80 PRO E N 1
ATOM 4270 C CA . PRO E 1 80 ? 2.231 23.703 11.470 1.00 25.90 80 PRO E CA 1
ATOM 4271 C C . PRO E 1 80 ? 1.981 23.202 12.906 1.00 25.81 80 PRO E C 1
ATOM 4272 O O . PRO E 1 80 ? 2.823 23.395 13.768 1.00 25.58 80 PRO E O 1
ATOM 4276 N N . GLY E 1 81 ? 0.823 22.579 13.141 1.00 25.44 81 GLY E N 1
ATOM 4277 C CA . GLY E 1 81 ? 0.553 21.899 14.402 1.00 24.96 81 GLY E CA 1
ATOM 4278 C C . GLY E 1 81 ? 0.085 22.805 15.517 1.00 25.23 81 GLY E C 1
ATOM 4279 O O . GLY E 1 81 ? 0.024 22.392 16.667 1.00 26.37 81 GLY E O 1
ATOM 4280 N N . VAL E 1 82 ? -0.184 24.068 15.204 1.00 25.71 82 VAL E N 1
ATOM 4281 C CA . VAL E 1 82 ? -0.612 25.016 16.226 1.00 24.76 82 VAL E CA 1
ATOM 4282 C C . VAL E 1 82 ? -2.097 24.855 16.584 1.00 25.49 82 VAL E C 1
ATOM 4283 O O . VAL E 1 82 ? -2.462 24.872 17.790 1.00 24.61 82 VAL E O 1
ATOM 4287 N N . TRP E 1 83 ? -2.973 24.718 15.577 1.00 25.29 83 TRP E N 1
ATOM 4288 C CA . TRP E 1 83 ? -4.382 24.551 15.925 1.00 25.05 83 TRP E CA 1
ATOM 4289 C C . TRP E 1 83 ? -4.655 23.057 16.084 1.00 26.43 83 TRP E C 1
ATOM 4290 O O . TRP E 1 83 ? -4.210 22.245 15.268 1.00 25.53 83 TRP E O 1
ATOM 4301 N N . THR E 1 84 ? -5.365 22.713 17.158 1.00 27.57 84 THR E N 1
ATOM 4302 C CA . THR E 1 84 ? -5.543 21.307 17.587 1.00 29.53 84 THR E CA 1
ATOM 4303 C C . THR E 1 84 ? -7.007 20.892 17.703 1.00 30.44 84 THR E C 1
ATOM 4304 O O . THR E 1 84 ? -7.287 19.690 17.710 1.00 32.26 84 THR E O 1
ATOM 4308 N N . TYR E 1 85 ? -7.943 21.847 17.746 1.00 30.43 85 TYR E N 1
ATOM 4309 C CA . TYR E 1 85 ? -9.377 21.492 17.755 1.00 30.19 85 TYR E CA 1
ATOM 4310 C C . TYR E 1 85 ? -9.689 20.718 16.461 1.00 30.34 85 TYR E C 1
ATOM 4311 O O . TYR E 1 85 ? -9.530 21.256 15.364 1.00 29.65 85 TYR E O 1
ATOM 4320 N N . PRO E 1 86 ? -10.068 19.421 16.583 1.00 29.97 86 PRO E N 1
ATOM 4321 C CA . PRO E 1 86 ? -10.158 18.585 15.374 1.00 29.31 86 PRO E CA 1
ATOM 4322 C C . PRO E 1 86 ? -11.101 19.032 14.227 1.00 27.92 86 PRO E C 1
ATOM 4323 O O . PRO E 1 86 ? -10.702 18.961 13.062 1.00 28.30 86 PRO E O 1
ATOM 4327 N N . PRO E 1 87 ? -12.343 19.450 14.524 1.00 27.57 87 PRO E N 1
ATOM 4328 C CA . PRO E 1 87 ? -13.193 19.900 13.413 1.00 26.65 87 PRO E CA 1
ATOM 4329 C C . PRO E 1 87 ? -12.665 21.181 12.758 1.00 26.12 87 PRO E C 1
ATOM 4330 O O . PRO E 1 87 ? -12.886 21.390 11.561 1.00 26.55 87 PRO E O 1
ATOM 4334 N N . PHE E 1 88 ? -11.924 21.999 13.507 1.00 25.11 88 PHE E N 1
ATOM 4335 C CA . PHE E 1 88 ? -11.292 23.231 12.943 1.00 24.21 88 PHE E CA 1
ATOM 4336 C C . PHE E 1 88 ? -10.187 22.809 12.013 1.00 24.88 88 PHE E C 1
ATOM 4337 O O . PHE E 1 88 ? -10.146 23.217 10.860 1.00 25.71 88 PHE E O 1
ATOM 4345 N N . VAL E 1 89 ? -9.294 21.946 12.493 1.00 25.40 89 VAL E N 1
ATOM 4346 C CA . VAL E 1 89 ? -8.220 21.409 11.660 1.00 24.76 89 VAL E CA 1
ATOM 4347 C C . VAL E 1 89 ? -8.710 20.759 10.372 1.00 25.65 89 VAL E C 1
ATOM 4348 O O . VAL E 1 89 ? -8.084 20.929 9.319 1.00 25.02 89 VAL E O 1
ATOM 4352 N N . LYS E 1 90 ? -9.809 20.002 10.475 1.00 27.05 90 LYS E N 1
ATOM 4353 C CA . LYS E 1 90 ? -10.395 19.253 9.366 1.00 28.07 90 LYS E CA 1
ATOM 4354 C C . LYS E 1 90 ? -10.944 20.224 8.330 1.00 27.03 90 LYS E C 1
ATOM 4355 O O . LYS E 1 90 ? -10.662 20.087 7.128 1.00 27.65 90 LYS E O 1
ATOM 4361 N N . ALA E 1 91 ? -11.696 21.224 8.799 1.00 25.82 91 ALA E N 1
ATOM 4362 C CA . ALA E 1 91 ? -12.260 22.247 7.924 1.00 24.80 91 ALA E CA 1
ATOM 4363 C C . ALA E 1 91 ? -11.197 23.152 7.296 1.00 23.28 91 ALA E C 1
ATOM 4364 O O . ALA E 1 91 ? -11.301 23.517 6.115 1.00 24.14 91 ALA E O 1
ATOM 4366 N N . LEU E 1 92 ? -10.209 23.530 8.095 1.00 20.57 92 LEU E N 1
ATOM 4367 C CA . LEU E 1 92 ? -9.313 24.593 7.726 1.00 19.80 92 LEU E CA 1
ATOM 4368 C C . LEU E 1 92 ? -7.863 24.115 7.700 1.00 20.87 92 LEU E C 1
ATOM 4369 O O . LEU E 1 92 ? -7.401 23.654 6.655 1.00 19.44 92 LEU E O 1
ATOM 4374 N N . THR E 1 93 ? -7.160 24.219 8.834 1.00 21.33 93 THR E N 1
ATOM 4375 C CA . THR E 1 93 ? -5.733 23.893 8.872 1.00 21.93 93 THR E CA 1
ATOM 4376 C C . THR E 1 93 ? -5.219 23.952 10.287 1.00 21.13 93 THR E C 1
ATOM 4377 O O . THR E 1 93 ? -5.763 24.688 11.103 1.00 20.65 93 THR E O 1
ATOM 4381 N N . SER E 1 94 ? -4.189 23.159 10.583 1.00 20.76 94 SER E N 1
ATOM 4382 C CA . SER E 1 94 ? -3.440 23.325 11.837 1.00 20.93 94 SER E CA 1
ATOM 4383 C C . SER E 1 94 ? -2.394 24.450 11.757 1.00 21.18 94 SER E C 1
ATOM 4384 O O . SER E 1 94 ? -1.890 24.899 12.784 1.00 22.28 94 SER E O 1
ATOM 4387 N N . ASN E 1 95 ? -2.069 24.913 10.550 1.00 20.99 95 ASN E N 1
ATOM 4388 C CA . ASN E 1 95 ? -1.006 25.919 10.373 1.00 20.34 95 ASN E CA 1
ATOM 4389 C C . ASN E 1 95 ? -1.371 27.266 10.946 1.00 18.98 95 ASN E C 1
ATOM 4390 O O . ASN E 1 95 ? -2.456 27.769 10.627 1.00 19.15 95 ASN E O 1
ATOM 4395 N N . ALA E 1 96 ? -0.486 27.842 11.777 1.00 17.93 96 ALA E N 1
ATOM 4396 C CA . ALA E 1 96 ? -0.608 29.244 12.171 1.00 18.13 96 ALA E CA 1
ATOM 4397 C C . ALA E 1 96 ? 0.100 30.087 11.115 1.00 17.72 96 ALA E C 1
ATOM 4398 O O . ALA E 1 96 ? 1.182 29.759 10.700 1.00 17.53 96 ALA E O 1
ATOM 4400 N N . LEU E 1 97 ? -0.514 31.194 10.735 1.00 17.94 97 LEU E N 1
ATOM 4401 C CA . LEU E 1 97 ? 0.133 32.223 9.939 1.00 16.68 97 LEU E CA 1
ATOM 4402 C C . LEU E 1 97 ? 1.005 33.091 10.848 1.00 17.41 97 LEU E C 1
ATOM 4403 O O . LEU E 1 97 ? 0.547 33.641 11.881 1.00 18.72 97 LEU E O 1
ATOM 4408 N N . VAL E 1 98 ? 2.267 33.241 10.452 1.00 16.63 98 VAL E N 1
ATOM 4409 C CA . VAL E 1 98 ? 3.291 33.769 11.338 1.00 17.27 98 VAL E CA 1
ATOM 4410 C C . VAL E 1 98 ? 4.077 34.923 10.695 1.00 16.06 98 VAL E C 1
ATOM 4411 O O . VAL E 1 98 ? 4.914 35.573 11.309 1.00 17.36 98 VAL E O 1
ATOM 4415 N N . GLY E 1 99 ? 3.825 35.187 9.431 1.00 16.10 99 GLY E N 1
ATOM 4416 C CA . GLY E 1 99 ? 4.523 36.292 8.787 1.00 14.95 99 GLY E CA 1
ATOM 4417 C C . GLY E 1 99 ? 4.201 36.382 7.310 1.00 14.80 99 GLY E C 1
ATOM 4418 O O . GLY E 1 99 ? 3.727 35.414 6.722 1.00 13.84 99 GLY E O 1
ATOM 4419 N N . LEU E 1 100 ? 4.508 37.525 6.708 1.00 14.13 100 LEU E N 1
ATOM 4420 C CA . LEU E 1 100 ? 4.171 37.753 5.280 1.00 15.92 100 LEU E CA 1
ATOM 4421 C C . LEU E 1 100 ? 5.244 38.645 4.735 1.00 15.27 100 LEU E C 1
ATOM 4422 O O . LEU E 1 100 ? 5.703 39.561 5.433 1.00 16.31 100 LEU E O 1
ATOM 4427 N N . SER E 1 101 ? 5.661 38.353 3.502 1.00 15.98 101 SER E N 1
ATOM 4428 C CA . SER E 1 101 ? 6.584 39.221 2.753 1.00 15.63 101 SER E CA 1
ATOM 4429 C C . SER E 1 101 ? 6.203 39.426 1.303 1.00 16.66 101 SER E C 1
ATOM 4430 O O . SER E 1 101 ? 5.722 38.511 0.686 1.00 18.15 101 SER E O 1
ATOM 4433 N N . THR E 1 102 ? 6.599 40.557 0.737 1.00 17.23 102 THR E N 1
ATOM 4434 C CA . THR E 1 102 ? 6.618 40.742 -0.706 1.00 19.22 102 THR E CA 1
ATOM 4435 C C . THR E 1 102 ? 7.740 39.912 -1.321 1.00 20.46 102 THR E C 1
ATOM 4436 O O . THR E 1 102 ? 8.703 39.563 -0.625 1.00 20.63 102 THR E O 1
ATOM 4440 N N . CYS E 1 103 ? 7.635 39.609 -2.618 1.00 21.58 103 CYS E N 1
ATOM 4441 C CA . CYS E 1 103 ? 8.645 38.775 -3.307 1.00 23.05 103 CYS E CA 1
ATOM 4442 C C . CYS E 1 103 ? 9.202 39.476 -4.514 1.00 24.35 103 CYS E C 1
ATOM 4443 O O . CYS E 1 103 ? 8.485 40.251 -5.167 1.00 24.66 103 CYS E O 1
ATOM 4446 N N . THR E 1 104 ? 10.482 39.239 -4.820 1.00 24.48 104 THR E N 1
ATOM 4447 C CA . THR E 1 104 ? 11.017 39.760 -6.077 1.00 25.02 104 THR E CA 1
ATOM 4448 C C . THR E 1 104 ? 10.994 38.724 -7.205 1.00 25.36 104 THR E C 1
ATOM 4449 O O . THR E 1 104 ? 10.849 39.079 -8.379 1.00 27.17 104 THR E O 1
ATOM 4453 N N . THR E 1 105 ? 11.105 37.446 -6.855 1.00 25.86 105 THR E N 1
ATOM 4454 C CA . THR E 1 105 ? 10.878 36.344 -7.780 1.00 25.79 105 THR E CA 1
ATOM 4455 C C . THR E 1 105 ? 9.981 35.281 -7.074 1.00 26.81 105 THR E C 1
ATOM 4456 O O . THR E 1 105 ? 9.627 35.427 -5.885 1.00 25.93 105 THR E O 1
ATOM 4460 N N . SER E 1 106 ? 9.628 34.204 -7.786 1.00 27.06 106 SER E N 1
ATOM 4461 C CA . SER E 1 106 ? 8.866 33.099 -7.186 1.00 27.25 106 SER E CA 1
ATOM 4462 C C . SER E 1 106 ? 9.555 32.414 -5.992 1.00 26.98 106 SER E C 1
ATOM 4463 O O . SER E 1 106 ? 8.880 31.775 -5.183 1.00 26.55 106 SER E O 1
ATOM 4466 N N . THR E 1 107 ? 10.886 32.553 -5.896 1.00 26.54 107 THR E N 1
ATOM 4467 C CA . THR E 1 107 ? 11.678 31.953 -4.821 1.00 26.84 107 THR E CA 1
ATOM 4468 C C . THR E 1 107 ? 12.351 32.950 -3.863 1.00 27.01 107 THR E C 1
ATOM 4469 O O . THR E 1 107 ? 12.701 32.563 -2.749 1.00 27.83 107 THR E O 1
ATOM 4473 N N . GLU E 1 108 ? 12.538 34.203 -4.282 1.00 26.78 108 GLU E N 1
ATOM 4474 C CA . GLU E 1 108 ? 13.255 35.202 -3.461 1.00 27.38 108 GLU E CA 1
ATOM 4475 C C . GLU E 1 108 ? 12.308 36.267 -2.967 1.00 26.44 108 GLU E C 1
ATOM 4476 O O . GLU E 1 108 ? 11.693 36.988 -3.762 1.00 25.22 108 GLU E O 1
ATOM 4482 N N . CYS E 1 109 ? 12.209 36.380 -1.656 1.00 26.09 109 CYS E N 1
ATOM 4483 C CA . CYS E 1 109 ? 11.279 37.313 -1.041 1.00 26.17 109 CYS E CA 1
ATOM 4484 C C . CYS E 1 109 ? 11.986 38.052 0.066 1.00 27.07 109 CYS E C 1
ATOM 4485 O O . CYS E 1 109 ? 13.045 37.594 0.543 1.00 26.02 109 CYS E O 1
ATOM 4488 N N . PHE E 1 110 ? 11.406 39.184 0.488 1.00 26.79 110 PHE E N 1
ATOM 4489 C CA . PHE E 1 110 ? 12.022 40.054 1.494 1.00 28.09 110 PHE E CA 1
ATOM 4490 C C . PHE E 1 110 ? 11.890 39.467 2.906 1.00 29.02 110 PHE E C 1
ATOM 4491 O O . PHE E 1 110 ? 10.822 39.099 3.320 1.00 31.21 110 PHE E O 1
ATOM 4499 N N . GLY E 1 111 ? 12.979 39.397 3.658 1.00 29.78 111 GLY E N 1
ATOM 4500 C CA . GLY E 1 111 ? 12.898 38.953 5.030 1.00 27.94 111 GLY E CA 1
ATOM 4501 C C . GLY E 1 111 ? 13.585 37.622 5.283 1.00 28.10 111 GLY E C 1
ATOM 4502 O O . GLY E 1 111 ? 14.277 37.079 4.392 1.00 27.84 111 GLY E O 1
ATOM 4503 N N . PRO E 1 112 ? 13.384 37.069 6.486 1.00 26.82 112 PRO E N 1
ATOM 4504 C CA . PRO E 1 112 ? 14.143 35.889 6.850 1.00 27.23 112 PRO E CA 1
ATOM 4505 C C . PRO E 1 112 ? 13.756 34.611 6.088 1.00 28.53 112 PRO E C 1
ATOM 4506 O O . PRO E 1 112 ? 12.708 34.533 5.441 1.00 28.89 112 PRO E O 1
ATOM 4510 N N . ASP E 1 113 ? 14.637 33.630 6.143 1.00 29.48 113 ASP E N 1
ATOM 4511 C CA . ASP E 1 113 ? 14.251 32.275 5.837 1.00 30.54 113 ASP E CA 1
ATOM 4512 C C . ASP E 1 113 ? 13.639 31.708 7.111 1.00 30.60 113 ASP E C 1
ATOM 4513 O O . ASP E 1 113 ? 14.064 32.054 8.227 1.00 32.20 113 ASP E O 1
ATOM 4518 N N . ARG E 1 114 ? 12.584 30.926 6.959 1.00 29.28 114 ARG E N 1
ATOM 4519 C CA . ARG E 1 114 ? 12.047 30.159 8.046 1.00 28.81 114 ARG E CA 1
ATOM 4520 C C . ARG E 1 114 ? 12.152 28.741 7.493 1.00 30.92 114 ARG E C 1
ATOM 4521 O O . ARG E 1 114 ? 11.334 28.326 6.663 1.00 30.20 114 ARG E O 1
ATOM 4529 N N . LYS E 1 115 ? 13.183 28.023 7.935 1.00 32.69 115 LYS E N 1
ATOM 4530 C CA . LYS E 1 115 ? 13.510 26.731 7.376 1.00 34.98 115 LYS E CA 1
ATOM 4531 C C . LYS E 1 115 ? 14.317 25.937 8.399 1.00 35.47 115 LYS E C 1
ATOM 4532 O O . LYS E 1 115 ? 15.196 26.484 9.033 1.00 35.47 115 LYS E O 1
ATOM 4538 N N . LYS E 1 116 ? 13.984 24.663 8.575 1.00 36.54 116 LYS E N 1
ATOM 4539 C CA . LYS E 1 116 ? 14.735 23.754 9.457 1.00 38.79 116 LYS E CA 1
ATOM 4540 C C . LYS E 1 116 ? 16.229 23.644 9.149 1.00 38.42 116 LYS E C 1
ATOM 4541 O O . LYS E 1 116 ? 16.643 23.813 7.999 1.00 39.28 116 LYS E O 1
#

InterPro domains:
  IPR008992 Enterotoxin [SSF50203] (22-134)

Organism: Escherichia coli (NCBI:txid562)

Secondary structure (DSSP, 8-state):
-BTTSSS----SEEEEEEEEEEETTEEEEEEEEE-TT--EEEEE----SSSGGGHHHHHHHHHHHHHH--EEEEEEETT----HHHHHHS-SPEEEEEEEBSSSS-BSS-------/-BTTSSS----SBEEEEEEEEEETTEEEEEEEEE-SS--EEEEE----TTTGGGHHHHHHHHHHHHHH---EEEEEETT----HHHHHHS-SPEEEEEEEBSSSS-BSS------/-BTTSSS----SEEEEEEEEEEETTEEEEEEEEE-TTS-EEEEE----STTGGGHHHHHHHHHHHHHH--EEEEEEETT----HHHHHHS-SPEEEEEEEBSSSS-BSS----PPP--/-BTTSSS----SEEEEEEEEEEETTEEEEEEEEE-TTS-EEEEE----SGGGGGHHHHHHHHHHHHHH--EEEEEEETT----HHHHHHS-SPEEEEEEEBSSSS-BSS------/-BTTSSS----SBEEEEEEEEEETTEEEEEEEEE-SS--EEEEE----SSSGGGHHHHHHHHHHHHHH---EEEEEETT----HHHHHHS-SPEEEEEEEBSSSS-BSS-----

CATH classification: 2.40.50.110

B-factor: mean 28.1, std 10.16, range [12.15, 66.75]

Solvent-accessible surface area: 22958 Å² total

Sequence (578 aa):
EWTGDARDGFSGVVITQFHTGQIDNKPYFCIEGKQSAGSSISACSKNSSVWGASFSTLYNQALYFYTTGQPVRIYYEPGVWTYPPFVKALTSNALVGLSTCTTSTECFGPDRKKNSEWTGDARDGFSGVVITQFHTGQIDNKPYFCIEGKQSAGSSISACSKNSSVWGASFSTLYNQALYFYTTGQPVRIYYEPGVWTYPPFVKALTSNALVGLSTCTTSTECFGPDRKKNEWTGDARDGFSGVVITQFHTGQIDNKPYFCIEGKQSAGSSISACSKNSSVWGASFSTLYNQALYFYTTGQPVRIYYEPGVWTYPPFVKALTSNALVGLSTCTTSTECFGPDRKKNSLEEWTGDARDGFSGVVITQFHTGQIDNKPYFCIEGKQSAGSSISACSKNSSVWGASFSTLYNQALYFYTTGQPVRIYYEPGVWTYPPFVKALTSNALVGLSTCTTSTECFGPDRKKNEWTGDARDGFSGVVITQFHTGQIDNKPYFCIEGKQSAGSSISACSKNSSVWGASFSTLYNQALYFYTTGQPVRIYYEPGVWTYPPFVKALTSNALVGLSTCTTSTECFGPDRKK

Foldseek 3Di:
DALQAAADAFWQWFWADKDWDDDPHRIKMKTWTAAPVRDIDMAMADPDDPARVCRVVCVVVSVVRNVVRAIKDWGWHAQCDDPVVCCVVGRRIHTRDMFGAPDRPGTPDHGHHHDD/DALQAAADAFWQWFWADKAWDADPRGIKMKTWTAQVVGDIDMAMADPQPPQRVCGVVCVVVSVVSNVVRGIKDWRWDAQCDDPVVCCVVGRRIHGRDMFHADDRPHTDDHGHHHD/DALQAAADDFFQWFFADKAWDDDPNRTKIKTWTAAPVGDIDMAMADPAPDQRVCRVVCVVVSVVSNVVRAGKDWRWDAQCDDPVVCCVVGHRIHTRDMFGAPDRPHTDDHGRHHDDDD/DALQAQADAFWFWFWADKDWDDDPRRIKMKTKTAAPVRDIDMAMADPDDVQNVCGVVCVVVSVVRNVVRGIKDWRWDAQCDDPVVCCVVGHRIHTRDMFGAPDRPHTDDHGHHND/DALFAAADAFWQWFFADKAWDDDPRHIKMKTWTADDVGDIDMAMEDPDDDQRVCRVVCVVVSVVRNVVRAIKDWRWDAQCDDPVVCCVVGRRIHTRDMFHAPDRPGTPDHGHHD

GO terms:
  GO:0042802 identical protein binding (F, IPI)

Nearest PDB structures (foldseek):
  3dwq-assembly1_D  TM=1.002E+00  e=5.726E-21  Escherichia coli
  4bwg-assembly2_I  TM=9.810E-01  e=1.135E-17  Escherichia coli 98NK2
  4bwg-assembly2_L  TM=9.731E-01  e=9.846E-17  Escherichia coli 98NK2
  4bwg-assembly1_B  TM=9.950E-01  e=4.765E-16  Escherichia coli 98NK2
  4bwg-assembly2_J  TM=9.817E-01  e=7.230E-14  Escherichia coli 98NK2

Radius of gyration: 24.74 Å; Cα contacts (8 Å, |Δi|>4): 1557; chains: 5; bounding box: 74×81×34 Å